Protein AF-A0A926PGY0-F1 (afdb_monomer)

Secondary structure (DSSP, 8-state):
-EE---TT-S--EE-TT-SB-TTT--BSEETTTEEEEEEEEEETTEEEEEEE-SSSS-EEEEEES---HHHHHHHHHHHHHHHH---TTS--EEEEEEE--TT-SSPEEEEEEE---EEEHHHHHHHTTTPPPPHHHHHHHHHHHHHHHHHHHHTTEE----SGGGEEEETTS-EEE---TT-EESHHHHTTTSS---PPP---TTT--HHHHTT---HHHHHHHHHHHHHHHHHSS-GGGGS-TTT--TTT---TTHHHHTTTS-HHHHHHHHHHT-SSGGGS-SSHHHHHHHHHHHHHHHS----PPP------PPPSS--------S--SSS-S-SS-EEEEEE-TTSSEEEEEETTSEEEEEETTTTEEEEEEE-SSS-EEEEEE-TTSSEEEEEETTS-EEEEETTT--EEEEE---SS-EEEEEE-TTSSEEEEEETTS-EEEEE--

Nearest PDB structures (foldseek):
  7mt1-assembly1_A  TM=9.747E-01  e=7.130E-11  Homo sapiens
  3uvk-assembly1_A  TM=9.639E-01  e=7.937E-11  Homo sapiens
  7dh6-assembly4_D  TM=9.422E-01  e=2.877E-10  Homo sapiens
  7dh6-assembly2_B  TM=9.512E-01  e=1.043E-09  Homo sapiens
  7tmw-assembly1_B  TM=8.889E-01  e=3.779E-09  Homo sapiens

Radius of gyration: 26.85 Å; Cα contacts (8 Å, |Δi|>4): 877; chains: 1; bounding box: 66×51×78 Å

Structure (mmCIF, N/CA/C/O backbone):
data_AF-A0A926PGY0-F1
#
_entry.id   AF-A0A926PGY0-F1
#
loop_
_atom_site.group_PDB
_atom_site.id
_atom_site.type_symbol
_atom_site.label_atom_id
_atom_site.label_alt_id
_atom_site.label_comp_id
_atom_site.label_asym_id
_atom_site.label_entity_id
_atom_site.label_seq_id
_atom_site.pdbx_PDB_ins_code
_atom_site.Cartn_x
_atom_site.Cartn_y
_atom_site.Cartn_z
_atom_site.occupancy
_atom_site.B_iso_or_equiv
_atom_site.auth_seq_id
_atom_site.auth_comp_id
_atom_site.auth_asym_id
_atom_site.auth_atom_id
_atom_site.pdbx_PDB_model_num
ATOM 1 N N . MET A 1 1 ? -20.377 -8.147 17.781 1.00 84.00 1 MET A N 1
ATOM 2 C CA . MET A 1 1 ? -19.841 -8.192 19.157 1.00 84.00 1 MET A CA 1
ATOM 3 C C . MET A 1 1 ? -19.011 -6.943 19.362 1.00 84.00 1 MET A C 1
ATOM 5 O O . MET A 1 1 ? -18.403 -6.479 18.405 1.00 84.00 1 MET A O 1
ATOM 9 N N . SER A 1 2 ? -19.027 -6.395 20.576 1.00 90.38 2 SER A N 1
ATOM 10 C CA . SER A 1 2 ? -18.359 -5.142 20.921 1.00 90.38 2 SER A CA 1
ATOM 11 C C . SER A 1 2 ? -17.254 -5.385 21.936 1.00 90.38 2 SER A C 1
ATOM 13 O O . SER A 1 2 ? -17.431 -6.171 22.870 1.00 90.38 2 SER A O 1
ATOM 15 N N . LEU A 1 3 ? -16.144 -4.671 21.795 1.00 94.31 3 LEU A N 1
ATOM 16 C CA . LEU A 1 3 ? -14.976 -4.795 22.652 1.00 94.31 3 LEU A CA 1
ATOM 17 C C . LEU A 1 3 ? -14.865 -3.608 23.622 1.00 94.31 3 LEU A C 1
ATOM 19 O O . LEU A 1 3 ? -14.946 -2.445 23.236 1.00 94.31 3 LEU A O 1
ATOM 23 N N . CYS A 1 4 ? -14.644 -3.891 24.901 1.00 94.00 4 CYS A N 1
ATOM 24 C CA . CYS A 1 4 ? -14.298 -2.888 25.899 1.00 94.00 4 CYS A CA 1
ATOM 25 C C . CYS A 1 4 ? -12.799 -2.586 25.831 1.00 94.00 4 CYS A C 1
ATOM 27 O O . CYS A 1 4 ? -11.978 -3.484 26.005 1.00 94.00 4 CYS A O 1
ATOM 29 N N . ILE A 1 5 ? -12.447 -1.313 25.655 1.00 93.19 5 ILE A N 1
ATOM 30 C CA . ILE A 1 5 ? -11.050 -0.856 25.582 1.00 93.19 5 ILE A CA 1
ATOM 31 C C . ILE A 1 5 ? -10.504 -0.337 26.922 1.00 93.19 5 ILE A C 1
ATOM 33 O O . ILE A 1 5 ? -9.444 0.283 26.959 1.00 93.19 5 ILE A O 1
ATOM 37 N N . ASN A 1 6 ? -11.206 -0.576 28.037 1.00 91.62 6 ASN A N 1
ATOM 38 C CA . ASN A 1 6 ? -10.667 -0.284 29.367 1.00 91.62 6 ASN A CA 1
ATOM 39 C C . ASN A 1 6 ? -9.457 -1.207 29.642 1.00 91.62 6 ASN A C 1
ATOM 41 O O . ASN A 1 6 ? -9.652 -2.425 29.697 1.00 91.62 6 ASN A O 1
ATOM 45 N N . PRO A 1 7 ? -8.243 -0.667 29.882 1.00 87.25 7 PRO A N 1
ATOM 46 C CA . PRO A 1 7 ? -7.034 -1.467 30.116 1.00 87.25 7 PRO A CA 1
ATOM 47 C C . PRO A 1 7 ? -7.114 -2.413 31.323 1.00 87.25 7 PRO A C 1
ATOM 49 O O . PRO A 1 7 ? -6.363 -3.382 31.398 1.00 87.25 7 PRO A O 1
ATOM 52 N N . HIS A 1 8 ? -8.014 -2.141 32.270 1.00 88.88 8 HIS A N 1
ATOM 53 C CA . HIS A 1 8 ? -8.226 -2.936 33.482 1.00 88.88 8 HIS A CA 1
ATOM 54 C C . HIS A 1 8 ? -9.418 -3.901 33.378 1.00 88.88 8 HIS A C 1
ATOM 56 O O . HIS A 1 8 ? -9.807 -4.517 34.372 1.00 88.88 8 HIS A O 1
ATOM 62 N N . CYS A 1 9 ? -10.030 -4.030 32.199 1.00 91.00 9 CYS A N 1
ATOM 63 C CA . CYS A 1 9 ? -11.135 -4.956 31.988 1.00 91.00 9 CYS A CA 1
ATOM 64 C C . CYS A 1 9 ? -10.641 -6.409 31.961 1.00 91.00 9 CYS A C 1
ATOM 66 O O . CYS A 1 9 ? -9.746 -6.744 31.191 1.00 91.00 9 CYS A O 1
ATOM 68 N N . GLN A 1 10 ? -11.253 -7.285 32.763 1.00 90.69 10 GLN A N 1
ATOM 69 C CA . GLN A 1 10 ? -10.908 -8.712 32.779 1.00 90.69 10 GLN A CA 1
ATOM 70 C C . GLN A 1 10 ? -11.592 -9.495 31.656 1.00 90.69 10 GLN A C 1
ATOM 72 O O . GLN A 1 10 ? -11.022 -10.459 31.156 1.00 90.69 10 GLN A O 1
ATOM 77 N N . ASN A 1 11 ? -12.805 -9.089 31.267 1.00 92.38 11 ASN A N 1
ATOM 78 C CA . ASN A 1 11 ? -13.535 -9.693 30.158 1.00 92.38 11 ASN A CA 1
ATOM 79 C C . ASN A 1 11 ? -14.049 -8.604 29.198 1.00 92.38 11 ASN A C 1
ATOM 81 O O . ASN A 1 11 ? -15.097 -7.998 29.455 1.00 92.38 11 ASN A O 1
ATOM 85 N N . PRO A 1 12 ? -13.293 -8.299 28.127 1.00 92.06 12 PRO A N 1
ATOM 86 C CA . PRO A 1 12 ? -13.587 -7.168 27.259 1.00 92.06 12 PRO A CA 1
ATOM 87 C C . PRO A 1 12 ? -14.709 -7.436 26.246 1.00 92.06 12 PRO A C 1
ATOM 89 O O . PRO A 1 12 ? -15.248 -6.479 25.695 1.00 92.06 12 PRO A O 1
ATOM 92 N N . GLU A 1 13 ? -15.114 -8.683 26.014 1.00 94.19 13 GLU A N 1
ATOM 93 C CA . GLU A 1 13 ? -16.141 -9.021 25.022 1.00 94.19 13 GLU A CA 1
ATOM 94 C C . GLU A 1 13 ? -17.561 -8.761 25.539 1.00 94.19 13 GLU A C 1
ATOM 96 O O . GLU A 1 13 ? -17.911 -9.098 26.671 1.00 94.19 13 GLU A O 1
ATOM 101 N N . ASN A 1 14 ? -18.387 -8.117 24.713 1.00 93.81 14 ASN A N 1
ATOM 102 C CA . ASN A 1 14 ? -19.747 -7.713 25.058 1.00 93.81 14 ASN A CA 1
ATOM 103 C C . ASN A 1 14 ? -20.702 -7.865 23.857 1.00 93.81 14 ASN A C 1
ATOM 105 O O . ASN A 1 14 ? -20.303 -7.794 22.693 1.00 93.81 14 ASN A O 1
ATOM 109 N N . SER A 1 15 ? -21.998 -8.029 24.139 1.00 90.06 15 SER A N 1
ATOM 110 C CA . SER A 1 15 ? -23.060 -7.962 23.122 1.00 90.06 15 SER A CA 1
ATOM 111 C C . SER A 1 15 ? -23.206 -6.543 22.551 1.00 90.06 15 SER A C 1
ATOM 113 O O . SER A 1 15 ? -23.111 -5.563 23.292 1.00 90.06 15 SER A O 1
ATOM 115 N N . ASP A 1 16 ? -23.534 -6.425 21.261 1.00 84.88 16 ASP A N 1
ATOM 116 C CA . ASP A 1 16 ? -23.681 -5.133 20.560 1.00 84.88 16 ASP A CA 1
ATOM 117 C C . ASP A 1 16 ? -24.847 -4.279 21.066 1.00 84.88 16 ASP A C 1
ATOM 119 O O . ASP A 1 16 ? -24.845 -3.058 20.922 1.00 84.88 16 ASP A O 1
ATOM 123 N N . SER A 1 17 ? -25.836 -4.908 21.703 1.00 87.12 17 SER A N 1
ATOM 124 C CA . SER A 1 17 ? -26.977 -4.217 22.309 1.00 87.12 17 SER A CA 1
ATOM 125 C C . SER A 1 17 ? -26.618 -3.438 23.579 1.00 87.12 17 SER A C 1
ATOM 127 O O . SER A 1 17 ? -27.412 -2.617 24.039 1.00 87.12 17 SER A O 1
ATOM 129 N N . LEU A 1 18 ? -25.441 -3.676 24.163 1.00 91.56 18 LEU A N 1
ATOM 130 C CA . LEU A 1 18 ? -25.033 -3.049 25.414 1.00 91.56 18 LEU A CA 1
ATOM 131 C C . LEU A 1 18 ? -24.327 -1.712 25.172 1.00 91.56 18 LEU A C 1
ATOM 133 O O . LEU A 1 18 ? -23.526 -1.548 24.247 1.00 91.56 18 LEU A O 1
ATOM 137 N N . LEU A 1 19 ? -24.618 -0.752 26.051 1.00 91.94 19 LEU A N 1
ATOM 138 C CA . LEU A 1 19 ? -23.947 0.552 26.104 1.00 91.94 19 LEU A CA 1
ATOM 139 C C . LEU A 1 19 ? -22.823 0.593 27.145 1.00 91.94 19 LEU A C 1
ATOM 141 O O . LEU A 1 19 ? -21.983 1.488 27.106 1.00 91.94 19 LEU A O 1
ATOM 145 N N . ARG A 1 20 ? -22.797 -0.370 28.072 1.00 94.12 20 ARG A N 1
ATOM 146 C CA . ARG A 1 20 ? -21.787 -0.490 29.125 1.00 94.12 20 ARG A CA 1
ATOM 147 C C . ARG A 1 20 ? -21.263 -1.914 29.208 1.00 94.12 20 ARG A C 1
ATOM 149 O O . ARG A 1 20 ? -22.021 -2.867 29.039 1.00 94.12 20 ARG A O 1
ATOM 156 N N . CYS A 1 21 ? -19.972 -2.033 29.488 1.00 94.81 21 CYS A N 1
ATOM 157 C CA . CYS A 1 21 ? -19.279 -3.297 29.654 1.00 94.81 21 CYS A CA 1
ATOM 158 C C . CYS A 1 21 ? -19.828 -4.054 30.867 1.00 94.81 21 CYS A C 1
ATOM 160 O O . CYS A 1 21 ? -19.902 -3.495 31.960 1.00 94.81 21 CYS A O 1
ATOM 162 N N . GLN A 1 22 ? -20.159 -5.334 30.702 1.00 94.25 22 GLN A N 1
ATOM 163 C CA . GLN A 1 22 ? -20.670 -6.168 31.795 1.00 94.25 22 GLN A CA 1
ATOM 164 C C . GLN A 1 22 ? -19.605 -6.468 32.858 1.00 94.25 22 GLN A C 1
ATOM 166 O O . GLN A 1 22 ? -19.946 -6.678 34.017 1.00 94.25 22 GLN A O 1
ATOM 171 N N . SER A 1 23 ? -18.324 -6.479 32.473 1.00 93.69 23 SER A N 1
ATOM 172 C CA . SER A 1 23 ? -17.212 -6.805 33.374 1.00 93.69 23 SER A CA 1
ATOM 173 C C . SER A 1 23 ? -16.783 -5.618 34.237 1.00 93.69 23 SER A C 1
ATOM 175 O O . SER A 1 23 ? -16.607 -5.774 35.442 1.00 93.69 23 SER A O 1
ATOM 177 N N . CYS A 1 24 ? -16.626 -4.428 33.647 1.00 93.50 24 CYS A N 1
ATOM 178 C CA . CYS A 1 24 ? -16.072 -3.266 34.353 1.00 93.50 24 CYS A CA 1
ATOM 179 C C . CYS A 1 24 ? -16.984 -2.030 34.384 1.00 93.50 24 CYS A C 1
ATOM 181 O O . CYS A 1 24 ? -16.637 -1.049 35.033 1.00 93.50 24 CYS A O 1
ATOM 183 N N . GLY A 1 25 ? -18.122 -2.032 33.682 1.00 92.94 25 GLY A N 1
ATOM 184 C CA . GLY A 1 25 ? -19.074 -0.912 33.655 1.00 92.94 25 GLY A CA 1
ATOM 185 C C . GLY A 1 25 ? -18.678 0.289 32.785 1.00 92.94 25 GLY A C 1
ATOM 186 O O . GLY A 1 25 ? -19.421 1.273 32.753 1.00 92.94 25 GLY A O 1
ATOM 187 N N . SER A 1 26 ? -17.539 0.219 32.083 1.00 93.44 26 SER A N 1
ATOM 188 C CA . SER A 1 26 ? -17.080 1.272 31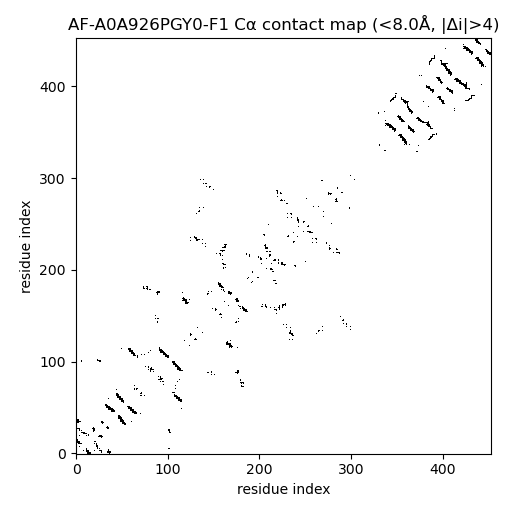.157 1.00 93.44 26 SER A CA 1
ATOM 189 C C . SER A 1 26 ? -17.995 1.402 29.943 1.00 93.44 26 SER A C 1
ATOM 191 O O . SER A 1 26 ? -18.630 0.426 29.543 1.00 93.44 26 SER A O 1
ATOM 193 N N . GLU A 1 27 ? -18.063 2.595 29.358 1.00 92.62 27 GLU A N 1
ATOM 194 C CA . GLU A 1 27 ? -18.857 2.845 28.153 1.00 92.62 27 GLU A CA 1
ATOM 195 C C . GLU A 1 27 ? -18.320 2.052 26.954 1.00 92.62 27 GLU A C 1
ATOM 197 O O . GLU A 1 27 ? -17.112 1.923 26.767 1.00 92.62 27 GLU A O 1
ATOM 202 N N . LEU A 1 28 ? -19.238 1.488 26.166 1.00 93.06 28 LEU A N 1
ATOM 203 C CA . LEU A 1 28 ? -18.938 0.732 24.940 1.00 93.06 28 LEU A CA 1
ATOM 204 C C . LEU A 1 28 ? -19.220 1.537 23.663 1.00 93.06 28 LEU A C 1
ATOM 206 O O . LEU A 1 28 ? -18.894 1.082 22.569 1.00 93.06 28 LEU A O 1
ATOM 210 N N . LEU A 1 29 ? -19.865 2.699 23.800 1.00 92.56 29 LEU A N 1
ATOM 211 C CA . LEU A 1 29 ? -20.170 3.620 22.711 1.00 92.56 29 LEU A CA 1
ATOM 212 C C . LEU A 1 29 ? -19.414 4.929 22.964 1.00 92.56 29 LEU A C 1
ATOM 214 O O . LEU A 1 29 ? -19.909 5.812 23.660 1.00 92.56 29 LEU A O 1
ATOM 218 N N . LEU A 1 30 ? -18.197 5.009 22.436 1.00 92.06 30 LEU A N 1
ATOM 219 C CA . LEU A 1 30 ? -17.261 6.109 22.667 1.00 92.06 30 LEU A CA 1
ATOM 220 C C . LEU A 1 30 ? -17.732 7.370 21.937 1.00 92.06 30 LEU A C 1
ATOM 222 O O . LEU A 1 30 ? -18.188 7.281 20.794 1.00 92.06 30 LEU A O 1
ATOM 226 N N . GLU A 1 31 ? -17.663 8.528 22.601 1.00 91.88 31 GLU A N 1
ATOM 227 C CA . GLU A 1 31 ? -18.201 9.810 22.102 1.00 91.88 31 GLU A CA 1
ATOM 228 C C . GLU A 1 31 ? -19.665 9.714 21.617 1.00 91.88 31 GLU A C 1
ATOM 230 O O . GLU A 1 31 ? -20.114 10.442 20.733 1.00 91.88 31 GLU A O 1
ATOM 235 N N . GLY A 1 32 ? -20.432 8.749 22.145 1.00 89.56 32 GLY A N 1
ATOM 236 C CA . GLY A 1 32 ? -21.795 8.465 21.689 1.00 89.56 32 GLY A CA 1
ATOM 237 C C . GLY A 1 32 ? -21.898 7.969 20.238 1.00 89.56 32 GLY A C 1
ATOM 238 O O . GLY A 1 32 ? -23.013 7.829 19.728 1.00 89.56 32 GLY A O 1
ATOM 239 N N . ARG A 1 33 ? -20.770 7.677 19.577 1.00 91.06 33 ARG A N 1
ATOM 240 C CA . ARG A 1 33 ? -20.691 7.397 18.139 1.00 91.06 33 ARG A CA 1
ATOM 241 C C . ARG A 1 33 ? -19.971 6.091 17.816 1.00 91.06 33 ARG A C 1
ATOM 243 O O . ARG A 1 33 ? -20.542 5.268 17.105 1.00 91.06 33 ARG A O 1
ATOM 250 N N . TYR A 1 34 ? -18.762 5.886 18.332 1.00 93.44 34 TYR A N 1
ATOM 251 C CA . TYR A 1 34 ? -17.879 4.806 17.891 1.00 93.44 34 TYR A CA 1
ATOM 252 C C . TYR A 1 34 ? -18.036 3.557 18.757 1.00 93.44 34 TYR A C 1
ATOM 254 O O . TYR A 1 34 ? -17.903 3.600 19.983 1.00 93.44 34 TYR A O 1
ATOM 262 N N . ARG A 1 35 ? -18.290 2.420 18.114 1.00 93.50 35 ARG A N 1
ATOM 263 C CA . ARG A 1 35 ? -18.351 1.100 18.742 1.00 93.50 35 ARG A CA 1
ATOM 264 C C . ARG A 1 35 ? -17.153 0.278 18.297 1.00 93.50 35 ARG A C 1
ATOM 266 O O . ARG A 1 35 ? -16.936 0.101 17.103 1.00 93.50 35 ARG A O 1
ATOM 273 N N . VAL A 1 36 ? -16.388 -0.221 19.261 1.00 94.12 36 VAL A N 1
ATOM 274 C CA . VAL A 1 36 ? -15.185 -1.017 18.999 1.00 94.12 36 VAL A CA 1
ATOM 275 C C . VAL A 1 36 ? -15.574 -2.457 18.704 1.00 94.12 36 VAL A C 1
ATOM 277 O O . VAL A 1 36 ? -16.286 -3.064 19.500 1.00 94.12 36 VAL A O 1
ATOM 280 N N . MET A 1 37 ? -15.117 -2.993 17.575 1.00 92.00 37 MET A N 1
ATOM 281 C CA . MET A 1 37 ? -15.540 -4.298 17.063 1.00 92.00 37 MET A CA 1
ATOM 282 C C . MET A 1 37 ? -14.505 -5.383 17.364 1.00 92.00 37 MET A C 1
ATOM 284 O O . MET A 1 37 ? -14.829 -6.393 17.987 1.00 92.00 37 MET A O 1
ATOM 288 N N . CYS A 1 38 ? -13.250 -5.166 16.969 1.00 91.62 38 CYS A N 1
ATOM 289 C CA . CYS A 1 38 ? -12.157 -6.116 17.170 1.00 91.62 38 CYS A CA 1
ATOM 290 C C . CYS A 1 38 ? -10.798 -5.408 17.272 1.00 91.62 38 CYS A C 1
ATOM 292 O O . CYS A 1 38 ? -10.648 -4.249 16.887 1.00 91.62 38 CYS A O 1
ATOM 294 N N . LEU A 1 39 ? -9.806 -6.111 17.823 1.00 92.44 39 LEU A N 1
ATOM 295 C CA . LEU A 1 39 ? -8.409 -5.679 17.827 1.00 92.44 39 LEU A CA 1
ATOM 296 C C . LEU A 1 39 ? -7.771 -6.052 16.483 1.00 92.44 39 LEU A C 1
ATOM 298 O O . LEU A 1 39 ? -7.793 -7.221 16.109 1.00 92.44 39 LEU A O 1
ATOM 302 N N . LEU A 1 40 ? -7.189 -5.071 15.794 1.00 88.06 40 LEU A N 1
ATOM 303 C CA . LEU A 1 40 ? -6.456 -5.270 14.539 1.00 88.06 40 LEU A CA 1
ATOM 304 C C . LEU A 1 40 ? -4.969 -5.532 14.791 1.00 88.06 40 LEU A C 1
ATOM 306 O O . LEU A 1 40 ? -4.356 -6.344 14.109 1.00 88.06 40 LEU A O 1
ATOM 310 N N . GLY A 1 41 ? -4.384 -4.869 15.792 1.00 83.75 41 GLY A N 1
ATOM 311 C CA . GLY A 1 41 ? -2.975 -5.048 16.120 1.00 83.75 41 GLY A CA 1
ATOM 312 C C . GLY A 1 41 ? -2.530 -4.283 17.360 1.00 83.75 41 GLY A C 1
ATOM 313 O O . GLY A 1 41 ? -3.205 -3.373 17.843 1.00 83.75 41 GLY A O 1
ATOM 314 N N . GLU A 1 42 ? -1.364 -4.659 17.874 1.00 79.81 42 GLU A N 1
ATOM 315 C CA . GLU A 1 42 ? -0.686 -3.997 18.987 1.00 79.81 42 GLU A CA 1
ATOM 316 C C . GLU A 1 42 ? 0.756 -3.704 18.563 1.00 79.81 42 GLU A C 1
ATOM 318 O O . GLU A 1 42 ? 1.492 -4.612 18.182 1.00 79.81 42 GLU A O 1
ATOM 323 N N . GLY A 1 43 ? 1.149 -2.429 18.590 1.00 64.81 43 GLY A N 1
ATOM 324 C CA . GLY A 1 43 ? 2.445 -1.973 18.095 1.00 64.81 43 GLY A CA 1
ATOM 325 C C . GLY A 1 43 ? 2.963 -0.776 18.888 1.00 64.81 43 GLY A C 1
ATOM 326 O O . GLY A 1 43 ? 2.246 0.195 19.135 1.00 64.81 43 GLY A O 1
ATOM 327 N N . GLY A 1 44 ? 4.225 -0.841 19.321 1.00 69.19 44 GLY A N 1
ATOM 328 C CA . GLY A 1 44 ? 4.862 0.227 20.094 1.00 69.19 44 GLY A CA 1
ATOM 329 C C . GLY A 1 44 ? 4.126 0.544 21.403 1.00 69.19 44 GLY A C 1
ATOM 330 O O . GLY A 1 44 ? 4.079 -0.279 22.317 1.00 69.19 44 GLY A O 1
ATOM 331 N N . PHE A 1 45 ? 3.590 1.765 21.507 1.00 71.56 45 PHE A N 1
ATOM 332 C CA . PHE A 1 45 ? 2.837 2.244 22.673 1.00 71.56 45 PHE A CA 1
ATOM 333 C C . PHE A 1 45 ? 1.318 2.245 22.464 1.00 71.56 45 PHE A C 1
ATOM 335 O O . PHE A 1 45 ? 0.619 2.745 23.342 1.00 71.56 45 PHE A O 1
ATOM 342 N N . ALA A 1 46 ? 0.799 1.729 21.345 1.00 84.25 46 ALA A N 1
ATOM 343 C CA . ALA A 1 46 ? -0.615 1.836 20.996 1.00 84.25 46 ALA A CA 1
ATOM 344 C C . ALA A 1 46 ? -1.237 0.503 20.547 1.00 84.25 46 ALA A C 1
ATOM 346 O O . ALA A 1 46 ? -0.565 -0.405 20.058 1.00 84.25 46 ALA A O 1
ATOM 347 N N . LYS A 1 47 ? -2.555 0.411 20.720 1.00 90.12 47 LYS A N 1
ATOM 348 C CA . LYS A 1 47 ? -3.408 -0.660 20.203 1.00 90.12 47 LYS A CA 1
ATOM 349 C C . LYS A 1 47 ? -4.325 -0.096 19.137 1.00 90.12 47 LYS A C 1
ATOM 351 O O . LYS A 1 47 ? -4.852 1.000 19.302 1.00 90.12 47 LYS A O 1
ATOM 356 N N . THR A 1 48 ? -4.539 -0.858 18.083 1.00 91.62 48 THR A N 1
ATOM 357 C CA . THR A 1 48 ? -5.323 -0.445 16.924 1.00 91.62 48 THR A CA 1
ATOM 358 C C . THR A 1 48 ? -6.541 -1.345 16.819 1.00 91.62 48 THR A C 1
ATOM 360 O O . THR A 1 48 ? -6.406 -2.568 16.814 1.00 91.62 48 THR A O 1
ATOM 363 N N . TYR A 1 49 ? -7.727 -0.753 16.749 1.00 94.38 49 TYR A N 1
ATOM 364 C CA . TYR A 1 49 ? -8.998 -1.468 16.712 1.00 94.38 49 TYR A CA 1
ATOM 365 C C . TYR A 1 49 ? -9.816 -1.075 15.492 1.00 94.38 49 TYR A C 1
ATOM 367 O O . TYR A 1 49 ? -9.753 0.068 15.049 1.00 94.38 49 TYR A O 1
ATOM 375 N N . GLU A 1 50 ? -10.644 -1.992 15.004 1.00 94.19 50 GLU A N 1
ATOM 376 C CA . GLU A 1 50 ? -11.698 -1.654 14.052 1.00 94.19 50 GLU A CA 1
ATOM 377 C C . GLU A 1 50 ? -12.899 -1.076 14.803 1.00 94.19 50 GLU A C 1
ATOM 379 O O . GLU A 1 50 ? -13.312 -1.609 15.843 1.00 94.19 50 GLU A O 1
ATOM 384 N N . VAL A 1 51 ? -13.464 0.015 14.283 1.00 94.25 51 VAL A N 1
ATOM 385 C CA . VAL A 1 51 ? -14.633 0.670 14.873 1.00 94.25 51 VAL A CA 1
ATOM 386 C C . VAL A 1 51 ? -15.735 0.909 13.852 1.00 94.25 51 VAL A C 1
ATOM 388 O O . VAL A 1 51 ? -15.480 1.210 12.691 1.00 94.25 51 VAL A O 1
ATOM 391 N N . SER A 1 52 ? -16.978 0.816 14.320 1.00 90.31 52 SER A N 1
ATOM 392 C CA . SER A 1 52 ? -18.173 1.191 13.567 1.00 90.31 52 SER A CA 1
ATOM 393 C C . SER A 1 52 ? -18.800 2.439 14.178 1.00 90.31 52 SER A C 1
ATOM 395 O O . SER A 1 52 ? -19.014 2.510 15.389 1.00 90.31 52 SER A O 1
ATOM 397 N N . ASP A 1 53 ? -19.142 3.410 13.341 1.00 89.25 53 ASP A N 1
ATOM 398 C CA . ASP A 1 53 ? -19.856 4.636 13.710 1.00 89.25 53 ASP A CA 1
ATOM 399 C C . ASP A 1 53 ? -21.305 4.654 13.183 1.00 89.25 53 ASP A C 1
ATOM 401 O O . ASP A 1 53 ? -21.939 5.707 13.105 1.00 89.25 53 ASP A O 1
ATOM 405 N N . ARG A 1 54 ? -21.841 3.471 12.836 1.00 82.25 54 ARG A N 1
ATOM 406 C CA . ARG A 1 54 ? -23.125 3.246 12.138 1.00 82.25 54 ARG A CA 1
ATOM 407 C C . ARG A 1 54 ? -23.150 3.680 10.671 1.00 82.25 54 ARG A C 1
ATOM 409 O O . ARG A 1 54 ? -24.179 3.481 10.024 1.00 82.25 54 ARG A O 1
ATOM 416 N N . THR A 1 55 ? -22.065 4.235 10.139 1.00 80.50 55 THR A N 1
ATOM 417 C CA . THR A 1 55 ? -21.885 4.341 8.691 1.00 80.50 55 THR A CA 1
ATOM 418 C C . THR A 1 55 ? -21.345 3.021 8.138 1.00 80.50 55 THR A C 1
ATOM 420 O O . THR A 1 55 ? -20.917 2.138 8.885 1.00 80.50 55 THR A O 1
ATOM 423 N N . SER A 1 56 ? -21.395 2.868 6.816 1.00 75.81 56 SER A N 1
ATOM 424 C CA . SER A 1 56 ? -20.794 1.725 6.119 1.00 75.81 56 SER A CA 1
ATOM 425 C C . SER A 1 56 ? -19.302 1.922 5.825 1.00 75.81 56 SER A C 1
ATOM 427 O O . SER A 1 56 ? -18.716 1.078 5.157 1.00 75.81 56 SER A O 1
ATOM 429 N N . ILE A 1 57 ? -18.698 3.028 6.275 1.00 81.25 57 ILE A N 1
ATOM 430 C CA . ILE A 1 57 ? -17.288 3.330 6.022 1.00 81.25 57 ILE A CA 1
ATOM 431 C C . ILE A 1 57 ? -16.458 2.707 7.149 1.00 81.25 57 ILE A C 1
ATOM 433 O O . ILE A 1 57 ? -16.688 3.037 8.316 1.00 81.25 57 ILE A O 1
ATOM 437 N N . PRO A 1 58 ? -15.511 1.809 6.837 1.00 83.88 58 PRO A N 1
ATOM 438 C CA . PRO A 1 58 ? -14.686 1.186 7.855 1.00 83.88 58 PRO A CA 1
ATOM 439 C C . PRO A 1 58 ? -13.690 2.192 8.443 1.00 83.88 58 PRO A C 1
ATOM 441 O O . PRO A 1 58 ? -13.085 2.998 7.732 1.00 83.88 58 PRO A O 1
ATOM 444 N N . LYS A 1 59 ? -13.516 2.139 9.764 1.00 93.56 59 LYS A N 1
ATOM 445 C CA . LYS A 1 59 ? -12.670 3.072 10.514 1.00 93.56 59 LYS A CA 1
ATOM 446 C C . LYS A 1 59 ? -11.776 2.339 11.493 1.00 93.56 59 LYS A C 1
ATOM 448 O O . LYS A 1 59 ? -12.096 1.251 11.979 1.00 93.56 59 LYS A O 1
ATOM 453 N N . VAL A 1 60 ? -10.668 2.985 11.818 1.00 94.81 60 VAL A N 1
ATOM 454 C CA . VAL A 1 60 ? -9.691 2.505 12.783 1.00 94.81 60 VAL A CA 1
ATOM 455 C C . VAL A 1 60 ? -9.632 3.452 13.971 1.00 94.81 60 VAL A C 1
ATOM 457 O O . VAL A 1 60 ? -9.579 4.669 13.820 1.00 94.81 60 VAL A O 1
ATOM 460 N N . LEU A 1 61 ? -9.600 2.876 15.169 1.00 94.88 61 LEU A N 1
ATOM 461 C CA . LEU A 1 61 ? -9.325 3.568 16.419 1.00 94.88 61 LEU A CA 1
ATOM 462 C C . LEU A 1 61 ? -7.949 3.150 16.931 1.00 94.88 61 LEU A C 1
ATOM 464 O O . LEU A 1 61 ? -7.763 2.021 17.391 1.00 94.88 61 LEU A O 1
ATOM 468 N N . LYS A 1 62 ? -6.995 4.077 16.898 1.00 93.38 62 LYS A N 1
ATOM 469 C CA . LYS A 1 62 ? -5.709 3.936 17.585 1.00 93.38 62 LYS A CA 1
ATOM 470 C C . LYS A 1 62 ? -5.894 4.396 19.032 1.00 93.38 62 LYS A C 1
ATOM 472 O O . LYS A 1 62 ? -6.464 5.456 19.284 1.00 93.38 62 LYS A O 1
ATOM 477 N N . VAL A 1 63 ? -5.428 3.601 19.986 1.00 92.81 63 VAL A N 1
ATOM 478 C CA . VAL A 1 63 ? -5.567 3.839 21.428 1.00 92.81 63 VAL A CA 1
ATOM 479 C C . VAL A 1 63 ? -4.197 3.779 22.078 1.00 92.81 63 VAL A C 1
ATOM 481 O O . VAL A 1 63 ? -3.493 2.777 21.954 1.00 92.81 63 VAL A O 1
ATOM 484 N N . LEU A 1 64 ? -3.819 4.822 22.810 1.00 90.38 64 LEU A N 1
ATOM 485 C CA . LEU A 1 64 ? -2.555 4.845 23.539 1.00 90.38 64 LEU A CA 1
ATOM 486 C C . LEU A 1 64 ? -2.611 3.910 24.758 1.00 90.38 64 LEU A C 1
ATOM 488 O O . LEU A 1 64 ? -3.490 4.021 25.608 1.00 90.38 64 LEU A O 1
ATOM 492 N N . GLY A 1 65 ? -1.643 3.002 24.865 1.00 79.44 65 GLY A N 1
ATOM 493 C CA . GLY A 1 65 ? -1.549 2.011 25.937 1.00 79.44 65 GLY A CA 1
ATOM 494 C C . GLY A 1 65 ? -0.796 2.473 27.190 1.00 79.44 65 GLY A C 1
ATOM 495 O O . GLY A 1 65 ? -0.898 1.814 28.222 1.00 79.44 65 GLY A O 1
ATOM 496 N N . LYS A 1 66 ? -0.024 3.571 27.134 1.00 77.12 66 LYS A N 1
ATOM 497 C CA . LYS A 1 66 ? 0.721 4.116 28.289 1.00 77.12 66 LYS A CA 1
ATOM 498 C C . LYS A 1 66 ? 0.592 5.635 28.388 1.00 77.12 66 LYS A C 1
ATOM 500 O O . LYS A 1 66 ? 1.069 6.349 27.512 1.00 77.12 66 LYS A O 1
ATOM 505 N N . ASN A 1 67 ? 0.109 6.124 29.527 1.00 81.38 67 ASN A N 1
ATOM 506 C CA . ASN A 1 67 ? -0.079 7.554 29.803 1.00 81.38 67 ASN A CA 1
ATOM 507 C C . ASN A 1 67 ? 1.161 8.278 30.331 1.00 81.38 67 ASN A C 1
ATOM 509 O O . ASN A 1 67 ? 1.102 9.102 31.243 1.00 81.38 67 ASN A O 1
ATOM 513 N N . GLN A 1 68 ? 2.322 7.981 29.757 1.00 84.06 68 GLN A N 1
ATOM 514 C CA . GLN A 1 68 ? 3.521 8.751 30.066 1.00 84.06 68 GLN A CA 1
ATOM 515 C C . GLN A 1 68 ? 3.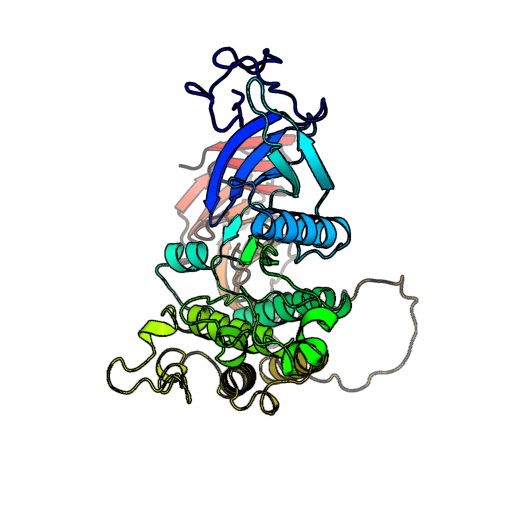515 10.069 29.270 1.00 84.06 68 GLN A C 1
ATOM 517 O O . GLN A 1 68 ? 3.085 10.063 28.116 1.00 84.06 68 GLN A O 1
ATOM 522 N N . PRO A 1 69 ? 4.055 11.179 29.813 1.00 84.62 69 PRO A N 1
ATOM 523 C CA . PRO A 1 69 ? 3.985 12.488 29.155 1.00 84.62 69 PRO A CA 1
ATOM 524 C C . PRO A 1 69 ? 4.512 12.502 27.712 1.00 84.62 69 PRO A C 1
ATOM 526 O O . PRO A 1 69 ? 3.888 13.085 26.835 1.00 84.62 69 PRO A O 1
ATOM 529 N N . LYS A 1 70 ? 5.631 11.811 27.448 1.00 81.12 70 LYS A N 1
ATOM 530 C CA . LYS A 1 70 ? 6.259 11.763 26.115 1.00 81.12 70 LYS A CA 1
ATOM 531 C C . LYS A 1 70 ? 5.423 10.986 25.075 1.00 81.12 70 LYS A C 1
ATOM 533 O O . LYS A 1 70 ? 5.170 11.555 24.019 1.00 81.12 70 LYS A O 1
ATOM 538 N N . PRO A 1 71 ? 4.982 9.734 25.329 1.00 82.69 71 PRO A N 1
ATOM 539 C CA . PRO A 1 71 ? 4.056 9.035 24.434 1.00 82.69 71 PRO A CA 1
ATOM 540 C C . PRO A 1 71 ? 2.740 9.777 24.191 1.00 82.69 71 PRO A C 1
ATOM 542 O O . PRO A 1 71 ? 2.271 9.798 23.060 1.00 82.69 71 PRO A O 1
ATOM 545 N N . VAL A 1 72 ? 2.168 10.419 25.217 1.00 87.50 72 VAL A N 1
ATOM 546 C CA . VAL A 1 72 ? 0.943 11.224 25.064 1.00 87.50 72 VAL A CA 1
ATOM 547 C C . VAL A 1 72 ? 1.174 12.391 24.109 1.00 87.50 72 VAL A C 1
ATOM 549 O O . VAL A 1 72 ? 0.389 12.596 23.188 1.00 87.50 72 VAL A O 1
ATOM 552 N N . GLU A 1 73 ? 2.270 13.126 24.292 1.00 84.56 73 GLU A N 1
ATOM 553 C CA . GLU A 1 73 ? 2.642 14.240 23.421 1.00 84.56 73 GLU A CA 1
ATOM 554 C C . GLU A 1 73 ? 2.864 13.783 21.969 1.00 84.56 73 GLU A C 1
ATOM 556 O O . GLU A 1 73 ? 2.369 14.413 21.039 1.00 84.56 73 GLU A O 1
ATOM 561 N N . GLN A 1 74 ? 3.562 12.662 21.761 1.00 80.12 74 GLN A N 1
ATOM 562 C CA . GLN A 1 74 ? 3.765 12.072 20.432 1.00 80.12 74 GLN A CA 1
ATOM 563 C C . GLN A 1 74 ? 2.445 11.666 19.771 1.00 80.12 74 GLN A C 1
ATOM 565 O O . GLN A 1 74 ? 2.209 11.992 18.611 1.00 80.12 74 GLN A O 1
ATOM 570 N N . PHE A 1 75 ? 1.563 11.017 20.527 1.00 87.19 75 PHE A N 1
ATOM 571 C CA . PHE A 1 75 ? 0.262 10.567 20.047 1.00 87.19 75 PHE A CA 1
ATOM 572 C C . PHE A 1 75 ? -0.664 11.740 19.684 1.00 87.19 75 PHE A C 1
ATOM 574 O O . PHE A 1 75 ? -1.340 11.718 18.658 1.00 87.19 75 PHE A O 1
ATOM 581 N N . GLN A 1 76 ? -0.659 12.808 20.488 1.00 88.62 76 GLN A N 1
ATOM 582 C CA . GLN A 1 76 ? -1.388 14.044 20.188 1.00 88.62 76 GLN A CA 1
ATOM 583 C C . GLN A 1 76 ? -0.858 14.741 18.935 1.00 88.62 76 GLN A C 1
ATOM 585 O O . GLN A 1 76 ? -1.647 15.243 18.135 1.00 88.62 76 GLN A O 1
ATOM 590 N N . ARG A 1 77 ? 0.466 14.770 18.750 1.00 82.94 77 ARG A N 1
ATOM 591 C CA . ARG A 1 77 ? 1.082 15.328 17.541 1.00 82.94 77 ARG A CA 1
ATOM 592 C C . ARG A 1 77 ? 0.685 14.525 16.306 1.00 82.94 77 ARG A C 1
ATOM 594 O O . ARG A 1 77 ? 0.239 15.124 15.337 1.00 82.94 77 ARG A O 1
ATOM 601 N N . GLU A 1 78 ? 0.774 13.196 16.357 1.00 86.25 78 GLU A N 1
ATOM 602 C CA . GLU A 1 78 ? 0.316 12.314 15.273 1.00 86.25 78 GLU A CA 1
ATOM 603 C C . GLU A 1 78 ? -1.142 12.613 14.891 1.00 86.25 78 GLU A C 1
ATOM 605 O O . GLU A 1 78 ? -1.432 12.869 13.723 1.00 86.25 78 GLU A O 1
ATOM 610 N N . ALA A 1 79 ? -2.040 12.693 15.877 1.00 90.69 79 ALA A N 1
ATOM 611 C CA . ALA A 1 79 ? -3.436 13.058 15.651 1.00 90.69 79 ALA A CA 1
ATOM 612 C C . ALA A 1 79 ? -3.594 14.418 14.954 1.00 90.69 79 ALA A C 1
ATOM 614 O O . ALA A 1 79 ? -4.327 14.539 13.976 1.00 90.69 79 ALA A O 1
ATOM 615 N N . GLN A 1 80 ? -2.887 15.447 15.428 1.00 87.56 80 GLN A N 1
ATOM 616 C CA . GLN A 1 80 ? -2.939 16.784 14.831 1.00 87.56 80 GLN A CA 1
ATOM 617 C C . GLN A 1 80 ? -2.435 16.805 13.386 1.00 87.56 80 GLN A C 1
ATOM 619 O O . GLN A 1 80 ? -2.910 17.611 12.587 1.00 87.56 80 GLN A O 1
ATOM 624 N N . VAL A 1 81 ? -1.444 15.980 13.052 1.00 84.25 81 VAL A N 1
ATOM 625 C CA . VAL A 1 81 ? -0.923 15.858 11.687 1.00 84.25 81 VAL A CA 1
ATOM 626 C C . VAL A 1 81 ? -1.962 15.195 10.787 1.00 84.25 81 VAL A C 1
ATOM 628 O O . VAL A 1 81 ? -2.350 15.786 9.781 1.00 84.25 81 VAL A O 1
ATOM 631 N N . LEU A 1 82 ? -2.475 14.032 11.188 1.00 90.25 82 LEU A N 1
ATOM 632 C CA . LEU A 1 82 ? -3.414 13.242 10.386 1.00 90.25 82 LEU A CA 1
ATOM 633 C C . LEU A 1 82 ? -4.769 13.935 10.181 1.00 90.25 82 LEU A C 1
ATOM 635 O O . LEU A 1 82 ? -5.368 13.797 9.124 1.00 90.25 82 LEU A O 1
ATOM 639 N N . ILE A 1 83 ? -5.248 14.714 11.156 1.00 91.38 83 ILE A N 1
ATOM 640 C CA . ILE A 1 83 ? -6.511 15.466 11.026 1.00 91.38 83 ILE A CA 1
ATOM 641 C C . ILE A 1 83 ? -6.380 16.644 10.042 1.00 91.38 83 ILE A C 1
ATOM 643 O O . ILE A 1 83 ? -7.361 17.052 9.426 1.00 91.38 83 ILE A O 1
ATOM 647 N N . ARG A 1 84 ? -5.182 17.228 9.904 1.00 86.69 84 ARG A N 1
ATOM 648 C CA . ARG A 1 84 ? -4.955 18.409 9.048 1.00 86.69 84 ARG A CA 1
ATOM 649 C C . ARG A 1 84 ? -4.576 18.056 7.616 1.00 86.69 84 ARG A C 1
ATOM 651 O O . ARG A 1 84 ? -4.847 18.849 6.717 1.00 86.69 84 ARG A O 1
ATOM 658 N N . LEU A 1 85 ? -3.898 16.931 7.420 1.00 85.19 85 LEU A N 1
ATOM 659 C CA . LEU A 1 85 ? -3.456 16.489 6.105 1.00 85.19 85 LEU A CA 1
ATOM 660 C C . LEU A 1 85 ? -4.612 15.845 5.342 1.00 85.19 85 LEU A C 1
ATOM 662 O O . LEU A 1 85 ? -5.378 15.073 5.906 1.00 85.19 85 LEU A O 1
ATOM 666 N N . ASN A 1 86 ? -4.700 16.166 4.054 1.00 87.62 86 ASN A N 1
ATOM 667 C CA . ASN A 1 86 ? -5.596 15.519 3.105 1.00 87.62 86 ASN A CA 1
ATOM 668 C C . ASN A 1 86 ? -4.778 15.171 1.860 1.00 87.62 86 ASN A C 1
ATOM 670 O O . ASN A 1 86 ? -4.564 16.010 0.985 1.00 87.62 86 ASN A O 1
ATOM 674 N N . HIS A 1 87 ? -4.252 13.952 1.835 1.00 89.44 87 HIS A N 1
ATOM 675 C CA . HIS A 1 87 ? -3.434 13.444 0.745 1.00 89.44 87 HIS A CA 1
ATOM 676 C C . HIS A 1 87 ? -3.685 11.941 0.619 1.00 89.44 87 HIS A C 1
ATOM 678 O O . HIS A 1 87 ? -3.663 11.256 1.634 1.00 89.44 87 HIS A O 1
ATOM 684 N N . PRO A 1 88 ? -3.862 11.389 -0.591 1.00 87.69 88 PRO A N 1
ATOM 685 C CA . PRO A 1 88 ? -4.290 9.998 -0.745 1.00 87.69 88 PRO A CA 1
ATOM 686 C C . PRO A 1 88 ? -3.212 8.973 -0.335 1.00 87.69 88 PRO A C 1
ATOM 688 O O . PRO A 1 88 ? -3.504 7.801 -0.148 1.00 87.69 88 PRO A O 1
ATOM 691 N N . GLY A 1 89 ? -1.962 9.413 -0.156 1.00 91.75 89 GLY A N 1
ATOM 692 C CA . GLY A 1 89 ? -0.885 8.614 0.439 1.00 91.75 89 GLY A CA 1
ATOM 693 C C . GLY A 1 89 ? -0.764 8.714 1.967 1.00 91.75 89 GLY A C 1
ATOM 694 O O . GLY A 1 89 ? 0.243 8.267 2.510 1.00 91.75 89 GLY A O 1
ATOM 695 N N . ILE A 1 90 ? -1.719 9.339 2.666 1.00 92.31 90 ILE A N 1
ATOM 696 C CA . ILE A 1 90 ? -1.709 9.542 4.126 1.00 92.31 90 ILE A CA 1
ATOM 697 C C . ILE A 1 90 ? -3.098 9.203 4.682 1.00 92.31 90 ILE A C 1
ATOM 699 O O . ILE A 1 90 ? -4.072 9.724 4.149 1.00 92.31 90 ILE A O 1
ATOM 703 N N . PRO A 1 91 ? -3.214 8.413 5.768 1.00 92.38 91 PRO A N 1
ATOM 704 C CA . PRO A 1 91 ? -4.507 8.125 6.371 1.00 92.38 91 PRO A CA 1
ATOM 705 C C . PRO A 1 91 ? -5.216 9.399 6.837 1.00 92.38 91 PRO A C 1
ATOM 707 O O . PRO A 1 91 ? -4.668 10.168 7.631 1.00 92.38 91 PRO A O 1
ATOM 710 N N . GLN A 1 92 ? -6.454 9.606 6.404 1.00 92.00 92 GLN A N 1
ATOM 711 C CA . GLN A 1 92 ? -7.272 10.719 6.866 1.00 92.00 92 GLN A CA 1
ATOM 712 C C . GLN A 1 92 ? -7.658 10.533 8.341 1.00 92.00 92 GLN A C 1
ATOM 714 O O . GLN A 1 92 ? -8.418 9.629 8.705 1.00 92.00 92 GLN A O 1
ATOM 719 N N . GLY A 1 93 ? -7.160 11.423 9.203 1.00 92.81 93 GLY A N 1
ATOM 720 C CA . GLY A 1 93 ? -7.603 11.527 10.592 1.00 92.81 93 GLY A CA 1
ATOM 721 C C . GLY A 1 93 ? -8.974 12.195 10.677 1.00 92.81 93 GLY A C 1
ATOM 722 O O . GLY A 1 93 ? -9.216 13.202 10.013 1.00 92.81 93 GLY A O 1
ATOM 723 N N . GLU A 1 94 ? -9.861 11.654 11.509 1.00 92.56 94 GLU A N 1
ATOM 724 C CA . GLU A 1 94 ? -11.212 12.187 11.714 1.00 92.56 94 GLU A CA 1
ATOM 725 C C . GLU A 1 94 ? -11.318 12.953 13.029 1.00 92.56 94 GLU A C 1
ATOM 727 O O . GLU A 1 94 ? -11.768 14.097 13.059 1.00 92.56 94 GLU A O 1
ATOM 732 N N . GLU A 1 95 ? -10.908 12.325 14.130 1.00 93.75 95 GLU A N 1
ATOM 733 C CA . GLU A 1 95 ? -11.151 12.873 15.458 1.00 93.75 95 GLU A CA 1
ATOM 734 C C . GLU A 1 95 ? -10.153 12.338 16.481 1.00 93.75 95 GLU A C 1
ATOM 736 O O . GLU A 1 95 ? -9.785 11.164 16.473 1.00 93.75 95 GLU A O 1
ATOM 741 N N . TYR A 1 96 ? -9.749 13.205 17.406 1.00 95.56 96 TYR A N 1
ATOM 742 C CA . TYR A 1 96 ? -8.974 12.836 18.580 1.00 95.56 96 TYR A CA 1
ATOM 743 C C . TYR A 1 96 ? -9.752 13.211 19.836 1.00 95.56 96 TYR A C 1
ATOM 745 O O . TYR A 1 96 ? -10.207 14.347 19.973 1.00 95.56 96 TYR A O 1
ATOM 753 N N . PHE A 1 97 ? -9.859 12.271 20.770 1.00 95.06 97 PHE A N 1
ATOM 754 C CA . PHE A 1 97 ? -10.562 12.476 22.029 1.00 95.06 97 PHE A CA 1
ATOM 755 C C . PHE A 1 97 ? -9.904 11.700 23.169 1.00 95.06 97 PHE A C 1
ATOM 757 O O . PHE A 1 97 ? -9.062 10.817 22.974 1.00 95.06 97 PHE A O 1
ATOM 764 N N . THR A 1 98 ? -10.292 12.049 24.391 1.00 94.19 98 THR A N 1
ATOM 765 C CA . THR A 1 98 ? -9.906 11.323 25.595 1.00 94.19 98 THR A CA 1
ATOM 766 C C . THR A 1 98 ? -11.146 10.973 26.395 1.00 94.19 98 THR A C 1
ATOM 768 O O . THR A 1 98 ? -12.089 11.754 26.473 1.00 94.19 98 THR A O 1
ATOM 771 N N . PHE A 1 99 ? -11.140 9.806 27.029 1.00 90.75 99 PHE A N 1
ATOM 772 C CA . PHE A 1 99 ? -12.201 9.427 27.957 1.00 90.75 99 PHE A CA 1
ATOM 773 C C . PHE A 1 99 ? -11.609 8.752 29.192 1.00 90.75 99 PHE A C 1
ATOM 775 O O . PHE A 1 99 ? -10.476 8.273 29.176 1.00 90.75 99 PHE A O 1
ATOM 782 N N . PHE A 1 100 ? -12.378 8.715 30.277 1.00 90.44 100 PHE A N 1
ATOM 783 C CA . PHE A 1 100 ? -11.974 8.076 31.527 1.00 90.44 100 PHE A CA 1
ATOM 784 C C . PHE A 1 100 ? -12.723 6.752 31.680 1.00 90.44 100 PHE A C 1
ATOM 786 O O . PHE A 1 100 ? -13.936 6.763 31.907 1.00 90.44 100 PHE A O 1
ATOM 793 N N . PRO A 1 101 ? -12.041 5.599 31.551 1.00 89.00 101 PRO A N 1
ATOM 794 C CA . PRO A 1 101 ? -12.669 4.317 31.811 1.00 89.00 101 PRO A CA 1
ATOM 795 C C . PRO A 1 101 ? -13.184 4.226 33.248 1.00 89.00 101 PRO A C 1
ATOM 797 O O . PRO A 1 101 ? -12.631 4.823 34.175 1.00 89.00 101 PRO A O 1
ATOM 800 N N . GLN A 1 102 ? -14.218 3.413 33.455 1.00 89.06 102 GLN A N 1
ATOM 801 C CA . GLN A 1 102 ? -14.750 3.163 34.790 1.00 89.06 102 GLN A CA 1
ATOM 802 C C . GLN A 1 102 ? -13.640 2.610 35.697 1.00 89.06 102 GLN A C 1
ATOM 804 O O . GLN A 1 102 ? -12.917 1.687 35.315 1.00 89.06 102 GLN A O 1
ATOM 809 N N . ASN A 1 103 ? -13.538 3.165 36.907 1.00 84.75 103 ASN A N 1
ATOM 810 C CA . ASN A 1 103 ? -12.527 2.819 37.912 1.00 84.75 103 ASN A CA 1
ATOM 811 C C . ASN A 1 103 ? -11.071 3.120 37.494 1.00 84.75 103 ASN A C 1
ATOM 813 O O . ASN A 1 103 ? -10.148 2.568 38.089 1.00 84.75 103 ASN A O 1
ATOM 817 N N . SER A 1 104 ? -10.858 4.006 36.515 1.00 85.62 104 SER A N 1
ATOM 818 C CA . SER A 1 104 ? -9.542 4.535 36.142 1.00 85.62 104 SER A CA 1
ATOM 819 C C . SER A 1 104 ? -9.440 6.023 36.488 1.00 85.62 104 SER A C 1
ATOM 821 O O . SER A 1 104 ? -10.376 6.783 36.249 1.00 85.62 104 SER A O 1
ATOM 823 N N . GLN A 1 105 ? -8.295 6.454 37.027 1.00 84.00 105 GLN A N 1
ATOM 824 C CA . GLN A 1 105 ? -7.943 7.883 37.132 1.00 84.00 105 GLN A CA 1
ATOM 825 C C . GLN A 1 105 ? -7.145 8.379 35.920 1.00 84.00 105 GLN A C 1
ATOM 827 O O . GLN A 1 105 ? -6.849 9.565 35.796 1.00 84.00 105 GLN A O 1
ATOM 832 N N . GLU A 1 106 ? -6.795 7.460 35.030 1.00 86.81 106 GLU A N 1
ATOM 833 C CA . GLU A 1 106 ? -5.990 7.698 33.850 1.00 86.81 106 GLU A CA 1
ATOM 834 C C . GLU A 1 106 ? -6.888 7.814 32.614 1.00 86.81 106 GLU A C 1
ATOM 836 O O . GLU A 1 106 ? -7.735 6.947 32.367 1.00 86.81 106 GLU A O 1
ATOM 841 N N . ALA A 1 107 ? -6.701 8.893 31.851 1.00 90.56 107 ALA A N 1
ATOM 842 C CA . ALA A 1 107 ? -7.433 9.148 30.616 1.00 90.56 107 ALA A CA 1
ATOM 843 C C . ALA A 1 107 ? -6.910 8.251 29.492 1.00 90.56 107 ALA A C 1
ATOM 845 O O . ALA A 1 107 ? -5.710 8.163 29.277 1.00 90.56 107 ALA A O 1
ATOM 846 N N . VAL A 1 108 ? -7.784 7.608 28.734 1.00 91.44 108 VAL A N 1
ATOM 847 C CA . VAL A 1 108 ? -7.384 6.851 27.548 1.00 91.44 108 VAL A CA 1
ATOM 848 C C . VAL A 1 108 ? -7.409 7.785 26.345 1.00 91.44 108 VAL A C 1
ATOM 850 O O . VAL A 1 108 ? -8.427 8.419 26.074 1.00 91.44 108 VAL A O 1
ATOM 853 N N . HIS A 1 109 ? -6.285 7.874 25.635 1.00 93.94 109 HIS A N 1
ATOM 854 C CA . HIS A 1 109 ? -6.133 8.717 24.450 1.00 93.94 109 HIS A CA 1
ATOM 855 C C . HIS A 1 109 ? -6.487 7.937 23.187 1.00 93.94 109 HIS A C 1
ATOM 857 O O . HIS A 1 109 ? -5.972 6.838 22.976 1.00 93.94 109 HIS A O 1
ATOM 863 N N . CYS A 1 110 ? -7.354 8.518 22.361 1.00 95.06 110 CYS A N 1
ATOM 864 C CA . CYS A 1 110 ? -7.946 7.876 21.197 1.00 95.06 110 CYS A CA 1
ATOM 865 C C . CYS A 1 110 ? -7.808 8.753 19.954 1.00 95.06 110 CYS A C 1
ATOM 867 O O . CYS A 1 110 ? -8.021 9.962 20.020 1.00 95.06 110 CYS A O 1
ATOM 869 N N . LEU A 1 111 ? -7.490 8.128 18.824 1.00 94.75 111 LEU A N 1
ATOM 870 C CA . LEU A 1 111 ? -7.467 8.752 17.506 1.00 94.75 111 LEU A CA 1
ATOM 871 C C . LEU A 1 111 ? -8.249 7.874 16.531 1.00 94.75 111 LEU A C 1
ATOM 873 O O . LEU A 1 111 ? -7.903 6.708 16.337 1.00 94.75 111 LEU A O 1
ATOM 877 N N . VAL A 1 112 ? -9.290 8.443 15.932 1.00 95.06 112 VAL A N 1
ATOM 878 C CA . VAL A 1 112 ? -10.080 7.825 14.867 1.00 95.06 112 VAL A CA 1
ATOM 879 C C . VAL A 1 112 ? -9.545 8.290 13.521 1.00 95.06 112 VAL A C 1
ATOM 881 O O . VAL A 1 112 ? -9.320 9.483 13.309 1.00 95.06 112 VAL A O 1
ATOM 884 N N . MET A 1 113 ? -9.349 7.340 12.619 1.00 93.81 113 MET A N 1
ATOM 885 C CA . MET A 1 113 ? -8.885 7.563 11.254 1.00 93.81 113 MET A CA 1
ATOM 886 C C . MET A 1 113 ? -9.564 6.580 10.301 1.00 93.81 113 MET A C 1
ATOM 888 O O . MET A 1 113 ? -10.170 5.592 10.736 1.00 93.81 113 MET A O 1
ATOM 892 N N . GLU A 1 114 ? -9.466 6.843 9.004 1.00 91.12 114 GLU A N 1
ATOM 893 C CA . GLU A 1 114 ? -9.919 5.893 7.991 1.00 91.12 114 GLU A CA 1
ATOM 894 C C . GLU A 1 114 ? -9.204 4.538 8.120 1.00 91.12 114 GLU A C 1
ATOM 896 O O . GLU A 1 114 ? -8.038 4.456 8.521 1.00 91.12 114 GLU A O 1
ATOM 901 N N . LYS A 1 115 ? -9.911 3.454 7.789 1.00 91.44 115 LYS A N 1
ATOM 902 C CA . LYS A 1 115 ? -9.278 2.146 7.630 1.00 91.44 115 LYS A CA 1
ATOM 903 C C . LYS A 1 115 ? -8.738 2.037 6.212 1.00 91.44 115 LYS A C 1
ATOM 905 O O . LYS A 1 115 ? -9.505 2.094 5.256 1.00 91.44 115 LYS A O 1
ATOM 910 N N . ILE A 1 116 ? -7.436 1.819 6.087 1.00 90.62 116 ILE A N 1
ATOM 911 C CA . ILE A 1 116 ? -6.842 1.434 4.808 1.00 90.62 116 ILE A CA 1
ATOM 912 C C . ILE A 1 116 ? -6.960 -0.084 4.695 1.00 90.62 116 ILE A C 1
ATOM 914 O O . ILE A 1 116 ? -6.392 -0.816 5.506 1.00 90.62 116 ILE A O 1
ATOM 918 N N . GLU A 1 117 ? -7.733 -0.547 3.720 1.00 87.69 117 GLU A N 1
ATOM 919 C CA . GLU A 1 117 ? -7.845 -1.969 3.400 1.00 87.69 117 GLU A CA 1
ATOM 920 C C . GLU A 1 117 ? -6.678 -2.381 2.502 1.00 87.69 117 GLU A C 1
ATOM 922 O O . GLU A 1 117 ? -6.441 -1.755 1.468 1.00 87.69 117 GLU A O 1
ATOM 927 N N . GLY A 1 118 ? -5.957 -3.429 2.896 1.00 87.88 118 GLY A N 1
ATOM 928 C CA . GLY A 1 118 ? -4.762 -3.897 2.203 1.00 87.88 118 GLY A CA 1
ATOM 929 C C . GLY A 1 118 ? -3.732 -4.479 3.164 1.00 87.88 118 GLY A C 1
ATOM 930 O O . GLY A 1 118 ? -3.982 -4.630 4.360 1.00 87.88 118 GLY A O 1
ATOM 931 N N . GLU A 1 119 ? -2.564 -4.806 2.629 1.00 90.44 119 GLU A N 1
ATOM 932 C CA . GLU A 1 119 ? -1.430 -5.335 3.387 1.00 90.44 119 GLU A CA 1
ATOM 933 C C . GLU A 1 119 ? -0.279 -4.325 3.402 1.00 90.44 119 GLU A C 1
ATOM 935 O O . GLU A 1 119 ? -0.105 -3.527 2.474 1.00 90.44 119 GLU A O 1
ATOM 940 N N . ASN A 1 120 ? 0.525 -4.331 4.469 1.00 95.06 120 ASN A N 1
ATOM 941 C CA . ASN A 1 120 ? 1.756 -3.543 4.467 1.00 95.06 120 ASN A CA 1
ATOM 942 C C . ASN A 1 120 ? 2.796 -4.169 3.526 1.00 95.06 120 ASN A C 1
ATOM 944 O O . ASN A 1 120 ? 2.783 -5.373 3.276 1.00 95.06 120 ASN A O 1
ATOM 948 N N . LEU A 1 121 ? 3.728 -3.369 3.005 1.00 96.00 121 LEU A N 1
ATOM 949 C CA . LEU A 1 121 ? 4.694 -3.836 2.008 1.00 96.00 121 LEU A CA 1
ATOM 950 C C . LEU A 1 121 ? 5.610 -4.956 2.525 1.00 96.00 121 LEU A C 1
ATOM 952 O O . LEU A 1 121 ? 6.136 -5.726 1.722 1.00 96.00 121 LEU A O 1
ATOM 956 N N . GLN A 1 122 ? 5.799 -5.078 3.843 1.00 95.25 122 GLN A N 1
ATOM 957 C CA . GLN A 1 122 ? 6.534 -6.202 4.428 1.00 95.25 122 GLN A CA 1
ATOM 958 C C . GLN A 1 122 ? 5.755 -7.518 4.293 1.00 95.25 122 GLN A C 1
ATOM 960 O O . GLN A 1 122 ? 6.326 -8.534 3.895 1.00 95.25 122 GLN A O 1
ATOM 965 N N . GLU A 1 123 ? 4.464 -7.505 4.619 1.00 93.44 123 GLU A N 1
ATOM 966 C CA . GLU A 1 123 ? 3.555 -8.641 4.436 1.00 93.44 123 GLU A CA 1
ATOM 967 C C . GLU A 1 123 ? 3.380 -8.975 2.956 1.00 93.44 123 GLU A C 1
ATOM 969 O O . GLU A 1 123 ? 3.579 -10.128 2.577 1.00 93.44 123 GLU A O 1
ATOM 974 N N . TRP A 1 124 ? 3.167 -7.962 2.116 1.00 93.81 124 TRP A N 1
ATOM 975 C CA . TRP A 1 124 ? 3.030 -8.111 0.668 1.00 93.81 124 TRP A CA 1
ATOM 976 C C . TRP A 1 124 ? 4.247 -8.778 0.028 1.00 93.81 124 TRP A C 1
ATOM 978 O O . TRP A 1 124 ? 4.131 -9.707 -0.777 1.00 93.81 124 TRP A O 1
ATOM 988 N N . LEU A 1 125 ? 5.449 -8.349 0.421 1.00 90.88 125 LEU A N 1
ATOM 989 C CA . LEU A 1 125 ? 6.687 -8.953 -0.053 1.00 90.88 125 LEU A CA 1
ATOM 990 C C . LEU A 1 125 ? 6.810 -10.408 0.426 1.00 90.88 125 LEU A C 1
ATOM 992 O O . LEU A 1 125 ? 7.126 -11.294 -0.373 1.00 90.88 125 LEU A O 1
ATOM 996 N N . LYS A 1 126 ? 6.491 -10.679 1.697 1.00 92.88 126 LYS A N 1
ATOM 997 C CA . LYS A 1 126 ? 6.528 -12.026 2.284 1.00 92.88 126 LYS A CA 1
ATOM 998 C C . LYS A 1 126 ? 5.531 -12.979 1.620 1.00 92.88 126 LYS A C 1
ATOM 1000 O O . LYS A 1 126 ? 5.896 -14.114 1.316 1.00 92.88 126 LYS A O 1
ATOM 1005 N N . ASN A 1 127 ? 4.314 -12.518 1.342 1.00 87.81 127 ASN A N 1
ATOM 1006 C CA . ASN A 1 127 ? 3.263 -13.281 0.663 1.00 87.81 127 ASN A CA 1
ATOM 1007 C C . ASN A 1 127 ? 3.657 -13.644 -0.776 1.00 87.81 127 ASN A C 1
ATOM 1009 O O . ASN A 1 127 ? 3.242 -14.674 -1.305 1.00 87.81 127 ASN A O 1
ATOM 1013 N N . ARG A 1 128 ? 4.560 -12.863 -1.381 1.00 88.31 128 ARG A N 1
ATOM 1014 C CA . ARG A 1 128 ? 5.186 -13.137 -2.682 1.00 88.31 128 ARG A CA 1
ATOM 1015 C C . ARG A 1 128 ? 6.500 -13.919 -2.565 1.00 88.31 128 ARG A C 1
ATOM 1017 O O . ARG A 1 128 ? 7.305 -13.893 -3.495 1.00 88.31 128 ARG A O 1
ATOM 1024 N N . ASN A 1 129 ? 6.739 -14.610 -1.446 1.00 87.69 129 ASN A N 1
ATOM 1025 C CA . ASN A 1 129 ? 7.978 -15.343 -1.151 1.00 87.69 129 ASN A CA 1
ATOM 1026 C C . ASN A 1 129 ? 9.242 -14.478 -1.295 1.00 87.69 129 ASN A C 1
ATOM 1028 O O . ASN A 1 129 ? 10.264 -14.934 -1.806 1.00 87.69 129 ASN A O 1
ATOM 1032 N N . ASN A 1 130 ? 9.156 -13.214 -0.880 1.00 89.25 130 ASN A N 1
ATOM 1033 C CA . ASN A 1 130 ? 10.207 -12.208 -1.014 1.00 89.25 130 ASN A CA 1
ATOM 1034 C C . ASN A 1 130 ? 10.669 -11.966 -2.458 1.00 89.25 130 ASN A C 1
ATOM 1036 O O . ASN A 1 130 ? 11.817 -11.597 -2.697 1.00 89.25 130 ASN A O 1
ATOM 1040 N N . ARG A 1 131 ? 9.789 -12.170 -3.447 1.00 89.25 131 ARG A N 1
ATOM 1041 C CA . ARG A 1 131 ? 10.120 -11.903 -4.848 1.00 89.25 131 ARG A CA 1
ATOM 1042 C C . ARG A 1 131 ? 10.293 -10.393 -5.083 1.00 89.25 131 ARG A C 1
ATOM 1044 O O . ARG A 1 131 ? 9.337 -9.646 -4.839 1.00 89.25 131 ARG A O 1
ATOM 1051 N N . PRO A 1 132 ? 11.444 -9.952 -5.628 1.00 91.25 132 PRO A N 1
ATOM 1052 C CA . PRO A 1 132 ? 11.696 -8.547 -5.924 1.00 91.25 132 PRO A CA 1
ATOM 1053 C C . PRO A 1 132 ? 10.618 -7.875 -6.776 1.00 91.25 132 PRO A C 1
ATOM 1055 O O . PRO A 1 132 ? 9.968 -8.518 -7.610 1.00 91.25 132 PRO A O 1
ATOM 1058 N N . ILE A 1 133 ? 10.450 -6.567 -6.586 1.00 89.50 133 ILE A N 1
ATOM 1059 C CA . ILE A 1 133 ? 9.640 -5.733 -7.483 1.00 89.50 133 ILE A CA 1
ATOM 1060 C C . ILE A 1 133 ? 10.381 -5.437 -8.795 1.00 89.50 133 ILE A C 1
ATOM 1062 O O . ILE A 1 133 ? 11.610 -5.518 -8.865 1.00 89.50 133 ILE A O 1
ATOM 1066 N N . SER A 1 134 ? 9.624 -5.112 -9.847 1.00 87.69 134 SER A N 1
ATOM 1067 C CA . SER A 1 134 ? 10.190 -4.674 -11.126 1.00 87.69 134 SER A CA 1
ATOM 1068 C C . SER A 1 134 ? 10.711 -3.238 -11.038 1.00 87.69 134 SER A C 1
ATOM 1070 O O . SER A 1 134 ? 10.294 -2.466 -10.175 1.00 87.69 134 SER A O 1
ATOM 1072 N N . GLU A 1 135 ? 11.596 -2.866 -11.963 1.00 88.25 135 GLU A N 1
ATOM 1073 C CA . GLU A 1 135 ? 12.123 -1.500 -12.063 1.00 88.25 135 GLU A CA 1
ATOM 1074 C C . GLU A 1 135 ? 11.009 -0.457 -12.241 1.00 88.25 135 GLU A C 1
ATOM 1076 O O . GLU A 1 135 ? 10.978 0.541 -11.527 1.00 88.25 135 GLU A O 1
ATOM 1081 N N . LYS A 1 136 ? 10.050 -0.723 -13.134 1.00 85.12 136 LYS A N 1
ATOM 1082 C CA . LYS A 1 136 ? 8.902 0.159 -13.374 1.00 85.12 136 LYS A CA 1
ATOM 1083 C C . LYS A 1 136 ? 8.072 0.378 -12.108 1.00 85.12 136 LYS A C 1
ATOM 1085 O O . LYS A 1 136 ? 7.836 1.517 -11.722 1.00 85.12 136 LYS A O 1
ATOM 1090 N N . LEU A 1 137 ? 7.720 -0.708 -11.413 1.00 85.62 137 LEU A N 1
ATOM 1091 C CA . LEU A 1 137 ? 6.966 -0.617 -10.164 1.00 85.62 137 LEU A CA 1
ATOM 1092 C C . LEU A 1 137 ? 7.758 0.137 -9.088 1.00 85.62 137 LEU A C 1
ATOM 1094 O O . LEU A 1 137 ? 7.178 0.886 -8.308 1.00 85.62 137 LEU A O 1
ATOM 1098 N N . ALA A 1 138 ? 9.085 -0.022 -9.064 1.00 92.19 138 ALA A N 1
ATOM 1099 C CA . ALA A 1 138 ? 9.941 0.718 -8.149 1.00 92.19 138 ALA A CA 1
ATOM 1100 C C . ALA A 1 138 ? 9.912 2.228 -8.417 1.00 92.19 138 ALA A C 1
ATOM 1102 O O . ALA A 1 138 ? 9.787 2.997 -7.468 1.00 92.19 138 ALA A O 1
ATOM 1103 N N . VAL A 1 139 ? 9.977 2.654 -9.683 1.00 90.69 139 VAL A N 1
ATOM 1104 C CA . VAL A 1 139 ? 9.864 4.071 -10.075 1.00 90.69 139 VAL A CA 1
ATOM 1105 C C . VAL A 1 139 ? 8.482 4.633 -9.721 1.00 90.69 139 VAL A C 1
ATOM 1107 O O . VAL A 1 139 ? 8.402 5.706 -9.116 1.00 90.69 139 VAL A O 1
ATOM 1110 N N . ASP A 1 140 ? 7.407 3.897 -10.011 1.00 86.88 140 ASP A N 1
ATOM 1111 C CA . ASP A 1 140 ? 6.032 4.308 -9.696 1.00 86.88 140 ASP A CA 1
ATOM 1112 C C . ASP A 1 140 ? 5.837 4.491 -8.184 1.00 86.88 140 ASP A C 1
ATOM 1114 O O . ASP A 1 140 ? 5.358 5.528 -7.715 1.00 86.88 140 ASP A O 1
ATOM 1118 N N . TRP A 1 141 ? 6.261 3.506 -7.393 1.00 95.75 141 TRP A N 1
ATOM 1119 C CA . TRP A 1 141 ? 6.136 3.533 -5.938 1.00 95.75 141 TRP A CA 1
ATOM 1120 C C . TRP A 1 141 ? 7.058 4.565 -5.279 1.00 95.75 141 TRP A C 1
ATOM 1122 O O . TRP A 1 141 ? 6.630 5.244 -4.342 1.00 95.75 141 TRP A O 1
ATOM 1132 N N . LEU A 1 142 ? 8.292 4.743 -5.775 1.00 97.38 142 LEU A N 1
ATOM 1133 C CA . LEU A 1 142 ? 9.183 5.825 -5.334 1.00 97.38 142 LEU A CA 1
ATOM 1134 C C . LEU A 1 142 ? 8.525 7.182 -5.567 1.00 97.38 142 LEU A C 1
ATOM 1136 O O . LEU A 1 142 ? 8.568 8.038 -4.687 1.00 97.38 142 LEU A O 1
ATOM 1140 N N . THR A 1 143 ? 7.880 7.363 -6.719 1.00 94.38 143 THR A N 1
ATOM 1141 C CA . THR A 1 143 ? 7.186 8.605 -7.075 1.00 94.38 143 THR A CA 1
ATOM 1142 C C . THR A 1 143 ? 5.998 8.865 -6.148 1.00 94.38 143 THR A C 1
ATOM 1144 O O . THR A 1 143 ? 5.855 9.974 -5.632 1.00 94.38 143 THR A O 1
ATOM 1147 N N . GLN A 1 144 ? 5.167 7.855 -5.865 1.00 94.12 144 GLN A N 1
ATOM 1148 C CA . GLN A 1 144 ? 4.043 7.988 -4.926 1.00 94.12 144 GLN A CA 1
ATOM 1149 C C . GLN A 1 144 ? 4.507 8.372 -3.512 1.00 94.12 144 GLN A C 1
ATOM 1151 O O . GLN A 1 144 ? 3.957 9.292 -2.896 1.00 94.12 144 GLN A O 1
ATOM 1156 N N . LEU A 1 145 ? 5.548 7.710 -3.001 1.00 97.81 145 LEU A N 1
ATOM 1157 C CA . LEU A 1 145 ? 6.087 8.004 -1.673 1.00 97.81 145 LEU A CA 1
ATOM 1158 C C . LEU A 1 145 ? 6.809 9.355 -1.634 1.00 97.81 145 LEU A C 1
ATOM 1160 O O . LEU A 1 145 ? 6.674 10.077 -0.652 1.00 97.81 145 LEU A O 1
ATOM 1164 N N . ALA A 1 146 ? 7.509 9.751 -2.698 1.00 97.31 146 ALA A N 1
ATOM 1165 C CA . ALA A 1 146 ? 8.127 11.071 -2.797 1.00 97.31 146 ALA A CA 1
ATOM 1166 C C . ALA A 1 146 ? 7.086 12.204 -2.795 1.00 97.31 146 ALA A C 1
ATOM 1168 O O . ALA A 1 146 ? 7.288 13.201 -2.104 1.00 97.31 146 ALA A O 1
ATOM 1169 N N . ASN A 1 147 ? 5.955 12.033 -3.494 1.00 96.06 147 ASN A N 1
ATOM 1170 C CA . ASN A 1 147 ? 4.821 12.965 -3.433 1.00 96.06 147 ASN A CA 1
ATOM 1171 C C . ASN A 1 147 ? 4.217 13.026 -2.024 1.00 96.06 147 ASN A C 1
ATOM 1173 O O . ASN A 1 147 ? 3.984 14.105 -1.489 1.00 96.06 147 ASN A O 1
ATOM 1177 N N . THR A 1 148 ? 4.047 11.871 -1.379 1.00 95.06 148 THR A N 1
ATOM 1178 C CA . THR A 1 148 ? 3.559 11.803 0.006 1.00 95.06 148 THR A CA 1
ATOM 1179 C C . THR A 1 148 ? 4.490 12.547 0.964 1.00 95.06 148 THR A C 1
ATOM 1181 O O . THR A 1 148 ? 4.044 13.374 1.756 1.00 95.06 148 THR A O 1
ATOM 1184 N N . LEU A 1 149 ? 5.802 12.315 0.866 1.00 95.44 149 LEU A N 1
ATOM 1185 C CA . LEU A 1 149 ? 6.792 13.024 1.676 1.00 95.44 149 LEU A CA 1
ATOM 1186 C C . LEU A 1 149 ? 6.847 14.516 1.356 1.00 95.44 149 LEU A C 1
ATOM 1188 O O . LEU A 1 149 ? 7.145 15.302 2.250 1.00 95.44 149 LEU A O 1
ATOM 1192 N N . HIS A 1 150 ? 6.550 14.924 0.120 1.00 94.62 150 HIS A N 1
ATOM 1193 C CA . HIS A 1 150 ? 6.465 16.336 -0.239 1.00 94.62 150 HIS A CA 1
ATOM 1194 C C . HIS A 1 150 ? 5.410 17.054 0.604 1.00 94.62 150 HIS A C 1
ATOM 1196 O O . HIS A 1 150 ? 5.738 18.055 1.241 1.00 94.62 150 HIS A O 1
ATOM 1202 N N . GLU A 1 151 ? 4.202 16.499 0.706 1.00 92.00 151 GLU A N 1
ATOM 1203 C CA . GLU A 1 151 ? 3.138 17.057 1.550 1.00 92.00 151 GLU A CA 1
ATOM 1204 C C . GLU A 1 151 ? 3.518 17.081 3.035 1.00 92.00 151 GLU A C 1
ATOM 1206 O O . GLU A 1 151 ? 3.334 18.090 3.719 1.00 92.00 151 GLU A O 1
ATOM 1211 N N . VAL A 1 152 ? 4.123 16.001 3.541 1.00 91.12 152 VAL A N 1
ATOM 1212 C CA . VAL A 1 152 ? 4.588 15.933 4.937 1.00 91.12 152 VAL A CA 1
ATOM 1213 C C . VAL A 1 152 ? 5.638 17.014 5.217 1.00 91.12 152 VAL A C 1
ATOM 1215 O O . VAL A 1 152 ? 5.546 17.741 6.209 1.00 91.12 152 VAL A O 1
ATOM 1218 N N . HIS A 1 153 ? 6.626 17.162 4.334 1.00 91.69 153 HIS A N 1
ATOM 1219 C CA . HIS A 1 153 ? 7.720 18.121 4.496 1.00 91.69 153 HIS A CA 1
ATOM 1220 C C . HIS A 1 153 ? 7.250 19.572 4.309 1.00 91.69 153 HIS A C 1
ATOM 1222 O O . HIS A 1 153 ? 7.776 20.459 4.984 1.00 91.69 153 HIS A O 1
ATOM 1228 N N . GLN A 1 154 ? 6.228 19.835 3.482 1.00 89.38 154 GLN A N 1
ATOM 1229 C CA . GLN A 1 154 ? 5.602 21.163 3.371 1.00 89.38 154 GLN A CA 1
ATOM 1230 C C . GLN A 1 154 ? 5.002 21.635 4.701 1.00 89.38 154 GLN A C 1
ATOM 1232 O O . GLN A 1 154 ? 5.119 22.812 5.048 1.00 89.38 154 GLN A O 1
ATOM 1237 N N . GLN A 1 155 ? 4.449 20.712 5.494 1.00 85.81 155 GLN A N 1
ATOM 1238 C CA . GLN A 1 155 ? 3.977 20.993 6.854 1.00 85.81 155 GLN A CA 1
ATOM 1239 C C . GLN A 1 155 ? 5.113 21.131 7.879 1.00 85.81 155 GLN A C 1
ATOM 1241 O O . GLN A 1 155 ? 4.862 21.165 9.082 1.00 85.81 155 GLN A O 1
ATOM 1246 N N . GLN A 1 156 ? 6.366 21.217 7.422 1.00 85.69 156 GLN A N 1
ATOM 1247 C CA . GLN A 1 156 ? 7.564 21.256 8.252 1.00 85.69 156 GLN A CA 1
ATOM 1248 C C . GLN A 1 156 ? 7.725 20.009 9.127 1.00 85.69 156 GLN A C 1
ATOM 1250 O O . GLN A 1 156 ? 8.264 20.114 10.223 1.00 85.69 156 GLN A O 1
ATOM 1255 N N . LEU A 1 157 ? 7.279 18.833 8.672 1.00 86.62 157 LEU A N 1
ATOM 1256 C CA . LEU A 1 157 ? 7.384 17.572 9.413 1.00 86.62 157 LEU A CA 1
ATOM 1257 C C . LEU A 1 157 ? 8.413 16.628 8.781 1.00 86.62 157 LEU A C 1
ATOM 1259 O O . LEU A 1 157 ? 8.669 16.685 7.585 1.00 86.62 157 LEU A O 1
ATOM 1263 N N . ILE A 1 158 ? 8.983 15.735 9.591 1.00 88.56 158 ILE A N 1
ATOM 1264 C CA . ILE A 1 158 ? 9.865 14.632 9.164 1.00 88.56 158 ILE A CA 1
ATOM 1265 C C . ILE A 1 158 ? 9.273 13.330 9.707 1.00 88.56 158 ILE A C 1
ATOM 1267 O O . ILE A 1 158 ? 8.989 13.287 10.906 1.00 88.56 158 ILE A O 1
ATOM 1271 N N . HIS A 1 159 ? 9.121 12.288 8.881 1.00 89.69 159 HIS A N 1
ATOM 1272 C CA . HIS A 1 159 ? 8.440 11.034 9.246 1.00 89.69 159 HIS A CA 1
ATOM 1273 C C . HIS A 1 159 ? 9.262 10.152 10.200 1.00 89.69 159 HIS A C 1
ATOM 1275 O O . HIS A 1 159 ? 8.767 9.731 11.244 1.00 89.69 159 HIS A O 1
ATOM 1281 N N . ARG A 1 160 ? 10.545 9.924 9.877 1.00 89.25 160 ARG A N 1
ATOM 1282 C CA . ARG A 1 160 ? 11.574 9.208 10.664 1.00 89.25 160 ARG A CA 1
ATOM 1283 C C . ARG A 1 160 ? 11.415 7.695 10.824 1.00 89.25 160 ARG A C 1
ATOM 1285 O O . ARG A 1 160 ? 12.350 7.066 11.307 1.00 89.25 160 ARG A O 1
ATOM 1292 N N . ASP A 1 161 ? 10.301 7.091 10.425 1.00 90.19 161 ASP A N 1
ATOM 1293 C CA . ASP A 1 161 ? 10.129 5.626 10.484 1.00 90.19 161 ASP A CA 1
ATOM 1294 C C . ASP A 1 161 ? 9.617 5.030 9.165 1.00 90.19 161 ASP A C 1
ATOM 1296 O O . ASP A 1 161 ? 8.646 4.279 9.131 1.00 90.19 161 ASP A O 1
ATOM 1300 N N . ILE A 1 162 ? 10.237 5.423 8.048 1.00 94.88 162 ILE A N 1
ATOM 1301 C CA . ILE A 1 162 ? 9.903 4.880 6.724 1.00 94.88 162 ILE A CA 1
ATOM 1302 C C . ILE A 1 162 ? 10.541 3.497 6.581 1.00 94.88 162 ILE A C 1
ATOM 1304 O O . ILE A 1 162 ? 11.765 3.364 6.617 1.00 94.88 162 ILE A O 1
ATOM 1308 N N . LYS A 1 163 ? 9.699 2.475 6.434 1.00 95.31 163 LYS A N 1
ATOM 1309 C CA . LYS A 1 163 ? 10.076 1.071 6.233 1.00 95.31 163 LYS A CA 1
ATOM 1310 C C . LYS A 1 163 ? 8.875 0.290 5.682 1.00 95.31 163 LYS A C 1
ATOM 1312 O O . LYS A 1 1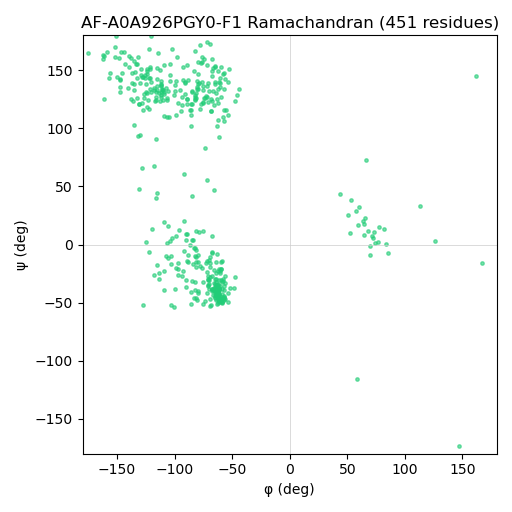63 ? 7.747 0.755 5.850 1.00 95.31 163 LYS A O 1
ATOM 1317 N N . PRO A 1 164 ? 9.064 -0.908 5.097 1.00 96.62 164 PRO A N 1
ATOM 1318 C CA . PRO A 1 164 ? 7.968 -1.654 4.473 1.00 96.62 164 PRO A CA 1
ATOM 1319 C C . PRO A 1 164 ? 6.766 -1.953 5.387 1.00 96.62 164 PRO A C 1
ATOM 1321 O O . PRO A 1 164 ? 5.636 -1.934 4.915 1.00 96.62 164 PRO A O 1
ATOM 1324 N N . SER A 1 165 ? 6.961 -2.172 6.693 1.00 93.44 165 SER A N 1
ATOM 1325 C CA . SER A 1 165 ? 5.842 -2.409 7.626 1.00 93.44 165 SER A CA 1
ATOM 132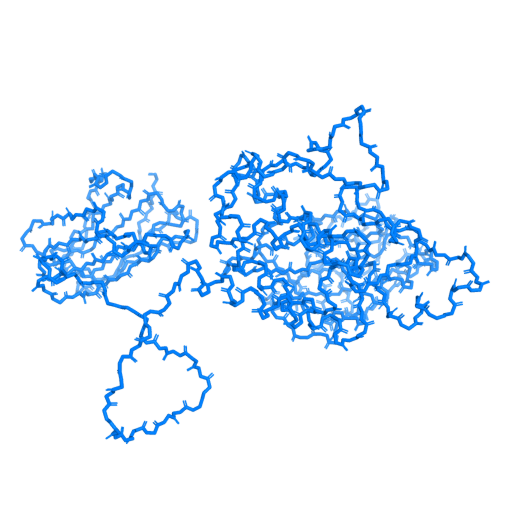6 C C . SER A 1 165 ? 4.961 -1.178 7.865 1.00 93.44 165 SER A C 1
ATOM 1328 O O . SER A 1 165 ? 3.842 -1.319 8.344 1.00 93.44 165 SER A O 1
ATOM 1330 N N . ASN A 1 166 ? 5.471 0.019 7.561 1.00 93.88 166 ASN A N 1
ATOM 1331 C CA . ASN A 1 166 ? 4.787 1.294 7.770 1.00 93.88 166 ASN A CA 1
ATOM 1332 C C . ASN A 1 166 ? 4.277 1.891 6.448 1.00 93.88 166 ASN A C 1
ATOM 1334 O O . ASN A 1 166 ? 3.969 3.076 6.374 1.00 93.88 166 ASN A O 1
ATOM 1338 N N . ILE A 1 167 ? 4.204 1.091 5.386 1.00 96.88 167 ILE A N 1
ATOM 1339 C CA . ILE A 1 167 ? 3.659 1.500 4.092 1.00 96.88 167 ILE A CA 1
ATOM 1340 C C . ILE A 1 167 ? 2.614 0.460 3.710 1.00 96.88 167 ILE A C 1
ATOM 1342 O O . ILE A 1 167 ? 2.960 -0.704 3.528 1.00 96.88 167 ILE A O 1
ATOM 1346 N N . MET A 1 168 ? 1.350 0.861 3.610 1.00 95.12 168 MET A N 1
ATOM 1347 C CA . MET A 1 168 ? 0.266 -0.001 3.143 1.00 95.12 168 MET A CA 1
ATOM 1348 C C . MET A 1 168 ? 0.081 0.111 1.639 1.00 95.12 168 MET A C 1
ATOM 1350 O O . MET A 1 168 ? 0.138 1.208 1.092 1.00 95.12 168 MET A O 1
ATOM 1354 N N . LEU A 1 169 ? -0.154 -1.023 0.987 1.00 92.25 169 LEU A N 1
ATOM 1355 C CA . LEU A 1 169 ? -0.649 -1.091 -0.379 1.00 92.25 169 LEU A CA 1
ATOM 1356 C C . LEU A 1 169 ? -2.151 -1.346 -0.310 1.00 92.25 169 LEU A C 1
ATOM 1358 O O . LEU A 1 169 ? -2.570 -2.416 0.136 1.00 92.25 169 LEU A O 1
ATOM 1362 N N . ASN A 1 170 ? -2.948 -0.358 -0.709 1.00 85.38 170 ASN A N 1
ATOM 1363 C CA . ASN A 1 170 ? -4.398 -0.491 -0.678 1.00 85.38 170 ASN A CA 1
ATOM 1364 C C . ASN A 1 170 ? -4.929 -1.324 -1.861 1.00 85.38 170 ASN A C 1
ATOM 1366 O O . ASN A 1 170 ? -4.196 -1.651 -2.798 1.00 85.38 170 ASN A O 1
ATOM 1370 N N . LEU A 1 171 ? -6.224 -1.649 -1.830 1.00 77.81 171 LEU A N 1
ATOM 1371 C CA . LEU A 1 171 ? -6.890 -2.437 -2.879 1.00 77.81 171 LEU A CA 1
ATOM 1372 C C . LEU A 1 171 ? -6.882 -1.776 -4.271 1.00 77.81 171 LEU A C 1
ATOM 1374 O O . LEU A 1 171 ? -7.004 -2.479 -5.270 1.00 77.81 171 LEU A O 1
ATOM 1378 N N . ASP A 1 172 ? -6.699 -0.455 -4.341 1.00 75.00 172 ASP A N 1
ATOM 1379 C CA . ASP A 1 172 ? -6.599 0.304 -5.594 1.00 75.00 172 ASP A CA 1
ATOM 1380 C C . ASP A 1 172 ? -5.161 0.344 -6.154 1.00 75.00 172 ASP A C 1
ATOM 1382 O O . ASP A 1 172 ? -4.906 0.952 -7.194 1.00 75.00 172 ASP A O 1
ATOM 1386 N N . GLY A 1 173 ? -4.197 -0.287 -5.473 1.00 77.44 173 GLY A N 1
ATOM 1387 C CA . GLY A 1 173 ? -2.787 -0.301 -5.870 1.00 77.44 173 GLY A CA 1
ATOM 1388 C C . GLY A 1 173 ? -1.998 0.951 -5.464 1.00 77.44 173 GLY A C 1
ATOM 1389 O O . GLY A 1 173 ? -0.881 1.161 -5.945 1.00 77.44 173 GLY A O 1
ATOM 1390 N N . GLN A 1 174 ? -2.555 1.785 -4.585 1.00 86.56 174 GLN A N 1
ATOM 1391 C CA . GLN A 1 174 ? -1.919 2.990 -4.062 1.00 86.56 174 GLN A CA 1
ATOM 1392 C C . GLN A 1 174 ? -1.164 2.720 -2.756 1.00 86.56 174 GLN A C 1
ATOM 1394 O O . GLN A 1 174 ? -1.629 1.992 -1.877 1.00 86.56 174 GLN A O 1
ATOM 1399 N N . LEU A 1 175 ? -0.003 3.365 -2.616 1.00 93.94 175 LEU A N 1
ATOM 1400 C CA . LEU A 1 175 ? 0.767 3.358 -1.380 1.00 93.94 175 LEU A CA 1
ATOM 1401 C C . LEU A 1 175 ? 0.286 4.426 -0.400 1.00 93.94 175 LEU A C 1
ATOM 1403 O O . LEU A 1 175 ? 0.181 5.604 -0.744 1.00 93.94 175 LEU A O 1
ATOM 1407 N N . VAL A 1 176 ? 0.088 4.007 0.846 1.00 95.25 176 VAL A N 1
ATOM 1408 C CA . VAL A 1 176 ? -0.301 4.854 1.971 1.00 95.25 176 VAL A CA 1
ATOM 1409 C C . VAL A 1 176 ? 0.750 4.731 3.070 1.00 95.25 176 VAL A C 1
ATOM 1411 O O . VAL A 1 176 ? 0.970 3.652 3.620 1.00 95.25 176 VAL A O 1
ATOM 1414 N N . LEU A 1 177 ? 1.424 5.835 3.390 1.00 94.56 177 LEU A N 1
ATOM 1415 C CA . LEU A 1 177 ? 2.398 5.899 4.475 1.00 94.56 177 LEU A CA 1
ATOM 1416 C C . LEU A 1 177 ? 1.653 5.983 5.809 1.00 94.56 177 LEU A C 1
ATOM 1418 O O . LEU A 1 177 ? 0.874 6.907 6.028 1.00 94.56 177 LEU A O 1
ATOM 1422 N N . ILE A 1 178 ? 1.887 5.020 6.694 1.00 89.12 178 ILE A N 1
ATOM 1423 C CA . ILE A 1 178 ? 1.208 4.910 7.985 1.00 89.12 178 ILE A CA 1
ATOM 1424 C C . ILE A 1 178 ? 2.175 5.108 9.157 1.00 89.12 178 ILE A C 1
ATOM 1426 O O . ILE A 1 178 ? 3.387 5.001 9.011 1.00 89.12 178 ILE A O 1
ATOM 1430 N N . ASP A 1 179 ? 1.600 5.331 10.340 1.00 83.62 179 ASP A N 1
ATOM 1431 C CA . ASP A 1 179 ? 2.298 5.469 11.626 1.00 83.62 179 ASP A CA 1
ATOM 1432 C C . ASP A 1 179 ? 3.206 6.708 11.748 1.00 83.62 179 ASP A C 1
ATOM 1434 O O . ASP A 1 179 ? 4.433 6.641 11.828 1.00 83.62 179 ASP A O 1
ATOM 1438 N N . PHE A 1 180 ? 2.568 7.874 11.881 1.00 80.25 180 PHE A N 1
ATOM 1439 C CA . PHE A 1 180 ? 3.238 9.159 12.108 1.00 80.25 180 PHE A CA 1
ATOM 1440 C C . PHE A 1 180 ? 3.625 9.384 13.581 1.00 80.25 180 PHE A C 1
ATOM 1442 O O . PHE A 1 180 ? 4.012 10.493 13.954 1.00 80.25 180 PHE A O 1
ATOM 1449 N N . GLY A 1 181 ? 3.558 8.356 14.437 1.00 66.88 181 GLY A N 1
ATOM 1450 C CA . GLY A 1 181 ? 3.803 8.452 15.884 1.00 66.88 181 GLY A CA 1
ATOM 1451 C C . GLY A 1 181 ? 5.195 8.971 16.274 1.00 66.88 181 GLY A C 1
ATOM 1452 O O . GLY A 1 181 ? 5.432 9.354 17.423 1.00 66.88 181 GLY A O 1
ATOM 1453 N N . ILE A 1 182 ? 6.132 9.011 15.325 1.00 65.50 182 ILE A N 1
ATOM 1454 C CA . ILE A 1 182 ? 7.504 9.495 15.517 1.00 65.50 182 ILE A CA 1
ATOM 1455 C C . ILE A 1 182 ? 7.740 10.861 14.842 1.00 65.50 182 ILE A C 1
ATOM 1457 O O . ILE A 1 182 ? 8.763 11.512 15.103 1.00 65.50 182 ILE A O 1
ATOM 1461 N N . ALA A 1 183 ? 6.794 11.338 14.032 1.00 61.44 183 ALA A N 1
ATOM 1462 C CA . ALA A 1 183 ? 6.975 12.537 13.234 1.00 61.44 183 ALA A CA 1
ATOM 1463 C C . ALA A 1 183 ? 7.251 13.779 14.102 1.00 61.44 183 ALA A C 1
ATOM 1465 O O . ALA A 1 183 ? 6.721 13.934 15.207 1.00 61.44 183 ALA A O 1
ATOM 1466 N N . ARG A 1 184 ? 8.118 14.678 13.620 1.00 68.88 184 ARG A N 1
ATOM 1467 C CA . ARG A 1 184 ? 8.452 15.929 14.330 1.00 68.88 184 ARG A CA 1
ATOM 1468 C C . ARG A 1 184 ? 8.585 17.122 13.409 1.00 68.88 184 ARG A C 1
ATOM 1470 O O . ARG A 1 184 ? 9.032 16.971 12.276 1.00 68.88 184 ARG A O 1
ATOM 1477 N N . GLU A 1 185 ? 8.318 18.296 13.977 1.00 60.28 185 GLU A N 1
ATOM 1478 C CA . GLU A 1 185 ? 8.569 19.583 13.341 1.00 60.28 185 GLU A CA 1
ATOM 1479 C C . GLU A 1 185 ? 10.070 19.832 13.117 1.00 60.28 185 GLU A C 1
ATOM 1481 O O . GLU A 1 185 ? 10.912 19.542 13.975 1.00 60.28 185 GLU A O 1
ATOM 1486 N N . ILE A 1 186 ? 10.415 20.405 11.966 1.00 64.69 186 ILE A N 1
ATOM 1487 C CA . ILE A 1 186 ? 11.790 20.752 11.586 1.00 64.69 186 ILE A CA 1
ATOM 1488 C C . ILE A 1 186 ? 12.388 21.771 12.582 1.00 64.69 186 ILE A C 1
ATOM 1490 O O . ILE A 1 186 ? 13.549 21.642 12.988 1.00 64.69 186 ILE A O 1
ATOM 1494 N N . THR A 1 187 ? 11.574 22.720 13.054 1.00 53.66 187 THR A N 1
ATOM 1495 C CA . THR A 1 187 ? 11.930 23.837 13.954 1.00 53.66 187 THR A CA 1
ATOM 1496 C C . THR A 1 187 ? 12.437 23.397 15.334 1.00 53.66 187 THR A C 1
ATOM 1498 O O . THR A 1 187 ? 13.387 23.986 15.850 1.00 53.66 187 THR A O 1
ATOM 1501 N N . GLU A 1 188 ? 11.892 22.325 15.922 1.00 52.94 188 GLU A N 1
ATOM 1502 C CA . GLU A 1 188 ? 12.338 21.803 17.229 1.00 52.94 188 GLU A CA 1
ATOM 1503 C C . GLU A 1 188 ? 13.712 21.100 17.173 1.00 52.94 188 GLU A C 1
ATOM 1505 O O . GLU A 1 188 ? 14.328 20.835 18.214 1.00 52.94 188 GLU A O 1
ATOM 1510 N N . THR A 1 189 ? 14.198 20.746 15.976 1.00 53.06 189 THR A N 1
ATOM 1511 C CA . THR A 1 189 ? 15.360 19.854 15.820 1.00 53.06 189 THR A CA 1
ATOM 1512 C C . THR A 1 189 ? 16.602 20.493 15.214 1.00 53.06 189 THR A C 1
ATOM 1514 O O . THR A 1 189 ? 17.700 20.056 15.563 1.00 53.06 189 THR A O 1
ATOM 1517 N N . TYR A 1 190 ? 16.477 21.506 14.355 1.00 47.28 190 TYR A N 1
ATOM 1518 C CA . TYR A 1 190 ? 17.634 21.978 13.585 1.00 47.28 190 TYR A CA 1
ATOM 1519 C C . TYR A 1 190 ? 18.496 23.019 14.325 1.00 47.28 190 TYR A C 1
ATOM 1521 O O . TYR A 1 190 ? 19.722 22.910 14.321 1.00 47.28 190 TYR A O 1
ATOM 1529 N N . GLU A 1 191 ? 17.883 23.975 15.033 1.00 44.91 191 GLU A N 1
ATOM 1530 C CA . GLU A 1 191 ? 18.621 25.116 15.612 1.00 44.91 191 GLU A CA 1
ATOM 1531 C C . GLU A 1 191 ? 18.730 25.072 17.147 1.00 44.91 191 GLU A C 1
ATOM 1533 O O . GLU A 1 191 ? 19.795 25.335 17.704 1.00 44.91 191 GLU A O 1
ATOM 1538 N N . GLN A 1 192 ? 17.678 24.659 17.863 1.00 44.38 192 GLN A N 1
ATOM 1539 C CA . GLN A 1 192 ? 17.649 24.737 19.335 1.00 44.38 192 GLN A CA 1
ATOM 1540 C C . GLN A 1 192 ? 18.493 23.660 20.050 1.00 44.38 192 GLN A C 1
ATOM 1542 O O . GLN A 1 192 ? 18.876 23.839 21.208 1.00 44.38 192 GLN A O 1
ATOM 1547 N N . LYS A 1 193 ? 18.829 22.543 19.384 1.00 47.66 193 LYS A N 1
ATOM 1548 C CA . LYS A 1 193 ? 19.507 21.384 20.009 1.00 47.66 193 LYS A CA 1
ATOM 1549 C C . LYS A 1 193 ? 20.994 21.228 19.700 1.00 47.66 193 LYS A C 1
ATOM 1551 O O . LYS A 1 193 ? 21.611 20.313 20.245 1.00 47.66 193 LYS A O 1
ATOM 1556 N N . GLN A 1 194 ? 21.616 22.143 18.949 1.00 45.06 194 GLN A N 1
ATOM 1557 C CA . GLN A 1 194 ? 23.085 22.241 18.981 1.00 45.06 194 GLN A CA 1
ATOM 1558 C C . GLN A 1 194 ? 23.599 22.572 20.399 1.00 45.06 194 GLN A C 1
ATOM 1560 O O . GLN A 1 194 ? 24.724 22.210 20.731 1.00 45.06 194 GLN A O 1
ATOM 1565 N N . ALA A 1 195 ? 22.760 23.172 21.257 1.00 40.59 195 ALA A N 1
ATOM 1566 C CA . ALA A 1 195 ? 23.123 23.582 22.614 1.00 40.59 195 ALA A CA 1
ATOM 1567 C C . ALA A 1 195 ? 22.726 22.596 23.737 1.00 40.59 195 ALA A C 1
ATOM 1569 O O . ALA A 1 195 ? 23.314 22.639 24.815 1.00 40.59 195 ALA A O 1
ATOM 1570 N N . ALA A 1 196 ? 21.757 21.699 23.521 1.00 41.38 196 ALA A N 1
ATOM 1571 C CA . ALA A 1 196 ? 21.216 20.831 24.572 1.00 41.38 196 ALA A CA 1
ATOM 1572 C C . ALA A 1 196 ? 21.071 19.390 24.063 1.00 41.38 196 ALA A C 1
ATOM 1574 O O . ALA A 1 196 ? 20.137 19.076 23.328 1.00 41.38 196 ALA A O 1
ATOM 1575 N N . GLY A 1 197 ? 21.997 18.506 24.448 1.00 42.00 197 GLY A N 1
ATOM 1576 C CA . GLY A 1 197 ? 22.103 17.103 24.013 1.00 42.00 197 GLY A CA 1
ATOM 1577 C C . GLY A 1 197 ? 20.960 16.162 24.437 1.00 42.00 197 GLY A C 1
ATOM 1578 O O . GLY A 1 197 ? 21.219 15.060 24.907 1.00 42.00 197 GLY A O 1
ATOM 1579 N N . GLN A 1 198 ? 19.698 16.564 24.278 1.00 41.81 198 GLN A N 1
ATOM 1580 C CA . GLN A 1 198 ? 18.500 15.784 24.600 1.00 41.81 198 GLN A CA 1
ATOM 1581 C C . GLN A 1 198 ? 17.656 15.508 23.341 1.00 41.81 198 GLN A C 1
ATOM 1583 O O . GLN A 1 198 ? 16.538 16.006 23.168 1.00 41.81 198 GLN A O 1
ATOM 1588 N N . GLY A 1 199 ? 18.195 14.701 22.425 1.00 48.50 199 GLY A N 1
ATOM 1589 C CA . GLY A 1 199 ? 17.431 14.090 21.335 1.00 48.50 199 GLY A CA 1
ATOM 1590 C C . GLY A 1 199 ? 16.936 12.699 21.740 1.00 48.50 199 GLY A C 1
ATOM 1591 O O . GLY A 1 199 ? 17.748 11.835 22.050 1.00 48.50 199 GLY A O 1
ATOM 1592 N N . THR A 1 200 ? 15.621 12.457 21.753 1.00 51.25 200 THR A N 1
ATOM 1593 C CA . THR A 1 200 ? 15.086 11.084 21.845 1.00 51.25 200 THR A CA 1
ATOM 1594 C C . THR A 1 200 ? 15.537 10.307 20.608 1.00 51.25 200 THR A C 1
ATOM 1596 O O . THR A 1 200 ? 15.260 10.753 19.494 1.00 51.25 200 THR A O 1
ATOM 1599 N N . ARG A 1 201 ? 16.245 9.191 20.806 1.00 58.62 201 ARG A N 1
ATOM 1600 C CA . ARG A 1 201 ? 16.701 8.303 19.730 1.00 58.62 201 ARG A CA 1
ATOM 1601 C C . ARG A 1 201 ? 15.517 7.510 19.198 1.00 58.62 201 ARG A C 1
ATOM 1603 O O . ARG A 1 201 ? 14.836 6.861 19.987 1.00 58.62 201 ARG A O 1
ATOM 1610 N N . VAL A 1 202 ? 15.294 7.563 17.890 1.00 59.38 202 VAL A N 1
ATOM 1611 C CA . VAL A 1 202 ? 14.349 6.676 17.212 1.00 59.38 202 VAL A CA 1
ATOM 1612 C C . VAL A 1 202 ? 15.109 5.968 16.111 1.00 59.38 202 VAL A C 1
ATOM 1614 O O . VAL A 1 202 ? 15.720 6.620 15.265 1.00 59.38 202 VAL A O 1
ATOM 1617 N N . VAL A 1 203 ? 15.169 4.647 16.228 1.00 73.44 203 VAL A N 1
ATOM 1618 C CA . VAL A 1 203 ? 16.021 3.789 15.413 1.00 73.44 203 VAL A CA 1
ATOM 1619 C C . VAL A 1 203 ? 15.161 2.660 14.880 1.00 73.44 203 VAL A C 1
ATOM 1621 O O . VAL A 1 203 ? 14.564 1.910 15.648 1.00 73.44 203 VAL A O 1
ATOM 1624 N N . SER A 1 204 ? 15.116 2.583 13.562 1.00 77.62 204 SER A N 1
ATOM 1625 C CA . SER A 1 204 ? 14.504 1.520 12.784 1.00 77.62 204 SER A CA 1
ATOM 1626 C C . SER A 1 204 ? 15.653 0.713 12.204 1.00 77.62 204 SER A C 1
ATOM 1628 O O . SER A 1 204 ? 16.411 1.215 11.366 1.00 77.62 204 SER A O 1
ATOM 1630 N N . ASP A 1 205 ? 15.824 -0.501 12.714 1.00 80.25 205 ASP A N 1
ATOM 1631 C CA . ASP A 1 205 ? 16.973 -1.360 12.437 1.00 80.25 205 ASP A CA 1
ATOM 1632 C C . ASP A 1 205 ? 17.153 -1.580 10.924 1.00 80.25 205 ASP A C 1
ATOM 1634 O O . ASP A 1 205 ? 16.284 -2.130 10.255 1.00 80.25 205 ASP A O 1
ATOM 1638 N N . GLY A 1 206 ? 18.274 -1.106 10.369 1.00 85.19 206 GLY A N 1
ATOM 1639 C CA . GLY A 1 206 ? 18.591 -1.192 8.934 1.00 85.19 206 GLY A CA 1
ATOM 1640 C C . GLY A 1 206 ? 18.029 -0.078 8.037 1.00 85.19 206 GLY A C 1
ATOM 1641 O O . GLY A 1 206 ? 18.409 -0.020 6.868 1.00 85.19 206 GLY A O 1
ATOM 1642 N N . TYR A 1 207 ? 17.180 0.817 8.558 1.00 91.62 207 TYR A N 1
ATOM 1643 C CA . TYR A 1 207 ? 16.560 1.913 7.787 1.00 91.62 207 TYR A CA 1
ATOM 1644 C C . TYR A 1 207 ? 16.945 3.309 8.288 1.00 91.62 207 TYR A C 1
ATOM 1646 O O . TYR A 1 207 ? 16.908 4.268 7.523 1.00 91.62 207 TYR A O 1
ATOM 1654 N N . SER A 1 208 ? 17.303 3.460 9.567 1.00 90.00 208 SER A N 1
ATOM 1655 C CA . SER A 1 208 ? 17.641 4.769 10.140 1.00 90.00 208 SER A CA 1
ATOM 1656 C C . SER A 1 208 ? 19.084 5.197 9.846 1.00 90.00 208 SER A C 1
ATOM 1658 O O . SER A 1 208 ? 20.011 4.465 10.196 1.00 90.00 208 SER A O 1
ATOM 1660 N N . PRO A 1 209 ? 19.316 6.411 9.313 1.00 90.38 209 PRO A N 1
ATOM 1661 C CA . PRO A 1 209 ? 20.666 6.929 9.123 1.00 90.38 209 PRO A CA 1
ATOM 1662 C C . PRO A 1 209 ? 21.301 7.408 10.436 1.00 90.38 209 PRO A C 1
ATOM 1664 O O . PRO A 1 209 ? 20.622 7.729 11.417 1.00 90.38 209 PRO A O 1
ATOM 1667 N N . LEU A 1 210 ? 22.631 7.528 10.443 1.00 86.25 210 LEU A N 1
ATOM 1668 C CA . LEU A 1 210 ? 23.412 7.842 11.643 1.00 86.25 210 LEU A CA 1
ATOM 1669 C C . LEU A 1 210 ? 23.026 9.180 12.300 1.00 86.25 210 LEU A C 1
ATOM 1671 O O . LEU A 1 210 ? 22.995 9.278 13.528 1.00 86.25 210 LEU A O 1
ATOM 1675 N N . GLU A 1 211 ? 22.712 10.224 11.528 1.00 86.81 211 GLU A N 1
ATOM 1676 C CA . GLU A 1 211 ? 22.272 11.499 12.102 1.00 86.81 211 GLU A CA 1
ATOM 1677 C C . GLU A 1 211 ? 20.956 11.365 12.878 1.00 86.81 211 GLU A C 1
ATOM 1679 O O . GLU A 1 211 ? 20.809 11.974 13.939 1.00 86.81 211 GLU A O 1
ATOM 1684 N N . GLN A 1 212 ? 20.046 10.497 12.430 1.00 87.12 212 GLN A N 1
ATOM 1685 C CA . GLN A 1 212 ? 18.804 10.199 13.134 1.00 87.12 212 GLN A CA 1
ATOM 1686 C C . GLN A 1 212 ? 19.058 9.367 14.397 1.00 87.12 212 GLN A C 1
ATOM 1688 O O . GLN A 1 212 ? 18.514 9.693 15.456 1.00 87.12 212 GLN A O 1
ATOM 1693 N N . VAL A 1 213 ? 19.948 8.371 14.333 1.00 82.94 213 VAL A N 1
ATOM 1694 C CA . VAL A 1 213 ? 20.400 7.596 15.508 1.00 82.94 213 VAL A CA 1
ATOM 1695 C C . VAL A 1 213 ? 21.029 8.512 16.570 1.00 82.94 213 VAL A C 1
ATOM 1697 O O . VAL A 1 213 ? 20.885 8.295 17.777 1.00 82.94 213 VAL A O 1
ATOM 1700 N N . ASN A 1 214 ? 21.669 9.596 16.133 1.00 81.75 214 ASN A N 1
ATOM 1701 C CA . ASN A 1 214 ? 22.225 10.641 16.993 1.00 81.75 214 ASN A CA 1
ATOM 1702 C C . ASN A 1 214 ? 21.206 11.716 17.420 1.00 81.75 214 ASN A C 1
ATOM 1704 O O . ASN A 1 214 ? 21.574 12.677 18.096 1.00 81.75 214 ASN A O 1
ATOM 1708 N N . GLY A 1 215 ? 19.928 11.567 17.060 1.00 78.06 215 GLY A N 1
ATOM 1709 C CA . GLY A 1 215 ? 18.843 12.476 17.436 1.00 78.06 215 GLY A CA 1
ATOM 1710 C C . GLY A 1 215 ? 18.782 13.780 16.631 1.00 78.06 215 GLY A C 1
ATOM 1711 O O . GLY A 1 215 ? 18.098 14.712 17.056 1.00 78.06 215 GLY A O 1
ATOM 1712 N N . ARG A 1 216 ? 19.478 13.853 15.491 1.00 83.62 216 ARG A N 1
ATOM 1713 C CA . ARG A 1 216 ? 19.589 15.004 14.576 1.00 83.62 216 ARG A CA 1
ATOM 1714 C C . ARG A 1 216 ? 18.963 14.698 13.209 1.00 83.62 216 ARG A C 1
ATOM 1716 O O . ARG A 1 216 ? 19.565 14.971 12.177 1.00 83.62 216 ARG A O 1
ATOM 1723 N N . ALA A 1 217 ? 17.784 14.078 13.210 1.00 85.31 217 ALA A N 1
ATOM 1724 C CA . ALA A 1 217 ? 17.066 13.779 11.975 1.00 85.31 217 ALA A CA 1
ATOM 1725 C C . ALA A 1 217 ? 16.733 15.073 11.212 1.00 85.31 217 ALA A C 1
ATOM 1727 O O . ALA A 1 217 ? 16.274 16.049 11.812 1.00 85.31 217 ALA A O 1
ATOM 1728 N N . VAL A 1 218 ? 16.952 15.044 9.902 1.00 90.62 218 VAL A N 1
ATOM 1729 C CA . VAL A 1 218 ? 16.649 16.111 8.935 1.00 90.62 218 VAL A CA 1
ATOM 1730 C C . VAL A 1 218 ? 15.712 15.551 7.856 1.00 90.62 218 VAL A C 1
ATOM 1732 O O . VAL A 1 218 ? 15.561 14.331 7.796 1.00 90.62 218 VAL A O 1
ATOM 1735 N N . PRO A 1 219 ? 15.086 16.366 6.986 1.00 92.44 219 PRO A N 1
ATOM 1736 C CA . PRO A 1 219 ? 14.252 15.845 5.897 1.00 92.44 219 PRO A CA 1
ATOM 1737 C C . PRO A 1 219 ? 14.962 14.780 5.045 1.00 92.44 219 PRO A C 1
ATOM 1739 O O . PRO A 1 219 ? 14.386 13.750 4.713 1.00 92.44 219 PRO A O 1
ATOM 1742 N N . GLN A 1 220 ? 16.264 14.945 4.799 1.00 95.44 220 GLN A N 1
ATOM 1743 C CA . GLN A 1 220 ? 17.076 13.979 4.056 1.00 95.44 220 GLN A CA 1
ATOM 1744 C C . GLN A 1 220 ? 17.318 12.658 4.807 1.00 95.44 220 GLN A C 1
ATOM 1746 O O . GLN A 1 220 ? 17.827 11.702 4.218 1.00 95.44 220 GLN A O 1
ATOM 1751 N N . SER A 1 221 ? 16.985 12.574 6.099 1.00 94.06 221 SER A N 1
ATOM 1752 C CA . SER A 1 221 ? 16.975 11.309 6.837 1.00 94.06 221 SER A CA 1
ATOM 1753 C C . SER A 1 221 ? 15.831 10.401 6.377 1.00 94.06 221 SER A C 1
ATOM 1755 O O . SER A 1 221 ? 16.039 9.193 6.281 1.00 94.06 221 SER A O 1
ATOM 1757 N N . ASP A 1 222 ? 14.681 10.971 5.995 1.00 96.12 222 ASP A N 1
ATOM 1758 C CA . ASP A 1 222 ? 13.581 10.220 5.375 1.00 96.12 222 ASP A CA 1
ATOM 1759 C C . ASP A 1 222 ? 14.006 9.653 4.014 1.00 96.12 222 ASP A C 1
ATOM 1761 O O . ASP A 1 222 ? 13.674 8.519 3.683 1.00 96.12 222 ASP A O 1
ATOM 1765 N N . PHE A 1 223 ? 14.811 10.392 3.243 1.00 97.62 223 PHE A N 1
ATOM 1766 C CA . PHE A 1 223 ? 15.288 9.936 1.929 1.00 97.62 223 PHE A CA 1
ATOM 1767 C C . PHE A 1 223 ? 16.221 8.729 2.042 1.00 97.62 223 PHE A C 1
ATOM 1769 O O . PHE A 1 223 ? 16.125 7.801 1.245 1.00 97.62 223 PHE A O 1
ATOM 1776 N N . PHE A 1 224 ? 17.066 8.688 3.075 1.00 96.12 224 PHE A N 1
ATOM 1777 C CA . PHE A 1 224 ? 17.890 7.511 3.353 1.00 96.12 224 PHE A CA 1
ATOM 1778 C C . PHE A 1 224 ? 17.027 6.285 3.672 1.00 96.12 224 PHE A C 1
ATOM 1780 O O . PHE A 1 224 ? 17.253 5.208 3.120 1.00 96.12 224 PHE A O 1
ATOM 1787 N N . ALA A 1 225 ? 16.020 6.455 4.532 1.00 96.50 225 ALA A N 1
ATOM 1788 C CA . ALA A 1 225 ? 15.096 5.386 4.894 1.00 96.50 225 ALA A CA 1
ATOM 1789 C C . ALA A 1 225 ? 14.265 4.912 3.685 1.00 96.50 225 ALA A C 1
ATOM 1791 O O . ALA A 1 225 ? 14.051 3.709 3.511 1.00 96.50 225 ALA A O 1
ATOM 1792 N N . LEU A 1 226 ? 13.877 5.835 2.797 1.00 97.88 226 LEU A N 1
ATOM 1793 C CA . LEU A 1 226 ? 13.245 5.531 1.514 1.00 97.88 226 LEU A CA 1
ATOM 1794 C C . LEU A 1 226 ? 14.177 4.694 0.623 1.00 97.88 226 LEU A C 1
ATOM 1796 O O . LEU A 1 226 ? 13.771 3.636 0.154 1.00 97.88 226 LEU A O 1
ATOM 1800 N N . GLY A 1 227 ? 15.443 5.092 0.463 1.00 97.38 227 GLY A N 1
ATOM 1801 C CA . GLY A 1 227 ? 16.436 4.313 -0.284 1.00 97.38 227 GLY A CA 1
ATOM 1802 C C . GLY A 1 227 ? 16.594 2.888 0.261 1.00 97.38 227 GLY A C 1
ATOM 1803 O O . GLY A 1 227 ? 16.491 1.922 -0.491 1.00 97.38 227 GLY A O 1
ATOM 1804 N N . ARG A 1 228 ? 16.720 2.735 1.587 1.00 96.62 228 ARG A N 1
ATOM 1805 C CA . ARG A 1 228 ? 16.795 1.421 2.256 1.00 96.62 228 ARG A CA 1
ATOM 1806 C C . ARG A 1 228 ? 15.546 0.570 2.058 1.00 96.62 228 ARG A C 1
ATOM 1808 O 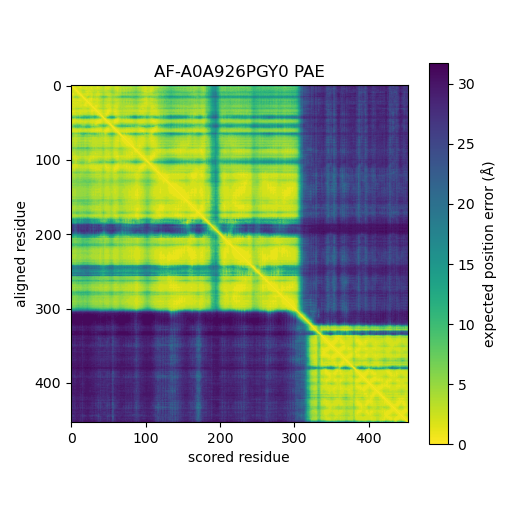O . ARG A 1 228 ? 15.650 -0.638 1.855 1.00 96.62 228 ARG A O 1
ATOM 1815 N N . THR A 1 229 ? 14.377 1.202 2.082 1.00 97.88 229 THR A N 1
ATOM 1816 C CA . THR A 1 229 ? 13.098 0.550 1.784 1.00 97.88 229 THR A CA 1
ATOM 1817 C C . THR A 1 229 ? 13.105 -0.014 0.365 1.00 97.88 229 THR A C 1
ATOM 1819 O O . THR A 1 229 ? 12.777 -1.183 0.178 1.00 97.88 229 THR A O 1
ATOM 1822 N N . PHE A 1 230 ? 13.551 0.758 -0.629 1.00 98.12 230 PHE A N 1
ATOM 1823 C CA . PHE A 1 230 ? 13.594 0.282 -2.013 1.00 98.12 230 PHE A CA 1
ATOM 1824 C C . PHE A 1 230 ? 14.669 -0.765 -2.265 1.00 98.12 230 PHE A C 1
ATOM 1826 O O . PHE A 1 230 ? 14.395 -1.713 -2.994 1.00 98.12 230 PHE A O 1
ATOM 1833 N N . VAL A 1 231 ? 15.830 -0.690 -1.609 1.00 97.62 231 VAL A N 1
ATOM 1834 C CA . VAL A 1 231 ? 16.799 -1.796 -1.643 1.00 97.62 231 VAL A CA 1
ATOM 1835 C C . VAL A 1 231 ? 16.157 -3.093 -1.150 1.00 97.62 231 VAL A C 1
ATOM 1837 O O . VAL A 1 231 ? 16.307 -4.131 -1.793 1.00 97.62 231 VAL A O 1
ATOM 1840 N N . HIS A 1 232 ? 15.397 -3.050 -0.053 1.00 97.19 232 HIS A N 1
ATOM 1841 C CA . HIS A 1 232 ? 14.699 -4.232 0.449 1.00 97.19 232 HIS A CA 1
ATOM 1842 C C . HIS A 1 232 ? 13.686 -4.765 -0.577 1.00 97.19 232 HIS A C 1
ATOM 1844 O O . HIS A 1 232 ? 13.715 -5.946 -0.915 1.00 97.19 232 HIS A O 1
ATOM 1850 N N . LEU A 1 233 ? 12.840 -3.902 -1.144 1.00 96.94 233 LEU A N 1
ATOM 1851 C CA . LEU A 1 233 ? 11.832 -4.309 -2.133 1.00 96.94 233 LEU A CA 1
ATOM 1852 C C . LEU A 1 233 ? 12.447 -4.849 -3.438 1.00 96.94 233 LEU A C 1
ATOM 1854 O O . LEU A 1 233 ? 11.891 -5.756 -4.056 1.00 96.94 233 LEU A O 1
ATOM 1858 N N . LEU A 1 234 ? 13.589 -4.305 -3.863 1.00 96.50 234 LEU A N 1
ATOM 1859 C CA . LEU A 1 234 ? 14.288 -4.672 -5.099 1.00 96.50 234 LEU A CA 1
ATOM 1860 C C . LEU A 1 234 ? 15.203 -5.888 -4.958 1.00 96.50 234 LEU A C 1
ATOM 1862 O O . LEU A 1 234 ? 15.599 -6.472 -5.961 1.00 96.50 234 LEU A O 1
ATOM 1866 N N . THR A 1 235 ? 15.550 -6.282 -3.739 1.00 95.50 235 THR A N 1
ATOM 1867 C CA . THR A 1 235 ? 16.380 -7.472 -3.499 1.00 95.50 235 THR A CA 1
ATOM 1868 C C . THR A 1 235 ? 15.587 -8.617 -2.883 1.00 95.50 235 THR A C 1
ATOM 1870 O O . THR A 1 235 ? 15.993 -9.769 -3.005 1.00 95.50 235 THR A O 1
ATOM 1873 N N . GLY A 1 236 ? 14.467 -8.321 -2.217 1.00 94.25 236 GLY A N 1
ATOM 1874 C CA . GLY A 1 236 ? 13.776 -9.279 -1.356 1.00 94.25 236 GLY A CA 1
ATOM 1875 C C . GLY A 1 236 ? 14.529 -9.583 -0.055 1.00 94.25 236 GLY A C 1
ATOM 1876 O O . GLY A 1 236 ? 14.153 -10.504 0.666 1.00 94.25 236 GLY A O 1
ATOM 1877 N N . ILE A 1 237 ? 15.615 -8.856 0.234 1.00 93.31 237 ILE A N 1
ATOM 1878 C CA . ILE A 1 237 ? 16.526 -9.120 1.349 1.00 93.31 237 ILE A CA 1
ATOM 1879 C C . ILE A 1 237 ? 16.493 -7.925 2.298 1.00 93.31 237 ILE A C 1
ATOM 1881 O O . ILE A 1 237 ? 16.591 -6.772 1.875 1.00 93.31 237 ILE A O 1
ATOM 1885 N N . HIS A 1 238 ? 16.368 -8.194 3.596 1.00 93.25 238 HIS A N 1
ATOM 1886 C CA . HIS A 1 238 ? 16.365 -7.138 4.597 1.00 93.25 238 HIS A CA 1
ATOM 1887 C C . HIS A 1 238 ? 17.700 -6.363 4.569 1.00 93.25 238 HIS A C 1
ATOM 1889 O O . HIS A 1 238 ? 18.755 -6.992 4.471 1.00 93.25 238 HIS A O 1
ATOM 1895 N N . PRO A 1 239 ? 17.721 -5.020 4.713 1.00 90.94 239 PRO A N 1
ATOM 1896 C CA . PRO A 1 239 ? 18.956 -4.245 4.562 1.00 90.94 239 PRO A CA 1
ATOM 1897 C C . PRO A 1 239 ? 20.102 -4.650 5.499 1.00 90.94 239 PRO A C 1
ATOM 1899 O O . PRO A 1 239 ? 21.261 -4.513 5.126 1.00 90.94 239 PRO A O 1
ATOM 1902 N N . LEU A 1 240 ? 19.803 -5.166 6.696 1.00 87.25 240 LEU A N 1
ATOM 1903 C CA . LEU A 1 240 ? 20.832 -5.682 7.615 1.00 87.25 240 LEU A CA 1
ATOM 1904 C C . LEU A 1 240 ? 21.478 -6.989 7.143 1.00 87.25 240 LEU A C 1
ATOM 1906 O O . LEU A 1 240 ? 22.634 -7.233 7.468 1.00 87.25 240 LEU A O 1
ATOM 1910 N N . ASP A 1 241 ? 20.763 -7.795 6.360 1.00 88.25 241 ASP A N 1
ATOM 1911 C CA . ASP A 1 241 ? 21.271 -9.063 5.825 1.00 88.25 241 ASP A CA 1
ATOM 1912 C C . ASP A 1 241 ? 22.128 -8.849 4.563 1.00 88.25 241 ASP A C 1
ATOM 1914 O O . ASP A 1 241 ? 22.793 -9.768 4.085 1.00 88.25 241 ASP A O 1
ATOM 1918 N N . LEU A 1 242 ? 22.122 -7.627 4.019 1.00 86.88 242 LEU A N 1
ATOM 1919 C CA . LEU A 1 242 ? 22.992 -7.193 2.923 1.00 86.88 242 LEU A CA 1
ATOM 1920 C C . LEU A 1 242 ? 24.328 -6.619 3.419 1.00 86.88 242 LEU A C 1
ATOM 1922 O O . LEU A 1 242 ? 25.257 -6.460 2.626 1.00 86.88 242 LEU A O 1
ATOM 1926 N N . CYS A 1 243 ? 24.432 -6.310 4.711 1.00 76.19 243 CYS A N 1
ATOM 1927 C CA . CYS A 1 243 ? 25.662 -5.846 5.336 1.00 76.19 243 CYS A CA 1
ATOM 1928 C C . CYS A 1 243 ? 26.604 -7.029 5.615 1.00 76.19 243 CYS A C 1
ATOM 1930 O O . CYS A 1 243 ? 26.166 -8.073 6.095 1.00 76.19 243 CYS A O 1
ATOM 1932 N N . ASP A 1 244 ? 27.911 -6.865 5.386 1.00 69.25 244 ASP A N 1
ATOM 1933 C CA . ASP A 1 244 ? 28.903 -7.858 5.823 1.00 69.25 244 ASP A CA 1
ATOM 1934 C C . ASP A 1 244 ? 28.983 -7.852 7.365 1.00 69.25 244 ASP A C 1
ATOM 1936 O O . ASP A 1 244 ? 29.442 -6.863 7.940 1.00 69.25 244 ASP A O 1
ATOM 1940 N N . PRO A 1 245 ? 28.604 -8.932 8.072 1.00 64.88 245 PRO A N 1
ATOM 1941 C CA . PRO A 1 245 ? 28.572 -8.942 9.536 1.00 64.88 245 PRO A CA 1
ATOM 1942 C C . PRO A 1 245 ? 29.956 -8.778 10.193 1.00 64.88 245 PRO A C 1
ATOM 1944 O O . PRO A 1 245 ? 30.036 -8.481 11.384 1.00 64.88 245 PRO A O 1
ATOM 1947 N N . TYR A 1 246 ? 31.045 -8.956 9.442 1.00 64.06 246 TYR A N 1
ATOM 1948 C CA . TYR A 1 246 ? 32.427 -8.823 9.904 1.00 64.06 246 TYR A CA 1
ATOM 1949 C C . TYR A 1 246 ? 33.096 -7.514 9.466 1.00 64.06 246 TYR A C 1
ATOM 1951 O O . TYR A 1 246 ? 34.131 -7.151 10.029 1.00 64.06 246 TYR A O 1
ATOM 1959 N N . ARG A 1 247 ? 32.538 -6.816 8.468 1.00 63.78 247 ARG A N 1
ATOM 1960 C CA . ARG A 1 247 ? 33.099 -5.576 7.895 1.00 63.78 247 ARG A CA 1
ATOM 1961 C C . ARG A 1 247 ? 32.143 -4.388 7.905 1.00 63.78 247 ARG A C 1
ATOM 1963 O O . ARG A 1 247 ? 32.518 -3.322 7.431 1.00 63.78 247 ARG A O 1
ATOM 1970 N N . HIS A 1 248 ? 30.940 -4.551 8.450 1.00 65.12 248 HIS A N 1
ATOM 1971 C CA . HIS A 1 248 ? 29.960 -3.482 8.542 1.00 65.12 248 HIS A CA 1
ATOM 1972 C C . HIS A 1 248 ? 30.475 -2.342 9.427 1.00 65.12 248 HIS A C 1
ATOM 1974 O O . HIS A 1 248 ? 30.463 -2.414 10.658 1.00 65.12 248 HIS A O 1
ATOM 1980 N N . ASP A 1 249 ? 30.927 -1.274 8.780 1.00 66.88 249 ASP A N 1
ATOM 1981 C CA . ASP A 1 249 ? 31.249 -0.020 9.434 1.00 66.88 249 ASP A CA 1
ATOM 1982 C C . ASP A 1 249 ? 29.968 0.814 9.531 1.00 66.88 249 ASP A C 1
ATOM 1984 O O . ASP A 1 249 ? 29.411 1.241 8.529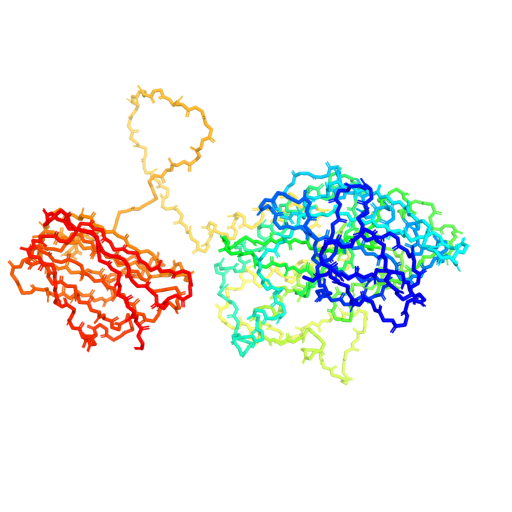 1.00 66.88 249 ASP A O 1
ATOM 1988 N N . ILE A 1 250 ? 29.502 1.080 10.751 1.00 64.62 250 ILE A N 1
ATOM 1989 C CA . ILE A 1 250 ? 28.309 1.901 11.013 1.00 64.62 250 ILE A CA 1
ATOM 1990 C C . ILE A 1 250 ? 28.425 3.337 10.462 1.00 64.62 250 ILE A C 1
ATOM 1992 O O . ILE A 1 250 ? 27.414 4.026 10.272 1.00 64.62 250 ILE A O 1
ATOM 1996 N N . TYR A 1 251 ? 29.651 3.818 10.227 1.00 63.19 251 TYR A N 1
ATOM 1997 C CA . TYR A 1 251 ? 29.929 5.141 9.680 1.00 63.19 251 TYR A CA 1
ATOM 1998 C C . TYR A 1 251 ? 29.809 5.165 8.155 1.00 63.19 251 TYR A C 1
ATOM 2000 O O . TYR A 1 251 ? 29.231 6.124 7.628 1.00 63.19 251 TYR A O 1
ATOM 2008 N N . THR A 1 252 ? 30.265 4.124 7.453 1.00 66.69 252 THR A N 1
ATOM 2009 C CA . THR A 1 252 ? 30.051 3.997 6.000 1.00 66.69 252 THR A CA 1
ATOM 2010 C C . THR A 1 252 ? 28.649 3.477 5.700 1.00 66.69 252 THR A C 1
ATOM 2012 O O . THR A 1 252 ? 27.969 4.047 4.853 1.00 66.69 252 THR A O 1
ATOM 2015 N N . ASP A 1 253 ? 28.177 2.490 6.469 1.00 70.44 253 ASP A N 1
ATOM 2016 C CA . ASP A 1 253 ? 26.891 1.796 6.330 1.00 70.44 253 ASP A CA 1
ATOM 2017 C C . ASP A 1 253 ? 26.617 1.471 4.856 1.00 70.44 253 ASP A C 1
ATOM 2019 O O . ASP A 1 253 ? 25.547 1.750 4.312 1.00 70.44 253 ASP A O 1
ATOM 2023 N N . GLU A 1 254 ? 27.654 0.988 4.175 1.00 71.44 254 GLU A N 1
ATOM 2024 C CA . GLU A 1 254 ? 27.606 0.679 2.756 1.00 71.44 254 GLU A CA 1
ATOM 2025 C C . GLU A 1 254 ? 26.945 -0.681 2.550 1.00 71.44 254 GLU A C 1
ATOM 2027 O O . GLU A 1 254 ? 27.251 -1.670 3.219 1.00 71.44 254 GLU A O 1
ATOM 2032 N N . LEU A 1 255 ? 26.029 -0.723 1.590 1.00 81.00 255 LEU A N 1
ATOM 2033 C CA . LEU A 1 255 ? 25.413 -1.950 1.111 1.00 81.00 255 LEU A CA 1
ATOM 2034 C C . LEU A 1 255 ? 26.215 -2.482 -0.080 1.00 81.00 255 LEU A C 1
ATOM 2036 O O . LEU A 1 255 ? 25.686 -2.567 -1.182 1.00 81.00 255 LEU A O 1
ATOM 2040 N N . GLU A 1 256 ? 27.499 -2.796 0.122 1.00 65.19 256 GLU A N 1
ATOM 2041 C CA . GLU A 1 256 ? 28.483 -3.020 -0.959 1.00 65.19 256 GLU A CA 1
ATOM 2042 C C . GLU A 1 256 ? 27.999 -3.952 -2.092 1.00 65.19 256 GLU A C 1
ATOM 2044 O O . GLU A 1 256 ? 28.400 -3.770 -3.237 1.00 65.19 256 GLU A O 1
ATOM 2049 N N . ASN A 1 257 ? 27.089 -4.894 -1.810 1.00 78.06 257 ASN A N 1
ATOM 2050 C CA . ASN A 1 257 ? 26.636 -5.906 -2.771 1.00 78.06 257 ASN A CA 1
ATOM 2051 C C . ASN A 1 257 ? 25.128 -5.881 -3.079 1.00 78.06 257 ASN A C 1
ATOM 2053 O O . ASN A 1 257 ? 24.608 -6.847 -3.645 1.00 78.06 257 ASN A O 1
ATOM 2057 N N . TRP A 1 258 ? 24.380 -4.832 -2.708 1.00 92.12 258 TRP A N 1
ATOM 2058 C CA . TRP A 1 258 ? 22.929 -4.837 -2.968 1.00 92.12 258 TRP A CA 1
ATOM 2059 C C . TRP A 1 258 ? 22.605 -4.826 -4.466 1.00 92.12 258 TRP A C 1
ATOM 2061 O O . TRP A 1 258 ? 21.659 -5.486 -4.892 1.00 92.12 258 TRP A O 1
ATOM 2071 N N . ARG A 1 259 ? 23.432 -4.148 -5.272 1.00 92.69 259 ARG A N 1
ATOM 2072 C CA . ARG A 1 259 ? 23.294 -4.088 -6.734 1.00 92.69 259 ARG A CA 1
ATOM 2073 C C . ARG A 1 259 ? 23.405 -5.464 -7.388 1.00 92.69 259 ARG A C 1
ATOM 2075 O O . ARG A 1 259 ? 22.612 -5.778 -8.267 1.00 92.69 259 ARG A O 1
ATOM 2082 N N . ASP A 1 260 ? 24.305 -6.320 -6.901 1.00 90.44 260 ASP A N 1
ATOM 2083 C CA . ASP A 1 260 ? 24.442 -7.698 -7.397 1.00 90.44 260 ASP A CA 1
ATOM 2084 C C . ASP A 1 260 ? 23.179 -8.528 -7.129 1.00 90.44 260 ASP A C 1
ATOM 2086 O O . ASP A 1 260 ? 22.814 -9.414 -7.905 1.00 90.44 260 ASP A O 1
ATOM 2090 N N . LYS A 1 261 ? 22.489 -8.233 -6.020 1.00 91.50 261 LYS A N 1
ATOM 2091 C CA . LYS A 1 261 ? 21.215 -8.864 -5.644 1.00 91.50 261 LYS A CA 1
ATOM 2092 C C . LYS A 1 261 ? 20.007 -8.257 -6.358 1.00 91.50 261 LYS A C 1
ATOM 2094 O O . LYS A 1 261 ? 18.962 -8.896 -6.377 1.00 91.50 261 LYS A O 1
ATOM 2099 N N . ALA A 1 262 ? 20.162 -7.081 -6.963 1.00 92.06 262 ALA A N 1
ATOM 2100 C CA . ALA A 1 262 ? 19.153 -6.377 -7.746 1.00 92.06 262 ALA A CA 1
ATOM 2101 C C . ALA A 1 262 ? 19.573 -6.243 -9.226 1.00 92.06 262 ALA A C 1
ATOM 2103 O O . ALA A 1 262 ? 19.363 -5.210 -9.853 1.00 92.06 262 ALA A O 1
ATOM 2104 N N . SER A 1 263 ? 20.177 -7.283 -9.811 1.00 88.25 263 SER A N 1
ATOM 2105 C CA . SER A 1 263 ? 20.690 -7.242 -11.195 1.00 88.25 263 SER A CA 1
ATOM 2106 C C . SER A 1 263 ? 19.620 -7.024 -12.277 1.00 88.25 263 SER A C 1
ATOM 2108 O O . SER A 1 263 ? 19.957 -6.806 -13.438 1.00 88.25 263 SER A O 1
ATOM 2110 N N . GLN A 1 264 ? 18.336 -7.066 -11.910 1.00 85.94 264 GLN A N 1
ATOM 2111 C CA . GLN A 1 264 ? 17.207 -6.806 -12.798 1.00 85.94 264 GLN A CA 1
ATOM 2112 C C . GLN A 1 264 ? 16.920 -5.318 -13.059 1.00 85.94 264 GLN A C 1
ATOM 2114 O O . GLN A 1 264 ? 16.060 -5.037 -13.891 1.00 85.94 264 GLN A O 1
ATOM 2119 N N . ILE A 1 265 ? 17.561 -4.382 -12.348 1.00 91.75 265 ILE A N 1
ATOM 2120 C CA . ILE A 1 265 ? 17.355 -2.938 -12.558 1.00 91.75 265 ILE A CA 1
ATOM 2121 C C . ILE A 1 265 ? 18.509 -2.293 -13.326 1.00 91.75 265 ILE A C 1
ATOM 2123 O O . ILE A 1 265 ? 19.646 -2.766 -13.304 1.00 91.75 265 ILE A O 1
ATOM 2127 N N . SER A 1 266 ? 18.220 -1.179 -13.990 1.00 93.06 266 SER A N 1
ATOM 2128 C CA . SER A 1 266 ? 19.214 -0.357 -14.664 1.00 93.06 266 SER A CA 1
ATOM 2129 C C . SER A 1 266 ? 20.201 0.263 -13.674 1.00 93.06 266 SER A C 1
ATOM 2131 O O . SER A 1 266 ? 19.884 0.559 -12.516 1.00 93.06 266 SER A O 1
ATOM 2133 N N . SER A 1 267 ? 21.412 0.552 -14.159 1.00 93.69 267 SER A N 1
ATOM 2134 C CA . SER A 1 267 ? 22.384 1.327 -13.386 1.00 93.69 267 SER A CA 1
ATOM 2135 C C . SER A 1 267 ? 21.849 2.714 -13.033 1.00 93.69 267 SER A C 1
ATOM 2137 O O . SER A 1 267 ? 22.185 3.228 -11.978 1.00 93.69 267 SER A O 1
ATOM 2139 N N . LEU A 1 268 ? 20.989 3.292 -13.878 1.00 94.94 268 LEU A N 1
ATOM 2140 C CA . LEU A 1 268 ? 20.414 4.617 -13.677 1.00 94.94 268 LEU A CA 1
ATOM 2141 C C . LEU A 1 268 ? 19.540 4.680 -12.415 1.00 94.94 268 LEU A C 1
ATOM 2143 O O . LEU A 1 268 ? 19.756 5.545 -11.567 1.00 94.94 268 LEU A O 1
ATOM 2147 N N . LEU A 1 269 ? 18.591 3.748 -12.255 1.00 95.25 269 LEU A N 1
ATOM 2148 C CA . LEU A 1 269 ? 17.785 3.681 -11.034 1.00 95.25 269 LEU A CA 1
ATOM 2149 C C . LEU A 1 269 ? 18.648 3.303 -9.822 1.00 95.25 269 LEU A C 1
ATOM 2151 O O . LEU A 1 269 ? 18.470 3.861 -8.739 1.00 95.25 269 LEU A O 1
ATOM 2155 N N . ALA A 1 270 ? 19.601 2.385 -9.993 1.00 95.81 270 ALA A N 1
ATOM 2156 C CA . ALA A 1 270 ? 20.490 1.985 -8.909 1.00 95.81 270 ALA A CA 1
ATOM 2157 C C . ALA A 1 270 ? 21.361 3.152 -8.395 1.00 95.81 270 ALA A C 1
ATOM 2159 O O . ALA A 1 270 ? 21.502 3.323 -7.185 1.00 95.81 270 ALA A O 1
ATOM 2160 N N . ASP A 1 271 ? 21.885 3.992 -9.294 1.00 95.19 271 ASP A N 1
ATOM 2161 C CA . ASP A 1 271 ? 22.652 5.202 -8.965 1.00 95.19 271 ASP A CA 1
ATOM 2162 C C . ASP A 1 271 ? 21.805 6.205 -8.181 1.00 95.19 271 ASP A C 1
ATOM 2164 O O . ASP A 1 271 ? 22.274 6.787 -7.201 1.00 95.19 271 ASP A O 1
ATOM 2168 N N . PHE A 1 272 ? 20.538 6.356 -8.562 1.00 97.25 272 PHE A N 1
ATOM 2169 C CA . PHE A 1 272 ? 19.603 7.212 -7.846 1.00 97.25 272 PHE A CA 1
ATOM 2170 C C . PHE A 1 272 ? 19.288 6.689 -6.436 1.00 97.25 272 PHE A C 1
ATOM 2172 O O . PHE A 1 272 ? 19.307 7.454 -5.470 1.00 97.25 272 PHE A O 1
ATOM 2179 N N . ILE A 1 273 ? 19.064 5.381 -6.283 1.00 97.06 273 ILE A N 1
ATOM 2180 C CA . ILE A 1 273 ? 18.838 4.757 -4.970 1.00 97.06 273 ILE A CA 1
ATOM 2181 C C . ILE A 1 273 ? 20.073 4.911 -4.069 1.00 97.06 273 ILE A C 1
ATOM 2183 O O . ILE A 1 273 ? 19.933 5.267 -2.896 1.00 97.06 273 ILE A O 1
ATOM 2187 N N . ASP A 1 274 ? 21.284 4.741 -4.606 1.00 94.94 274 ASP A N 1
ATOM 2188 C CA . ASP A 1 274 ? 22.519 5.014 -3.860 1.00 94.94 274 ASP A CA 1
ATOM 2189 C C . ASP A 1 274 ? 22.638 6.491 -3.461 1.00 9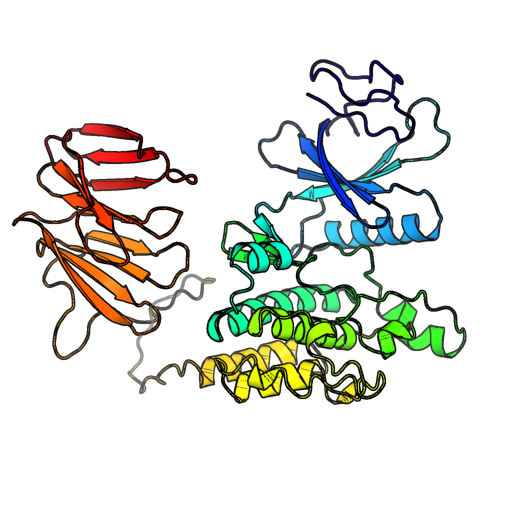4.94 274 ASP A C 1
ATOM 2191 O O . ASP A 1 274 ? 23.071 6.802 -2.347 1.00 94.94 274 ASP A O 1
ATOM 2195 N N . GLN A 1 275 ? 22.203 7.416 -4.322 1.00 95.81 275 GLN A N 1
ATOM 2196 C CA . GLN A 1 275 ? 22.170 8.839 -3.993 1.00 95.81 275 GLN A CA 1
ATOM 2197 C C . GLN A 1 275 ? 21.226 9.138 -2.819 1.00 95.81 275 GLN A C 1
ATOM 2199 O O . GLN A 1 275 ? 21.601 9.901 -1.925 1.00 95.81 275 GLN A O 1
ATOM 2204 N N . LEU A 1 276 ? 20.039 8.519 -2.768 1.00 97.00 276 LEU A N 1
ATOM 2205 C CA . LEU A 1 276 ? 19.115 8.635 -1.627 1.00 97.00 276 LEU A CA 1
ATOM 2206 C C . LEU A 1 276 ? 19.774 8.194 -0.311 1.00 97.00 276 LEU A C 1
ATOM 2208 O O . LEU A 1 276 ? 19.542 8.800 0.736 1.00 97.00 276 LEU A O 1
ATOM 2212 N N . MET A 1 277 ? 20.641 7.181 -0.366 1.00 94.31 277 MET A N 1
ATOM 2213 C CA . MET A 1 277 ? 21.384 6.658 0.785 1.00 94.31 277 MET A CA 1
ATOM 2214 C C . MET A 1 277 ? 22.741 7.351 1.013 1.00 94.31 277 MET A C 1
ATOM 2216 O O . MET A 1 277 ? 23.485 6.981 1.926 1.00 94.31 277 MET A O 1
ATOM 2220 N N . GLY A 1 278 ? 23.062 8.383 0.228 1.00 90.88 278 GLY A N 1
ATOM 2221 C CA . GLY A 1 278 ? 24.378 9.009 0.181 1.00 90.88 278 GLY A CA 1
ATOM 2222 C C . GLY A 1 278 ? 24.895 9.516 1.533 1.00 90.88 278 GLY A C 1
ATOM 2223 O O . GLY A 1 278 ? 24.155 10.064 2.359 1.00 90.88 278 GLY A O 1
ATOM 2224 N N . ARG A 1 279 ? 26.208 9.358 1.748 1.00 85.50 279 ARG A N 1
ATOM 2225 C CA . ARG A 1 279 ? 26.943 9.891 2.906 1.00 85.50 279 ARG A CA 1
ATOM 2226 C C . ARG A 1 279 ? 28.159 10.714 2.445 1.00 85.50 279 ARG A C 1
ATOM 2228 O O . ARG A 1 279 ? 28.942 10.223 1.621 1.00 85.50 279 ARG A O 1
ATOM 2235 N N . PRO A 1 280 ? 28.359 11.954 2.939 1.00 87.81 280 PRO A N 1
ATOM 2236 C CA . PRO A 1 280 ? 27.562 12.664 3.952 1.00 87.81 280 PRO A CA 1
ATOM 2237 C C . PRO A 1 280 ? 26.185 13.137 3.442 1.00 87.81 280 PRO A C 1
ATOM 2239 O O . PRO A 1 280 ? 25.890 13.003 2.260 1.00 87.81 280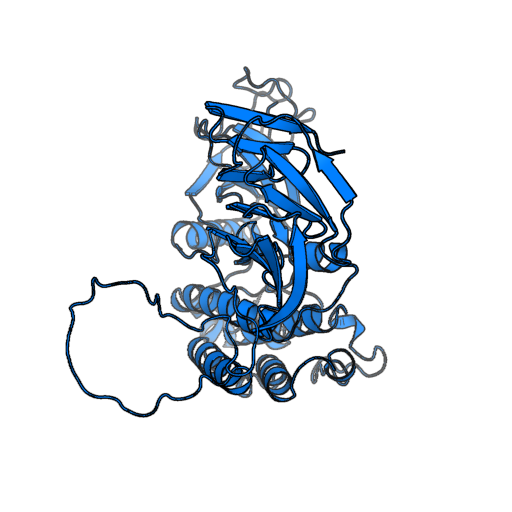 PRO A O 1
ATOM 2242 N N . ILE A 1 281 ? 25.346 13.687 4.337 1.00 89.44 281 ILE A N 1
ATOM 2243 C CA . ILE A 1 281 ? 23.947 14.105 4.068 1.00 89.44 281 ILE A CA 1
ATOM 2244 C C . ILE A 1 281 ? 23.817 14.952 2.791 1.00 89.44 281 ILE A C 1
ATOM 2246 O O . ILE A 1 281 ? 22.862 14.791 2.042 1.00 89.44 281 ILE A O 1
ATOM 2250 N N . ASN A 1 282 ? 24.793 15.816 2.509 1.00 89.31 282 ASN A N 1
ATOM 2251 C CA . ASN A 1 282 ? 24.810 16.694 1.336 1.00 89.31 282 ASN A CA 1
ATOM 2252 C C . ASN A 1 282 ? 24.971 15.972 -0.016 1.00 89.31 282 ASN A C 1
ATOM 2254 O O . ASN A 1 282 ? 24.903 16.632 -1.048 1.00 89.31 282 ASN A O 1
ATOM 2258 N N . LYS A 1 283 ? 25.216 14.656 -0.032 1.00 92.25 283 LYS A N 1
ATOM 2259 C CA . LYS A 1 283 ? 25.148 13.845 -1.257 1.00 92.25 283 LYS A CA 1
ATOM 2260 C C . LYS A 1 283 ? 23.720 13.428 -1.613 1.00 92.25 283 LYS A C 1
ATOM 2262 O O . LYS A 1 283 ? 23.479 13.067 -2.761 1.00 92.25 283 LYS A O 1
ATOM 2267 N N . ARG A 1 284 ? 22.796 13.463 -0.648 1.00 96.19 284 ARG A N 1
ATOM 2268 C CA . ARG A 1 284 ? 21.383 13.143 -0.872 1.00 96.19 284 ARG A CA 1
ATOM 2269 C C . ARG A 1 284 ? 20.684 14.319 -1.556 1.00 96.19 284 ARG A C 1
ATOM 2271 O O . ARG A 1 284 ? 21.150 15.455 -1.413 1.00 96.19 284 ARG A O 1
ATOM 2278 N N . PRO A 1 285 ? 19.567 14.086 -2.264 1.00 97.19 285 PRO A N 1
ATOM 2279 C CA . PRO A 1 285 ? 18.757 15.175 -2.793 1.00 97.19 285 PRO A CA 1
ATOM 2280 C C . PRO A 1 285 ? 18.365 16.167 -1.681 1.00 97.19 285 PRO A C 1
ATOM 2282 O O . PRO A 1 285 ? 18.077 15.741 -0.558 1.00 97.19 285 PRO A O 1
ATOM 2285 N N . PRO A 1 286 ? 18.379 17.484 -1.953 1.00 95.12 286 PRO A N 1
ATOM 2286 C CA . PRO A 1 286 ? 18.123 18.494 -0.931 1.00 95.12 286 PRO A CA 1
ATOM 2287 C C . PRO A 1 286 ? 16.659 18.510 -0.480 1.00 95.12 286 PRO A C 1
ATOM 2289 O O . PRO A 1 286 ? 16.397 18.806 0.685 1.00 95.12 286 PRO A O 1
ATOM 2292 N N . ASP A 1 287 ? 15.733 18.159 -1.371 1.00 95.94 287 ASP A N 1
ATOM 2293 C CA . ASP A 1 287 ? 14.290 18.185 -1.159 1.00 95.94 287 ASP A CA 1
ATOM 2294 C C . ASP A 1 287 ? 13.571 17.135 -2.026 1.00 95.94 287 ASP A C 1
ATOM 2296 O O . ASP A 1 287 ? 14.146 16.508 -2.922 1.00 95.94 287 ASP A O 1
ATOM 2300 N N . THR A 1 288 ? 12.283 16.942 -1.743 1.00 96.25 288 THR A N 1
ATOM 2301 C CA . THR A 1 288 ? 11.405 16.013 -2.465 1.00 96.25 288 THR A CA 1
ATOM 2302 C C . THR A 1 288 ? 11.131 16.447 -3.903 1.00 96.25 288 THR A C 1
ATOM 2304 O O . THR A 1 288 ? 10.926 15.593 -4.760 1.00 96.25 288 THR A O 1
ATOM 2307 N N . GLN A 1 289 ? 11.185 17.745 -4.211 1.00 96.12 289 GLN A N 1
ATOM 2308 C CA . GLN A 1 289 ? 10.993 18.236 -5.577 1.00 96.12 289 GLN A CA 1
ATOM 2309 C C . GLN A 1 289 ? 12.141 17.796 -6.494 1.00 96.12 289 GLN A C 1
ATOM 2311 O O . GLN A 1 289 ? 11.905 17.393 -7.632 1.00 96.12 289 GLN A O 1
ATOM 2316 N N . THR A 1 290 ? 13.373 17.794 -5.980 1.00 97.25 290 THR A N 1
ATOM 2317 C CA . THR A 1 290 ? 14.547 17.269 -6.685 1.00 97.25 290 THR A CA 1
ATOM 2318 C C . THR A 1 290 ? 14.418 15.765 -6.932 1.00 97.25 290 THR A C 1
ATOM 2320 O O . THR A 1 290 ? 14.721 15.303 -8.029 1.00 97.25 290 THR A O 1
ATOM 2323 N N . ILE A 1 291 ? 13.926 15.006 -5.944 1.00 97.69 291 ILE A N 1
ATOM 2324 C CA . ILE A 1 291 ? 13.634 13.567 -6.081 1.00 97.69 291 ILE A CA 1
ATOM 2325 C C . ILE A 1 291 ? 12.615 13.328 -7.198 1.00 97.69 291 ILE A C 1
ATOM 2327 O O . ILE A 1 291 ? 12.866 12.524 -8.090 1.00 97.69 291 ILE A O 1
ATOM 2331 N N . LEU A 1 292 ? 11.491 14.048 -7.178 1.00 95.75 292 LEU A N 1
ATOM 2332 C CA . LEU A 1 292 ? 10.428 13.913 -8.177 1.00 95.75 292 LEU A CA 1
ATOM 2333 C C . LEU A 1 292 ? 10.921 14.260 -9.587 1.00 95.75 292 LEU A C 1
ATOM 2335 O O . LEU A 1 292 ? 10.627 13.536 -10.533 1.00 95.75 292 LEU A O 1
ATOM 2339 N N . GLN A 1 293 ? 11.710 15.327 -9.731 1.00 95.12 293 GLN A N 1
ATOM 2340 C CA . GLN A 1 293 ? 12.285 15.720 -11.018 1.00 95.12 293 GLN A CA 1
ATOM 2341 C C . GLN A 1 293 ? 13.229 14.645 -11.576 1.00 95.12 293 GLN A C 1
ATOM 2343 O O . GLN A 1 293 ? 13.148 14.309 -12.756 1.00 95.12 293 GLN A O 1
ATOM 2348 N N . GLN A 1 294 ? 14.090 14.069 -10.734 1.00 96.38 294 GLN A N 1
ATOM 2349 C CA . GLN A 1 294 ? 14.991 12.996 -11.158 1.00 96.38 294 GLN A CA 1
ATOM 2350 C C . GLN A 1 294 ? 14.232 11.712 -11.495 1.00 96.38 294 GLN A C 1
ATOM 2352 O O . GLN A 1 294 ? 14.550 11.073 -12.489 1.00 96.38 294 GLN A O 1
ATOM 2357 N N . LEU A 1 295 ? 13.186 11.362 -10.742 1.00 93.25 295 LEU A N 1
ATOM 2358 C CA . LEU A 1 295 ? 12.322 10.225 -11.072 1.00 93.25 295 LEU A CA 1
ATOM 2359 C C . LEU A 1 295 ? 11.628 10.401 -12.428 1.00 93.25 295 LEU A C 1
ATOM 2361 O O . LEU A 1 295 ? 11.549 9.438 -13.183 1.00 93.25 295 LEU A O 1
ATOM 2365 N N . ILE A 1 296 ? 11.204 11.620 -12.781 1.00 90.00 296 ILE A N 1
ATOM 2366 C CA . ILE A 1 296 ? 10.672 11.928 -14.119 1.00 90.00 296 ILE A CA 1
ATOM 2367 C C . ILE A 1 296 ? 11.737 11.699 -15.200 1.00 90.00 296 ILE A C 1
ATOM 2369 O O . ILE A 1 296 ? 11.432 11.146 -16.253 1.00 90.00 296 ILE A O 1
ATOM 2373 N N . GLU A 1 297 ? 12.982 12.118 -14.969 1.00 91.31 297 GLU A N 1
ATOM 2374 C CA . GLU A 1 297 ? 14.086 11.920 -15.920 1.00 91.31 297 GLU A CA 1
ATOM 2375 C C . GLU A 1 297 ? 14.456 10.440 -16.076 1.00 91.31 297 GLU A C 1
ATOM 2377 O O . GLU A 1 297 ? 14.689 9.972 -17.194 1.00 91.31 297 GLU A O 1
ATOM 2382 N N . ILE A 1 298 ? 14.464 9.690 -14.972 1.00 89.44 298 ILE A N 1
ATOM 2383 C CA . ILE A 1 298 ? 14.675 8.240 -14.961 1.00 89.44 298 ILE A CA 1
ATOM 2384 C C . ILE A 1 298 ? 13.553 7.556 -15.735 1.00 89.44 298 ILE A C 1
ATOM 2386 O O . ILE A 1 298 ? 13.839 6.798 -16.659 1.00 89.44 298 ILE A O 1
ATOM 2390 N N . ASP A 1 299 ? 12.295 7.876 -15.430 1.00 84.75 299 ASP A N 1
ATOM 2391 C CA . ASP A 1 299 ? 11.138 7.319 -16.126 1.00 84.75 299 ASP A CA 1
ATOM 2392 C C . ASP A 1 299 ? 11.184 7.614 -17.629 1.00 84.75 299 ASP A C 1
ATOM 2394 O O . ASP A 1 299 ? 11.047 6.708 -18.441 1.00 84.75 299 ASP A O 1
ATOM 2398 N N . GLN A 1 300 ? 11.492 8.850 -18.026 1.00 84.06 300 GLN A N 1
ATOM 2399 C CA . GLN A 1 300 ? 11.651 9.214 -19.438 1.00 84.06 300 GLN A CA 1
ATOM 2400 C C . GLN A 1 300 ? 12.820 8.497 -20.119 1.00 84.06 300 GLN A C 1
ATOM 2402 O O . GLN A 1 300 ? 12.781 8.283 -21.328 1.00 84.06 300 GLN A O 1
ATOM 2407 N N . THR A 1 301 ? 13.873 8.153 -19.383 1.00 84.00 301 THR A N 1
ATOM 2408 C CA . THR A 1 301 ? 15.035 7.453 -19.943 1.00 84.00 301 THR A CA 1
ATOM 2409 C C . THR A 1 301 ? 14.763 5.960 -20.101 1.00 84.00 301 THR A C 1
ATOM 2411 O O . THR A 1 301 ? 15.153 5.372 -21.109 1.00 84.00 301 THR A O 1
ATOM 2414 N N . LEU A 1 302 ? 14.076 5.356 -19.130 1.00 74.88 302 LEU A N 1
ATOM 2415 C CA . LEU A 1 302 ? 13.669 3.951 -19.159 1.00 74.88 302 LEU A CA 1
ATOM 2416 C C . LEU A 1 302 ? 12.489 3.717 -20.115 1.00 74.88 302 LEU A C 1
ATOM 2418 O O . LEU A 1 302 ? 12.423 2.687 -20.783 1.00 74.88 302 LEU A O 1
ATOM 2422 N N . HIS A 1 303 ? 11.607 4.709 -20.242 1.00 71.44 303 HIS A N 1
ATOM 2423 C CA . HIS A 1 303 ? 10.394 4.693 -21.057 1.00 71.44 303 HIS A CA 1
ATOM 2424 C C . HIS A 1 303 ? 10.343 5.932 -21.980 1.00 71.44 303 HIS A C 1
ATOM 2426 O O . HIS A 1 303 ? 9.477 6.804 -21.835 1.00 71.44 303 HIS A O 1
ATOM 2432 N N . PRO A 1 304 ? 11.262 6.056 -22.959 1.00 58.38 304 PRO A N 1
ATOM 2433 C CA . PRO A 1 304 ? 11.342 7.231 -23.816 1.00 58.38 304 PRO A CA 1
ATOM 2434 C C . PRO A 1 304 ? 10.072 7.406 -24.642 1.00 58.38 304 PRO A C 1
ATOM 2436 O O . PRO A 1 304 ? 9.839 6.721 -25.642 1.00 58.38 304 PRO A O 1
ATOM 2439 N N . ARG A 1 305 ? 9.266 8.406 -24.265 1.00 49.75 305 ARG A N 1
ATOM 2440 C CA . ARG A 1 305 ? 8.187 8.914 -25.114 1.00 49.75 305 ARG A CA 1
ATOM 2441 C C . ARG A 1 305 ? 8.810 9.361 -26.437 1.00 49.75 305 ARG A C 1
ATOM 2443 O O . ARG A 1 305 ? 9.604 10.301 -26.467 1.00 49.75 305 ARG A O 1
ATOM 2450 N N . ARG A 1 306 ? 8.452 8.715 -27.555 1.00 42.16 306 ARG A N 1
ATOM 2451 C CA . ARG A 1 306 ? 8.840 9.191 -28.894 1.00 42.16 306 ARG A CA 1
ATOM 2452 C C . ARG A 1 306 ? 8.326 10.622 -29.072 1.00 42.16 306 ARG A C 1
ATOM 2454 O O . ARG A 1 306 ? 7.132 10.829 -29.272 1.00 42.16 306 ARG A O 1
ATOM 2461 N N . LEU A 1 307 ? 9.229 11.604 -29.024 1.00 37.31 307 LEU A N 1
ATOM 2462 C CA . LEU A 1 307 ? 8.939 12.999 -29.356 1.00 37.31 307 LEU A CA 1
ATOM 2463 C C . LEU A 1 307 ? 8.303 13.058 -30.753 1.00 37.31 307 LEU A C 1
ATOM 2465 O O . LEU A 1 307 ? 8.934 12.748 -31.766 1.00 37.31 307 LEU A O 1
ATOM 2469 N N . SER A 1 308 ? 7.023 13.419 -30.799 1.00 38.72 308 SER A N 1
ATOM 2470 C CA . SER A 1 308 ? 6.283 13.579 -32.047 1.00 38.72 308 SER A CA 1
ATOM 2471 C C . SER A 1 308 ? 6.833 14.763 -32.857 1.00 38.72 308 SER A C 1
ATOM 2473 O O . SER A 1 308 ? 7.061 15.859 -32.347 1.00 38.72 308 SER A O 1
ATOM 2475 N N . ARG A 1 309 ? 7.071 14.530 -34.154 1.00 34.31 309 ARG A N 1
ATOM 2476 C CA . ARG A 1 309 ? 7.349 15.573 -35.159 1.00 34.31 309 ARG A CA 1
ATOM 2477 C C . ARG A 1 309 ? 6.182 16.578 -35.193 1.00 34.31 309 ARG A C 1
ATOM 2479 O O . ARG A 1 309 ? 5.037 16.149 -35.046 1.00 34.31 309 ARG A O 1
ATOM 2486 N N . PRO A 1 310 ? 6.417 17.873 -35.475 1.00 34.97 310 PRO A N 1
ATOM 2487 C CA . PRO A 1 310 ? 5.354 18.864 -35.419 1.00 34.97 310 PRO A CA 1
ATOM 2488 C C . PRO A 1 310 ? 4.368 18.638 -36.571 1.00 34.97 310 PRO A C 1
ATOM 2490 O O . PRO A 1 310 ? 4.770 18.493 -37.729 1.00 34.97 310 PRO A O 1
ATOM 2493 N N . LYS A 1 311 ? 3.069 18.640 -36.261 1.00 33.84 311 LYS A N 1
ATOM 2494 C CA . LYS A 1 311 ? 1.997 18.773 -37.253 1.00 33.84 311 LYS A CA 1
ATOM 2495 C C . LYS A 1 311 ? 1.009 19.870 -36.841 1.00 33.84 311 LYS A C 1
ATOM 2497 O O . LYS A 1 311 ? 0.915 20.189 -35.660 1.00 33.84 311 LYS A O 1
ATOM 2502 N N . PRO A 1 312 ? 0.377 20.511 -37.838 1.00 36.88 312 PRO A N 1
ATOM 2503 C CA . PRO A 1 312 ? -0.042 21.900 -37.767 1.00 36.88 312 PRO A CA 1
ATOM 2504 C C . PRO A 1 312 ? -1.337 22.102 -36.981 1.00 36.88 312 PRO A C 1
ATOM 2506 O O . PRO A 1 312 ? -2.173 21.211 -36.857 1.00 36.88 312 PRO A O 1
ATOM 2509 N N . SER A 1 313 ? -1.464 23.333 -36.499 1.00 41.81 313 SER A N 1
ATOM 2510 C CA . SER A 1 313 ? -2.574 23.912 -35.754 1.00 41.81 313 SER A CA 1
ATOM 2511 C C . SER A 1 313 ? -3.955 23.614 -36.343 1.00 41.81 313 SER A C 1
ATOM 2513 O O . SER A 1 313 ? -4.217 23.963 -37.493 1.00 41.81 313 SER A O 1
ATOM 2515 N N . ASN A 1 314 ? -4.867 23.123 -35.502 1.00 35.12 314 ASN A N 1
ATOM 2516 C CA . ASN A 1 314 ? -6.171 23.762 -35.330 1.00 35.12 314 ASN A CA 1
ATOM 2517 C C . ASN A 1 314 ? -6.793 23.422 -33.963 1.00 35.12 314 ASN A C 1
ATOM 2519 O O . ASN A 1 314 ? -6.531 22.342 -33.434 1.00 35.12 314 ASN A O 1
ATOM 2523 N N . PRO A 1 315 ? -7.574 24.345 -33.370 1.00 54.50 315 PRO A N 1
ATOM 2524 C CA . PRO A 1 315 ? -7.913 24.308 -31.956 1.00 54.50 315 PRO A CA 1
ATOM 2525 C C . PRO A 1 315 ? -9.306 23.719 -31.736 1.00 54.50 315 PRO A C 1
ATOM 2527 O O . PRO A 1 315 ? -10.270 24.171 -32.352 1.00 54.50 315 PRO A O 1
ATOM 2530 N N . LEU A 1 316 ? -9.432 22.775 -30.805 1.00 34.41 316 LEU A N 1
ATOM 2531 C CA . LEU A 1 316 ? -10.709 22.472 -30.169 1.00 34.41 316 LEU A CA 1
ATOM 2532 C C . LEU A 1 316 ? -10.522 22.381 -28.652 1.00 34.41 316 LEU A C 1
ATOM 2534 O O . LEU A 1 316 ? -9.644 21.703 -28.128 1.00 34.41 316 LEU A O 1
ATOM 2538 N N . THR A 1 317 ? -11.354 23.185 -28.014 1.00 37.75 317 THR A N 1
ATOM 2539 C CA . THR A 1 317 ? -11.491 23.585 -26.621 1.00 37.75 317 THR A CA 1
ATOM 2540 C C . THR A 1 317 ? -11.458 22.415 -25.636 1.00 37.75 317 THR A C 1
ATOM 2542 O O . THR A 1 317 ? -12.284 21.507 -25.700 1.00 37.75 317 THR A O 1
ATOM 2545 N N . THR A 1 318 ? -10.522 22.478 -24.692 1.00 33.97 318 THR A N 1
ATOM 2546 C CA . THR A 1 318 ? -10.384 21.584 -23.541 1.00 33.97 318 THR A CA 1
ATOM 2547 C C . THR A 1 318 ? -11.333 21.988 -22.414 1.00 33.97 318 THR A C 1
ATOM 2549 O O . THR A 1 318 ? -11.357 23.141 -21.984 1.00 33.97 318 THR A O 1
ATOM 2552 N N . LEU A 1 319 ? -12.077 21.014 -21.886 1.00 38.19 319 LEU A N 1
ATOM 2553 C CA . LEU A 1 319 ? -12.534 21.054 -20.500 1.00 38.19 319 LEU A CA 1
ATOM 2554 C C . LEU A 1 319 ? -11.319 20.756 -19.612 1.00 38.19 319 LEU A C 1
ATOM 2556 O O . LEU A 1 319 ? -10.588 19.791 -19.822 1.00 38.19 319 LEU A O 1
ATOM 2560 N N . SER A 1 320 ? -11.073 21.657 -18.673 1.00 46.97 320 SER A N 1
ATOM 2561 C CA . SER A 1 320 ? -9.968 21.658 -17.724 1.00 46.97 320 SER A CA 1
ATOM 2562 C C . SER A 1 320 ? -9.988 20.448 -16.787 1.00 46.97 320 SER A C 1
ATOM 2564 O O . SER A 1 320 ? -11.008 20.204 -16.144 1.00 46.97 320 SER A O 1
ATOM 2566 N N . GLY A 1 321 ? -8.833 19.799 -16.607 1.00 45.41 321 GLY A N 1
ATOM 2567 C CA . GLY A 1 321 ? -8.495 19.181 -15.319 1.00 45.41 321 GLY A CA 1
ATOM 2568 C C . GLY A 1 321 ? -8.101 17.706 -15.291 1.00 45.41 321 GLY A C 1
ATOM 2569 O O . GLY A 1 321 ? -7.852 17.212 -14.199 1.00 45.41 321 GLY A O 1
ATOM 2570 N N . GLN A 1 322 ? -8.001 16.995 -16.417 1.00 45.69 322 GLN A N 1
ATOM 2571 C CA . GLN A 1 322 ? -7.464 15.627 -16.417 1.00 45.69 322 GLN A CA 1
ATOM 2572 C C . GLN A 1 322 ? -6.521 15.407 -17.604 1.00 45.69 322 GLN A C 1
ATOM 2574 O O . GLN A 1 322 ? -6.893 15.626 -18.756 1.00 45.69 322 GLN A O 1
ATOM 2579 N N . ASN A 1 323 ? -5.292 14.970 -17.310 1.00 58.75 323 ASN A N 1
ATOM 2580 C CA . ASN A 1 323 ? -4.265 14.564 -18.277 1.00 58.75 323 ASN A CA 1
ATOM 2581 C C . ASN A 1 323 ? -4.627 13.212 -18.924 1.00 58.75 323 ASN A C 1
ATOM 2583 O O . ASN A 1 323 ? -3.861 12.257 -18.851 1.00 58.75 323 ASN A O 1
ATOM 2587 N N . ILE A 1 324 ? -5.810 13.100 -19.527 1.00 57.56 324 ILE A N 1
ATOM 2588 C CA . ILE A 1 324 ? -6.176 11.921 -20.313 1.00 57.56 324 ILE A CA 1
ATOM 2589 C C . ILE A 1 324 ? -5.644 12.152 -21.724 1.00 57.56 324 ILE A C 1
ATOM 2591 O O . ILE A 1 324 ? -6.206 12.918 -22.505 1.00 57.56 324 ILE A O 1
ATOM 2595 N N . SER A 1 325 ? -4.528 11.506 -22.041 1.00 67.50 325 SER A N 1
ATOM 2596 C CA . SER A 1 325 ? -3.934 11.507 -23.375 1.00 67.50 325 SER A CA 1
ATOM 2597 C C . SER A 1 325 ? -3.830 10.080 -23.888 1.00 67.50 325 SER A C 1
ATOM 2599 O O . SER A 1 325 ? -3.352 9.213 -23.161 1.00 67.50 325 SER A O 1
ATOM 2601 N N . LEU A 1 326 ? -4.233 9.844 -25.139 1.00 67.50 326 LEU A N 1
ATOM 2602 C CA . LEU A 1 326 ? -4.006 8.566 -25.814 1.00 67.50 326 LEU A CA 1
ATOM 2603 C C . LEU A 1 326 ? -2.499 8.281 -25.851 1.00 67.50 326 LEU A C 1
ATOM 2605 O O . LEU A 1 326 ? -1.761 8.972 -26.552 1.00 67.50 326 LEU A O 1
ATOM 2609 N N . GLU A 1 327 ? -2.054 7.289 -25.084 1.00 70.31 327 GLU A N 1
ATOM 2610 C CA . GLU A 1 327 ? -0.635 6.943 -24.983 1.00 70.31 327 GLU A CA 1
ATOM 2611 C C . GLU A 1 327 ? -0.181 6.093 -26.174 1.00 70.31 327 GLU A C 1
ATOM 2613 O O . GLU A 1 327 ? 0.826 6.396 -26.813 1.00 70.31 327 GLU A O 1
ATOM 2618 N N . ARG A 1 328 ? -0.952 5.049 -26.503 1.00 77.75 328 ARG A N 1
ATOM 2619 C CA . ARG A 1 328 ? -0.654 4.104 -27.584 1.00 77.75 328 ARG A CA 1
ATOM 2620 C C . ARG A 1 328 ? -1.900 3.363 -28.059 1.00 77.75 328 ARG A C 1
ATOM 2622 O O . ARG A 1 328 ? -2.945 3.385 -27.415 1.00 77.75 328 ARG A O 1
ATOM 2629 N N . THR A 1 329 ? -1.778 2.717 -29.212 1.00 82.69 329 THR A N 1
ATOM 2630 C CA . THR A 1 329 ? -2.804 1.846 -29.794 1.00 82.69 329 THR A CA 1
ATOM 2631 C C . THR A 1 329 ? -2.180 0.479 -30.009 1.00 82.69 329 THR A C 1
ATOM 2633 O O . THR A 1 329 ? -1.158 0.378 -30.687 1.00 82.69 329 THR A O 1
ATOM 2636 N N . LEU A 1 330 ? -2.794 -0.561 -29.445 1.00 81.31 330 LEU A N 1
ATOM 2637 C CA . LEU A 1 330 ? -2.357 -1.945 -29.611 1.00 81.31 330 LEU A CA 1
ATOM 2638 C C . LEU A 1 330 ? -2.713 -2.428 -31.026 1.00 81.31 330 LEU A C 1
ATOM 2640 O O . LEU A 1 330 ? -3.768 -3.001 -31.284 1.00 81.31 330 LEU A O 1
ATOM 2644 N N . SER A 1 331 ? -1.843 -2.084 -31.974 1.00 66.88 331 SER A N 1
ATOM 2645 C CA . SER A 1 331 ? -1.871 -2.507 -33.374 1.00 66.88 331 SER A CA 1
ATOM 2646 C C . SER A 1 331 ? -0.481 -2.276 -33.970 1.00 66.88 331 SER A C 1
ATOM 2648 O O . SER A 1 331 ? 0.019 -1.151 -33.911 1.00 66.88 331 SER A O 1
ATOM 2650 N N . ASN A 1 332 ? 0.157 -3.291 -34.557 1.00 51.94 332 ASN A N 1
ATOM 2651 C CA . ASN A 1 332 ? 1.448 -3.108 -35.229 1.00 51.94 332 ASN A CA 1
ATOM 2652 C C . ASN A 1 332 ? 1.272 -2.946 -36.760 1.00 51.94 332 ASN A C 1
ATOM 2654 O O . ASN A 1 332 ? 0.237 -3.292 -37.330 1.00 51.94 332 ASN A O 1
ATOM 2658 N N . TRP A 1 333 ? 2.285 -2.394 -37.436 1.00 43.47 333 TRP A N 1
ATOM 2659 C CA . TRP A 1 333 ? 2.229 -2.018 -38.858 1.00 43.47 333 TRP A CA 1
ATOM 2660 C C . TRP A 1 333 ? 2.497 -3.168 -39.846 1.00 43.47 333 TRP A C 1
ATOM 2662 O O . TRP A 1 333 ? 2.415 -2.941 -41.053 1.00 43.47 333 TRP A O 1
ATOM 2672 N N . TYR A 1 334 ? 2.815 -4.378 -39.362 1.00 39.31 334 TYR A N 1
ATOM 2673 C CA . TYR A 1 334 ? 3.131 -5.539 -40.208 1.00 39.31 334 TYR A CA 1
ATOM 2674 C C . TYR A 1 334 ? 2.132 -6.704 -40.093 1.00 39.31 334 TYR A C 1
ATOM 2676 O O . TYR A 1 334 ? 2.130 -7.536 -40.993 1.00 39.31 334 TYR A O 1
ATOM 2684 N N . SER A 1 335 ? 1.294 -6.768 -39.048 1.00 51.00 335 SER A N 1
ATOM 2685 C CA . SER A 1 335 ? 0.104 -7.632 -38.878 1.00 51.00 335 SER A CA 1
ATOM 2686 C C . SER A 1 335 ? -0.278 -7.701 -37.389 1.00 51.00 335 SER A C 1
ATOM 2688 O O . SER A 1 335 ? 0.615 -7.868 -36.560 1.00 51.00 335 SER A O 1
ATOM 2690 N N . SER A 1 336 ? -1.584 -7.771 -37.074 1.00 60.72 336 SER A N 1
ATOM 2691 C CA . SER A 1 336 ? -2.179 -8.377 -35.845 1.00 60.72 336 SER A CA 1
ATOM 2692 C C . SER A 1 336 ? -2.877 -7.456 -34.827 1.00 60.72 336 SER A C 1
ATOM 2694 O O . SER A 1 336 ? -2.904 -7.759 -33.643 1.00 60.72 336 SER A O 1
ATOM 2696 N N . GLY A 1 337 ? -3.524 -6.368 -35.256 1.00 75.00 337 GLY A N 1
ATOM 2697 C CA . GLY A 1 337 ? -4.692 -5.879 -34.501 1.00 75.00 337 GLY A CA 1
ATOM 2698 C C . GLY A 1 337 ? -5.876 -6.852 -34.632 1.00 75.00 337 GLY A C 1
ATOM 2699 O O . GLY A 1 337 ? -5.832 -7.778 -35.447 1.00 75.00 337 GLY A O 1
ATOM 2700 N N . HIS A 1 338 ? -6.956 -6.634 -33.882 1.00 87.44 338 HIS A N 1
ATOM 2701 C CA . HIS A 1 338 ? -8.230 -7.275 -34.215 1.00 87.44 338 HIS A CA 1
ATOM 2702 C C . HIS A 1 338 ? -8.695 -6.836 -35.615 1.00 87.44 338 HIS A C 1
ATOM 2704 O O . HIS A 1 338 ? -8.561 -5.671 -35.992 1.00 87.44 338 HIS A O 1
ATOM 2710 N N . SER A 1 339 ? -9.218 -7.779 -36.400 1.00 89.25 339 SER A N 1
ATOM 2711 C CA . SER A 1 339 ? -9.766 -7.525 -37.744 1.00 89.25 339 SER A CA 1
ATOM 2712 C C . SER A 1 339 ? -11.253 -7.145 -37.722 1.00 89.25 339 SER A C 1
ATOM 2714 O O . SER A 1 339 ? -11.798 -6.708 -38.736 1.00 89.25 339 SER A O 1
ATOM 2716 N N . GLY A 1 340 ? -11.889 -7.277 -36.555 1.00 88.62 340 GLY A N 1
ATOM 2717 C CA . GLY A 1 340 ? -13.263 -6.882 -36.264 1.00 88.62 340 GLY A CA 1
ATOM 2718 C C . GLY A 1 340 ? -13.343 -5.855 -35.132 1.00 88.62 340 GLY A C 1
ATOM 2719 O O . GLY A 1 340 ? -12.333 -5.437 -34.564 1.00 88.62 340 GLY A O 1
ATOM 2720 N N . THR A 1 341 ? -14.564 -5.426 -34.812 1.00 91.75 341 THR A N 1
ATOM 2721 C CA . THR A 1 341 ? -14.823 -4.511 -33.694 1.00 91.75 341 THR A CA 1
ATOM 2722 C C . THR A 1 341 ? -14.437 -5.165 -32.373 1.00 91.75 341 THR A C 1
ATOM 2724 O O . THR A 1 341 ? -14.962 -6.228 -32.046 1.00 91.75 341 THR A O 1
ATOM 2727 N N . VAL A 1 342 ? -13.576 -4.497 -31.603 1.00 94.81 342 VAL A N 1
ATOM 2728 C CA . VAL A 1 342 ? -13.260 -4.871 -30.220 1.00 94.81 342 VAL A CA 1
ATOM 2729 C C . VAL A 1 342 ? -14.430 -4.472 -29.326 1.00 94.81 342 VAL A C 1
ATOM 2731 O O . VAL A 1 342 ? -14.800 -3.298 -29.294 1.00 94.81 342 VAL A O 1
ATOM 2734 N N . TRP A 1 343 ? -15.015 -5.438 -28.622 1.00 95.94 343 TRP A N 1
ATOM 2735 C CA . TRP A 1 343 ? -16.203 -5.224 -27.788 1.00 95.94 343 TRP A CA 1
ATOM 2736 C C . TRP A 1 343 ? -15.885 -5.067 -26.312 1.00 95.94 343 TRP A C 1
ATOM 2738 O O . TRP A 1 343 ? -16.501 -4.251 -25.630 1.00 95.94 343 TRP A O 1
ATOM 2748 N N . SER A 1 344 ? -14.923 -5.838 -25.817 1.00 97.06 344 SER A N 1
ATOM 2749 C CA . SER A 1 344 ? -14.591 -5.856 -24.401 1.00 97.06 344 SER A CA 1
ATOM 2750 C C . SER A 1 344 ? -13.100 -6.077 -24.195 1.00 97.06 344 SER A C 1
ATOM 2752 O O . SER A 1 344 ? -12.428 -6.740 -24.993 1.00 97.06 344 SER A O 1
ATOM 2754 N N . VAL A 1 345 ? -12.595 -5.482 -23.120 1.00 97.56 345 VAL A N 1
ATOM 2755 C CA . VAL A 1 345 ? -11.206 -5.553 -22.681 1.00 97.56 345 VAL A CA 1
ATOM 2756 C C . VAL A 1 345 ? -11.159 -5.742 -21.168 1.00 97.56 345 VAL A C 1
ATOM 2758 O O . VAL A 1 345 ? -12.012 -5.217 -20.454 1.00 97.56 345 VAL A O 1
ATOM 2761 N N . ALA A 1 346 ? -10.151 -6.455 -20.679 1.00 97.75 346 ALA A N 1
ATOM 2762 C CA . ALA A 1 346 ? -9.894 -6.650 -19.257 1.00 97.75 346 ALA A CA 1
ATOM 2763 C C . ALA A 1 346 ? -8.386 -6.594 -18.986 1.00 97.75 346 ALA A C 1
ATOM 2765 O O . ALA A 1 346 ? -7.607 -7.193 -19.725 1.00 97.75 346 ALA A O 1
ATOM 2766 N N . ILE A 1 347 ? -7.980 -5.875 -17.939 1.00 97.25 347 ILE A N 1
ATOM 2767 C CA . ILE A 1 347 ? -6.586 -5.805 -17.480 1.00 97.25 347 ILE A CA 1
ATOM 2768 C C . ILE A 1 347 ? -6.424 -6.755 -16.295 1.00 97.25 347 ILE A C 1
ATOM 2770 O O . ILE A 1 347 ? -7.302 -6.827 -15.434 1.00 97.25 347 ILE A O 1
ATOM 2774 N N . SER A 1 348 ? -5.328 -7.510 -16.268 1.00 94.81 348 SER A N 1
ATOM 2775 C CA . SER A 1 348 ? -5.016 -8.403 -15.158 1.00 94.81 348 SER A CA 1
ATOM 2776 C C . SER A 1 348 ? -4.763 -7.611 -13.867 1.00 94.81 348 SER A C 1
ATOM 2778 O O . SER A 1 348 ? -4.297 -6.474 -13.929 1.00 94.81 348 SER A O 1
ATOM 2780 N N . PRO A 1 349 ? -5.005 -8.198 -12.682 1.00 91.75 349 PRO A N 1
ATOM 2781 C CA . PRO A 1 349 ? -4.788 -7.522 -11.397 1.00 91.75 349 PRO A CA 1
ATOM 2782 C C . PRO A 1 349 ? -3.362 -6.993 -11.186 1.00 91.75 349 PRO A C 1
ATOM 2784 O O . PRO A 1 349 ? -3.160 -6.019 -10.470 1.00 91.75 349 PRO A O 1
ATOM 2787 N N . ASP A 1 350 ? -2.363 -7.610 -11.823 1.00 87.25 350 ASP A N 1
ATOM 2788 C CA . ASP A 1 350 ? -0.971 -7.153 -11.783 1.00 87.25 350 ASP A CA 1
ATOM 2789 C C . ASP A 1 350 ? -0.657 -6.013 -12.776 1.00 87.25 350 ASP A C 1
ATOM 2791 O O . ASP A 1 350 ? 0.470 -5.520 -12.808 1.00 87.25 350 ASP A O 1
ATOM 2795 N N . GLY A 1 351 ? -1.627 -5.605 -13.600 1.00 92.25 351 GLY A N 1
ATOM 2796 C CA . GLY A 1 351 ? -1.502 -4.538 -14.593 1.00 92.25 351 GLY A CA 1
ATOM 2797 C C . GLY A 1 351 ? -0.652 -4.884 -15.820 1.00 92.25 351 GLY A C 1
ATOM 2798 O O . GLY A 1 351 ? -0.395 -4.005 -16.642 1.00 92.25 351 GLY A O 1
ATOM 2799 N N . GLN A 1 352 ? -0.185 -6.129 -15.959 1.00 93.38 352 GLN A N 1
ATOM 2800 C CA . GLN A 1 352 ? 0.794 -6.502 -16.990 1.00 93.38 352 GLN A CA 1
ATOM 2801 C C . GLN A 1 352 ? 0.168 -7.107 -18.244 1.00 93.38 352 GLN A C 1
ATOM 2803 O O . GLN A 1 352 ? 0.756 -7.020 -19.323 1.00 93.38 352 GLN A O 1
ATOM 2808 N N . THR A 1 353 ? -1.007 -7.716 -18.115 1.00 94.38 353 THR A N 1
ATOM 2809 C CA . THR A 1 353 ? -1.664 -8.462 -19.187 1.00 94.38 353 THR A CA 1
ATOM 2810 C C . THR A 1 353 ? -3.000 -7.817 -19.524 1.00 94.38 353 THR A C 1
ATOM 2812 O O . THR A 1 353 ? -3.779 -7.472 -18.639 1.00 94.38 353 THR A O 1
ATOM 2815 N N . LEU A 1 354 ? -3.286 -7.662 -20.813 1.00 96.75 354 LEU A N 1
ATOM 2816 C CA . LEU A 1 354 ? -4.602 -7.266 -21.310 1.00 96.75 354 LEU A CA 1
ATOM 2817 C C . LEU A 1 354 ? -5.211 -8.440 -22.062 1.00 96.75 354 LEU A C 1
ATOM 2819 O O . LEU A 1 354 ? -4.543 -9.053 -22.887 1.00 96.75 354 LEU A O 1
ATOM 2823 N N . VAL A 1 355 ? -6.490 -8.705 -21.843 1.00 97.44 355 VAL A N 1
ATOM 2824 C CA . VAL A 1 355 ? -7.292 -9.586 -22.691 1.00 97.44 355 VAL A CA 1
ATOM 2825 C C . VAL A 1 355 ? -8.284 -8.718 -23.454 1.00 97.44 355 VAL A C 1
ATOM 2827 O O . VAL A 1 355 ? -8.961 -7.887 -22.853 1.00 97.44 355 VAL A O 1
ATOM 2830 N N . SER A 1 356 ? -8.382 -8.894 -24.769 1.00 96.44 356 SER A N 1
ATOM 2831 C CA . SER A 1 356 ? -9.375 -8.229 -25.616 1.00 96.44 356 SER A CA 1
ATOM 2832 C C . SER A 1 356 ? -10.199 -9.242 -26.396 1.00 96.44 356 SER A C 1
ATOM 2834 O O . SER A 1 356 ? -9.690 -10.281 -26.806 1.00 96.44 356 SER A O 1
ATOM 2836 N N . SER A 1 357 ? -11.468 -8.920 -26.627 1.00 95.88 357 SER A N 1
ATOM 2837 C CA . SER A 1 357 ? -12.416 -9.733 -27.399 1.00 95.88 357 SER A CA 1
ATOM 2838 C C . SER A 1 357 ? -13.021 -8.947 -28.553 1.00 95.88 357 SER A C 1
ATOM 2840 O O . SER A 1 357 ? -13.162 -7.722 -28.474 1.00 95.88 357 SER A O 1
ATOM 2842 N N . SER A 1 358 ? -13.362 -9.645 -29.638 1.00 94.06 358 SER A N 1
ATOM 2843 C CA . SER A 1 358 ? -13.736 -9.013 -30.902 1.00 94.06 358 SER A CA 1
ATOM 2844 C C . SER A 1 358 ? -14.763 -9.805 -31.719 1.00 94.06 358 SER A C 1
ATOM 2846 O O . SER A 1 358 ? -14.919 -11.020 -31.582 1.00 94.06 358 SER A O 1
ATOM 2848 N N . LEU A 1 359 ? -15.427 -9.099 -32.643 1.00 92.38 359 LEU A N 1
ATOM 2849 C CA . LEU A 1 359 ? -16.274 -9.684 -33.696 1.00 92.38 359 LEU A CA 1
ATOM 2850 C C . LEU A 1 359 ? -15.506 -10.485 -34.752 1.00 92.38 359 LEU A C 1
ATOM 2852 O O . LEU A 1 359 ? -16.131 -11.096 -35.611 1.00 92.38 359 LEU A O 1
ATOM 2856 N N . ASP A 1 360 ? -14.175 -10.477 -34.732 1.00 91.50 360 ASP A N 1
ATOM 2857 C CA . ASP A 1 360 ? -13.380 -11.370 -35.585 1.00 91.50 360 ASP A CA 1
ATOM 2858 C C . ASP A 1 360 ? -13.291 -12.809 -35.054 1.00 91.50 360 ASP A C 1
ATOM 2860 O O . ASP A 1 360 ? -12.513 -13.605 -35.577 1.00 91.50 360 ASP A O 1
ATOM 2864 N N . ASN A 1 361 ? -14.102 -13.139 -34.044 1.00 91.00 361 ASN A N 1
ATOM 2865 C CA . ASN A 1 361 ? -14.167 -14.435 -33.368 1.00 91.00 361 ASN A CA 1
ATOM 2866 C C . ASN A 1 361 ? -12.880 -14.789 -32.611 1.00 91.00 361 ASN A C 1
ATOM 2868 O O . ASN A 1 361 ? -12.643 -15.956 -32.292 1.00 91.00 361 ASN A O 1
ATOM 2872 N N . THR A 1 362 ? -12.032 -13.796 -32.334 1.00 93.25 362 THR A N 1
ATOM 2873 C CA . THR A 1 362 ? -10.793 -14.001 -31.592 1.00 93.25 362 THR A CA 1
ATOM 2874 C C . THR A 1 362 ? -10.790 -13.279 -30.256 1.00 93.25 362 THR A C 1
ATOM 2876 O O . THR A 1 362 ? -11.408 -12.227 -30.060 1.00 93.25 362 THR A O 1
ATOM 2879 N N . ILE A 1 363 ? -10.029 -13.862 -29.340 1.00 95.69 363 ILE A N 1
ATOM 2880 C CA . ILE A 1 363 ? -9.584 -13.252 -28.100 1.00 95.69 363 ILE A CA 1
ATOM 2881 C C . ILE A 1 363 ? -8.078 -13.073 -28.233 1.00 95.69 363 ILE A C 1
ATOM 2883 O O . ILE A 1 363 ? -7.368 -14.018 -28.578 1.00 95.69 363 ILE A O 1
ATOM 2887 N N . LYS A 1 364 ? -7.580 -11.870 -27.970 1.00 94.69 364 LYS A N 1
ATOM 2888 C CA . LYS A 1 364 ? -6.143 -11.588 -27.976 1.00 94.69 364 LYS A CA 1
ATOM 2889 C C . LYS A 1 364 ? -5.670 -11.289 -26.571 1.00 94.69 364 LYS A C 1
ATOM 2891 O O . LYS A 1 364 ? -6.329 -10.557 -25.833 1.00 94.69 364 LYS A O 1
ATOM 2896 N N . VAL A 1 365 ? -4.521 -11.853 -26.223 1.00 95.19 365 VAL A N 1
ATOM 2897 C CA . VAL A 1 365 ? -3.851 -11.606 -24.951 1.00 95.19 365 VAL A CA 1
ATOM 2898 C C . VAL A 1 365 ? -2.577 -10.831 -25.234 1.00 95.19 365 VAL A C 1
ATOM 2900 O O . VAL A 1 365 ? -1.778 -11.227 -26.079 1.00 95.19 365 VAL A O 1
ATOM 2903 N N . TRP A 1 366 ? -2.402 -9.708 -24.550 1.00 94.19 366 TRP A N 1
ATOM 2904 C CA . TRP A 1 366 ? -1.349 -8.737 -24.812 1.00 94.19 366 TRP A CA 1
ATOM 2905 C C . TRP A 1 366 ? -0.497 -8.535 -23.581 1.00 94.19 366 TRP A C 1
ATOM 2907 O O . TRP A 1 366 ? -1.004 -8.458 -22.461 1.00 94.19 366 TRP A O 1
ATOM 2917 N N . ASN A 1 367 ? 0.791 -8.344 -23.812 1.00 87.62 367 ASN A N 1
ATOM 2918 C CA . ASN A 1 367 ? 1.688 -7.827 -22.806 1.00 87.62 367 ASN A CA 1
ATOM 2919 C C . ASN A 1 367 ? 1.631 -6.296 -22.852 1.00 87.62 367 ASN A C 1
ATOM 2921 O O . ASN A 1 367 ? 2.091 -5.676 -23.809 1.00 87.62 367 ASN A O 1
ATOM 2925 N N . LEU A 1 368 ? 1.077 -5.670 -21.814 1.00 88.12 368 LEU A N 1
ATOM 2926 C CA . LEU A 1 368 ? 0.937 -4.213 -21.747 1.00 88.12 368 LEU A CA 1
ATOM 2927 C C . LEU A 1 368 ? 2.269 -3.478 -21.580 1.00 88.12 368 LEU A C 1
ATOM 2929 O O . LEU A 1 368 ? 2.311 -2.267 -21.791 1.00 88.12 368 LEU A O 1
ATOM 2933 N N . ASN A 1 369 ? 3.342 -4.172 -21.196 1.00 85.50 369 ASN A N 1
ATOM 2934 C CA . ASN A 1 369 ? 4.666 -3.570 -21.078 1.00 85.50 369 ASN A CA 1
ATOM 2935 C C . ASN A 1 369 ? 5.415 -3.545 -22.416 1.00 85.50 369 ASN A C 1
ATOM 2937 O O . ASN A 1 369 ? 6.211 -2.634 -22.629 1.00 85.50 369 ASN A O 1
ATOM 2941 N N . THR A 1 370 ? 5.183 -4.521 -23.300 1.00 80.69 370 THR A N 1
ATOM 2942 C CA . THR A 1 370 ? 5.867 -4.607 -24.605 1.00 80.69 370 THR A CA 1
ATOM 2943 C C . THR A 1 370 ? 4.985 -4.222 -25.792 1.00 80.69 370 THR A C 1
ATOM 2945 O O . THR A 1 370 ? 5.504 -4.043 -26.890 1.00 80.69 370 THR A O 1
ATOM 2948 N N . ASP A 1 371 ? 3.673 -4.082 -25.584 1.00 83.31 371 ASP A N 1
ATOM 2949 C CA . ASP A 1 371 ? 2.642 -3.924 -26.622 1.00 83.31 371 ASP A CA 1
ATOM 2950 C C . ASP A 1 371 ? 2.580 -5.091 -27.620 1.00 83.31 371 ASP A C 1
ATOM 2952 O O . ASP A 1 371 ? 1.997 -4.982 -28.704 1.00 83.31 371 ASP A O 1
ATOM 2956 N N . GLU A 1 372 ? 3.179 -6.224 -27.256 1.00 82.62 372 GLU A N 1
ATOM 2957 C CA . GLU A 1 372 ? 3.185 -7.425 -28.075 1.00 82.62 372 GLU A CA 1
ATOM 2958 C C . GLU A 1 372 ? 1.995 -8.314 -27.721 1.00 82.62 372 GLU A C 1
ATOM 2960 O O . GLU A 1 372 ? 1.628 -8.494 -26.556 1.00 82.62 372 GLU A O 1
ATOM 2965 N N . GLU A 1 373 ? 1.396 -8.894 -28.755 1.00 88.81 373 GLU A N 1
ATOM 2966 C CA . GLU A 1 373 ? 0.453 -9.991 -28.591 1.00 88.81 373 GLU A CA 1
ATOM 2967 C C . GLU A 1 373 ? 1.219 -11.218 -28.077 1.00 88.81 373 GLU A C 1
ATOM 2969 O O . GLU A 1 373 ? 2.179 -11.664 -28.703 1.00 88.81 373 GLU A O 1
ATOM 2974 N N . ILE A 1 374 ? 0.793 -11.755 -26.935 1.00 88.62 374 ILE A N 1
ATOM 2975 C CA . ILE A 1 374 ? 1.339 -12.982 -26.352 1.00 88.62 374 ILE A CA 1
ATOM 2976 C C . ILE A 1 374 ? 0.809 -14.181 -27.143 1.00 88.62 374 ILE A C 1
ATOM 2978 O O . ILE A 1 374 ? 1.584 -15.027 -27.585 1.00 88.62 374 ILE A O 1
ATOM 2982 N N . TYR A 1 375 ? -0.511 -14.242 -27.337 1.00 89.06 375 TYR A N 1
ATOM 2983 C CA . TYR A 1 375 ? -1.174 -15.239 -28.173 1.00 89.06 375 TYR A CA 1
ATOM 2984 C C . TYR A 1 375 ? -2.594 -14.794 -28.569 1.00 89.06 375 TYR A C 1
ATOM 2986 O O . TYR A 1 375 ? -3.209 -13.930 -27.935 1.00 89.06 375 TYR A O 1
ATOM 2994 N N . THR A 1 376 ? -3.131 -15.435 -29.612 1.00 91.69 376 THR A N 1
ATOM 2995 C CA . THR A 1 376 ? -4.529 -15.324 -30.050 1.00 91.69 376 THR A CA 1
ATOM 2996 C C . THR A 1 376 ? -5.249 -16.645 -29.814 1.00 91.69 376 THR A C 1
ATOM 2998 O O . THR A 1 376 ? -4.782 -17.692 -30.262 1.00 91.69 376 THR A O 1
ATOM 3001 N N . LEU A 1 377 ? -6.425 -16.588 -29.196 1.00 91.25 377 LEU A N 1
ATOM 3002 C CA . LEU A 1 377 ? -7.367 -17.699 -29.106 1.00 91.25 377 LEU A CA 1
ATOM 3003 C C . LEU A 1 377 ? -8.521 -17.459 -30.078 1.00 91.25 377 LEU A C 1
ATOM 3005 O O . LEU A 1 377 ? -8.979 -16.331 -30.241 1.00 91.25 377 LEU A O 1
ATOM 3009 N N . SER A 1 378 ? -8.988 -18.512 -30.739 1.00 86.12 378 SER A N 1
ATOM 3010 C CA . SER A 1 378 ? -10.153 -18.447 -31.628 1.00 86.12 378 SER A CA 1
ATOM 3011 C C . SER A 1 378 ? -11.318 -19.188 -30.989 1.00 86.12 378 SER A C 1
ATOM 3013 O O . SER A 1 378 ? -11.165 -20.339 -30.580 1.00 86.12 378 SER A O 1
ATOM 3015 N N . GLU A 1 379 ? -12.476 -18.539 -30.918 1.00 77.00 379 GLU A N 1
ATOM 3016 C CA . GLU A 1 379 ? -13.732 -19.206 -30.590 1.00 77.00 379 GLU A CA 1
ATOM 3017 C C . GLU A 1 379 ? -14.454 -19.643 -31.872 1.00 77.00 379 GLU A C 1
ATOM 3019 O O . GLU A 1 379 ? -14.253 -19.078 -32.949 1.00 77.00 379 GLU A O 1
ATOM 3024 N N . ASP A 1 380 ? -15.263 -20.700 -31.769 1.00 64.75 380 ASP A N 1
ATOM 3025 C CA . ASP A 1 380 ? -15.939 -21.335 -32.903 1.00 64.75 380 ASP A CA 1
ATOM 3026 C C . ASP A 1 380 ? -16.904 -20.366 -33.610 1.00 64.75 380 ASP A C 1
ATOM 3028 O O . ASP A 1 380 ? -18.078 -20.288 -33.266 1.00 64.75 380 ASP A O 1
ATOM 3032 N N . SER A 1 381 ? -16.428 -19.665 -34.644 1.00 61.56 381 SER A N 1
ATOM 3033 C CA . SER A 1 381 ? -17.197 -18.914 -35.661 1.00 61.56 381 SER A CA 1
ATOM 3034 C C . SER A 1 381 ? -18.241 -17.886 -35.179 1.00 61.56 381 SER A C 1
ATOM 3036 O O . SER A 1 381 ? -18.978 -17.350 -36.006 1.00 61.56 381 SER A O 1
ATOM 3038 N N . ASP A 1 382 ? -18.265 -17.568 -33.889 1.00 76.31 382 ASP A N 1
ATOM 3039 C CA . ASP A 1 382 ? -19.161 -16.607 -33.253 1.00 76.31 382 ASP A CA 1
ATOM 3040 C C . ASP A 1 382 ? -18.346 -15.490 -32.585 1.00 76.31 382 ASP A C 1
ATOM 3042 O O . ASP A 1 382 ? -17.305 -15.743 -31.976 1.00 76.31 382 ASP A O 1
ATOM 3046 N N . GLY A 1 383 ? -18.826 -14.247 -32.692 1.00 86.06 383 GLY A N 1
ATOM 3047 C CA . GLY A 1 383 ? -18.158 -13.088 -32.100 1.00 86.06 383 GLY A CA 1
ATOM 3048 C C . GLY A 1 383 ? -18.080 -13.186 -30.575 1.00 86.06 383 GLY A C 1
ATOM 3049 O O . GLY A 1 383 ? -18.977 -13.746 -29.933 1.00 86.06 383 GLY A O 1
ATOM 3050 N N . VAL A 1 384 ? -17.027 -12.601 -30.002 1.00 93.44 384 VAL A N 1
ATOM 3051 C CA . VAL A 1 384 ? -16.809 -12.545 -28.551 1.00 93.44 384 VAL A CA 1
ATOM 3052 C C . VAL A 1 384 ? -17.086 -11.125 -28.061 1.00 93.44 384 VAL A C 1
ATOM 3054 O O . VAL A 1 384 ? -16.510 -10.163 -28.571 1.00 93.44 384 VAL A O 1
ATOM 3057 N N . TYR A 1 385 ? -17.987 -10.994 -27.088 1.00 96.25 385 TYR A N 1
ATOM 3058 C CA . TYR A 1 385 ? -18.583 -9.710 -26.691 1.00 96.25 385 TYR A CA 1
ATOM 3059 C C . TYR A 1 385 ? -18.183 -9.261 -25.289 1.00 96.25 385 TYR A C 1
ATOM 3061 O O . TYR A 1 385 ? -18.200 -8.068 -24.994 1.00 96.25 385 TYR A O 1
ATOM 3069 N N . ALA A 1 386 ? -17.809 -10.203 -24.427 1.00 96.88 386 ALA A N 1
ATOM 3070 C CA . ALA A 1 386 ? -17.432 -9.925 -23.052 1.00 96.88 386 ALA A CA 1
ATOM 3071 C C . ALA A 1 386 ? -16.188 -10.720 -22.671 1.00 96.88 386 ALA A C 1
ATOM 3073 O O . ALA A 1 386 ? -16.098 -11.905 -22.988 1.00 96.88 386 ALA A O 1
ATOM 3074 N N . VAL A 1 387 ? -15.268 -10.090 -21.942 1.00 97.94 387 VAL A N 1
ATOM 3075 C CA . VAL A 1 387 ? -14.168 -10.766 -21.248 1.00 97.94 387 VAL A CA 1
ATOM 3076 C C . VAL A 1 387 ? -14.025 -10.236 -19.827 1.00 97.94 387 VAL A C 1
ATOM 3078 O O . VAL A 1 387 ? -14.301 -9.067 -19.568 1.00 97.94 387 VAL A O 1
ATOM 3081 N N . ALA A 1 388 ? -13.586 -11.089 -18.905 1.00 98.06 388 ALA A N 1
ATOM 3082 C CA . ALA A 1 388 ? -13.224 -10.695 -17.545 1.00 98.06 388 ALA A CA 1
ATOM 3083 C C . ALA A 1 388 ? -12.081 -11.573 -17.026 1.00 98.06 388 ALA A C 1
ATOM 3085 O O . ALA A 1 388 ? -12.063 -12.774 -17.284 1.00 98.06 388 ALA A O 1
ATOM 3086 N N . ILE A 1 389 ? -11.140 -10.990 -16.287 1.00 98.06 389 ILE A N 1
ATOM 3087 C CA . ILE A 1 389 ? -10.025 -11.717 -15.660 1.00 98.06 389 ILE A CA 1
ATOM 3088 C C . ILE A 1 389 ? -10.371 -11.976 -14.192 1.00 98.06 389 ILE A C 1
ATOM 3090 O O . ILE A 1 389 ? -10.973 -11.122 -13.537 1.00 98.06 389 ILE A O 1
ATOM 3094 N N . SER A 1 390 ? -10.020 -13.155 -13.676 1.00 96.00 390 SER A N 1
ATOM 3095 C CA . SER A 1 390 ? -10.242 -13.494 -12.270 1.00 96.00 390 SER A CA 1
ATOM 3096 C C . SER A 1 390 ? -9.366 -12.637 -11.341 1.00 96.00 390 SER A C 1
ATOM 3098 O O . SER A 1 390 ? -8.239 -12.296 -11.706 1.00 96.00 390 SER A O 1
ATOM 3100 N N . PRO A 1 391 ? -9.809 -12.327 -10.106 1.00 93.56 391 PRO A N 1
ATOM 3101 C CA . PRO A 1 391 ? -9.047 -11.479 -9.176 1.00 93.56 391 PRO A CA 1
ATOM 3102 C C . PRO A 1 391 ? -7.667 -12.026 -8.790 1.00 93.56 391 PRO A C 1
ATOM 3104 O O . PRO A 1 391 ? -6.774 -11.269 -8.430 1.00 93.56 391 PRO A O 1
ATOM 3107 N N . ASN A 1 392 ? -7.470 -13.343 -8.883 1.00 89.94 392 ASN A N 1
ATOM 3108 C CA . ASN A 1 392 ? -6.171 -13.981 -8.657 1.00 89.94 392 ASN A CA 1
ATOM 3109 C C . ASN A 1 392 ? -5.230 -13.918 -9.880 1.00 89.94 392 ASN A C 1
ATOM 3111 O O . ASN A 1 392 ? -4.100 -14.390 -9.791 1.00 89.94 392 ASN A O 1
ATOM 3115 N N . GLY A 1 393 ? -5.698 -13.397 -11.022 1.00 92.69 393 GLY A N 1
ATOM 3116 C CA . GLY A 1 393 ? -4.931 -13.256 -12.260 1.00 92.69 393 GLY A CA 1
ATOM 3117 C C . GLY A 1 393 ? -4.550 -14.567 -12.955 1.00 92.69 393 GLY A C 1
ATOM 3118 O O . GLY A 1 393 ? -3.718 -14.537 -13.852 1.00 92.69 393 GLY A O 1
ATOM 3119 N N . GLN A 1 394 ? -5.106 -15.713 -12.553 1.00 92.44 394 GLN A N 1
ATOM 3120 C CA . GLN A 1 394 ? -4.738 -17.020 -13.120 1.00 92.44 394 GLN A CA 1
ATOM 3121 C C . GLN A 1 394 ? -5.639 -17.452 -14.278 1.00 92.44 394 GLN A C 1
ATOM 3123 O O . GLN A 1 394 ? -5.206 -18.202 -15.148 1.00 92.44 394 GLN A O 1
ATOM 3128 N N . THR A 1 395 ? -6.885 -16.981 -14.307 1.00 95.56 395 THR A N 1
ATOM 3129 C CA . THR A 1 395 ? -7.875 -17.381 -15.311 1.00 95.56 395 THR A CA 1
ATOM 3130 C C . THR A 1 395 ? -8.574 -16.171 -15.902 1.00 95.56 395 THR A C 1
ATOM 3132 O O . THR A 1 395 ? -8.595 -15.088 -15.313 1.00 95.56 395 THR A O 1
ATOM 3135 N N . PHE A 1 396 ? -9.188 -16.348 -17.062 1.00 97.31 396 PHE A N 1
ATOM 3136 C CA . PHE A 1 396 ? -10.120 -15.369 -17.597 1.00 97.31 396 PHE A CA 1
ATOM 3137 C C . PHE A 1 396 ? -11.314 -16.063 -18.239 1.00 97.31 396 PHE A C 1
ATOM 3139 O O . PHE A 1 396 ? -11.281 -17.258 -18.531 1.00 97.31 396 PHE A O 1
ATOM 3146 N N . VAL A 1 397 ? -12.387 -15.309 -18.434 1.00 97.50 397 VAL A N 1
ATOM 3147 C CA . VAL A 1 397 ? -13.616 -15.795 -19.055 1.00 97.50 397 VAL A CA 1
ATOM 3148 C C . VAL A 1 397 ? -13.959 -14.987 -20.285 1.00 97.50 397 VAL A C 1
ATOM 3150 O O . VAL A 1 397 ? -13.648 -13.798 -20.354 1.00 97.50 397 VAL A O 1
ATOM 3153 N N . SER A 1 398 ? -14.630 -15.631 -21.230 1.00 97.12 398 SER A N 1
ATOM 3154 C CA . SER A 1 398 ? -15.157 -15.015 -22.443 1.00 97.12 398 SER A CA 1
ATOM 3155 C C . SER A 1 398 ? -16.630 -15.350 -22.627 1.00 97.12 398 SER A C 1
ATOM 3157 O O . SER A 1 398 ? -17.080 -16.440 -22.278 1.00 97.12 398 SER A O 1
ATOM 3159 N N . GLY A 1 399 ? -17.389 -14.394 -23.157 1.00 96.31 399 GLY A N 1
ATOM 3160 C CA . GLY A 1 399 ? -18.808 -14.513 -23.466 1.00 96.31 399 GLY A CA 1
ATOM 3161 C C . GLY A 1 399 ? -19.042 -14.373 -24.964 1.00 96.31 399 GLY A C 1
ATOM 3162 O O . GLY A 1 399 ? -18.666 -13.363 -25.563 1.00 96.31 399 GLY A O 1
ATOM 3163 N N . SER A 1 400 ? -19.669 -15.384 -25.557 1.00 93.62 400 SER A N 1
ATOM 3164 C CA . SER A 1 400 ? -19.865 -15.490 -27.007 1.00 93.62 400 SER A CA 1
ATOM 3165 C C . SER A 1 400 ? -21.282 -15.112 -27.453 1.00 93.62 400 SER A C 1
ATOM 3167 O O . SER A 1 400 ? -22.218 -15.022 -26.649 1.00 93.62 400 SER A O 1
ATOM 3169 N N . ASN A 1 401 ? -21.459 -14.949 -28.768 1.00 93.00 401 ASN A N 1
ATOM 3170 C CA . ASN A 1 401 ? -22.760 -14.708 -29.400 1.00 93.00 401 ASN A CA 1
ATOM 3171 C C . ASN A 1 401 ? -23.802 -15.811 -29.133 1.00 93.00 401 ASN A C 1
ATOM 3173 O O . ASN A 1 401 ? -24.998 -15.543 -29.087 1.00 93.00 401 ASN A O 1
ATOM 3177 N N . ASN A 1 402 ? -23.362 -17.062 -28.974 1.00 89.75 402 ASN A N 1
ATOM 3178 C CA . ASN A 1 402 ? -24.253 -18.218 -28.843 1.00 89.75 402 ASN A CA 1
ATOM 3179 C C . ASN A 1 402 ? -24.637 -18.543 -27.387 1.00 89.75 402 ASN A C 1
ATOM 3181 O O . ASN A 1 402 ? -25.242 -19.584 -27.127 1.00 89.75 402 ASN A O 1
ATOM 3185 N N . GLY A 1 403 ? -24.292 -17.672 -26.435 1.00 92.56 403 GLY A N 1
ATOM 3186 C CA . GLY A 1 403 ? -24.624 -17.858 -25.022 1.00 92.56 403 GLY A CA 1
ATOM 3187 C C . GLY A 1 403 ? -23.655 -18.748 -24.245 1.00 92.56 403 GLY A C 1
ATOM 3188 O O . GLY A 1 403 ? -23.851 -18.955 -23.045 1.00 92.56 403 GLY A O 1
ATOM 3189 N N . LYS A 1 404 ? -22.599 -19.269 -24.880 1.00 94.12 404 LYS A N 1
ATOM 3190 C CA . LYS A 1 404 ? -21.531 -19.973 -24.164 1.00 94.12 404 LYS A CA 1
ATOM 3191 C C . LYS A 1 404 ? -20.623 -18.985 -23.452 1.00 94.12 404 LYS A C 1
ATOM 3193 O O . LYS A 1 404 ? -20.251 -17.955 -24.022 1.00 94.12 404 LYS A O 1
ATOM 3198 N N . ILE A 1 405 ? -20.235 -19.362 -22.238 1.00 96.56 405 ILE A N 1
ATOM 3199 C CA . ILE A 1 405 ? -19.165 -18.714 -21.488 1.00 96.56 405 ILE A CA 1
ATOM 3200 C C . ILE A 1 405 ? -18.025 -19.716 -21.371 1.00 96.56 405 ILE A C 1
ATOM 3202 O O . ILE A 1 405 ? -18.241 -20.820 -20.871 1.00 96.56 405 ILE A O 1
ATOM 3206 N N . LYS A 1 406 ? -16.826 -19.362 -21.823 1.00 95.38 406 LYS A N 1
ATOM 3207 C CA . LYS A 1 406 ? -15.640 -20.213 -21.675 1.00 95.38 406 LYS A CA 1
ATOM 3208 C C . LYS A 1 406 ? -14.747 -19.688 -20.567 1.00 95.38 406 LYS A C 1
ATOM 3210 O O . LYS A 1 406 ? -14.673 -18.480 -20.356 1.00 95.38 406 LYS A O 1
ATOM 3215 N N . VAL A 1 407 ? -14.093 -20.605 -19.863 1.00 95.69 407 VAL A N 1
ATOM 3216 C CA . VAL A 1 407 ? -13.096 -20.314 -18.833 1.00 95.69 407 VAL A CA 1
ATOM 3217 C C . VAL A 1 407 ? -11.748 -20.816 -19.318 1.00 95.69 407 VAL A C 1
ATOM 3219 O O . VAL A 1 407 ? -11.631 -21.962 -19.751 1.00 95.69 407 VAL A O 1
ATOM 3222 N N . TRP A 1 408 ? -10.744 -19.956 -19.233 1.00 96.44 408 TRP A N 1
ATOM 3223 C CA . TRP A 1 408 ? -9.422 -20.156 -19.806 1.00 96.44 408 TRP A CA 1
ATOM 3224 C C . TRP A 1 408 ? -8.349 -19.991 -18.742 1.00 96.44 408 TRP A C 1
ATOM 3226 O O . TRP A 1 408 ? -8.471 -19.140 -17.856 1.00 96.44 408 TRP A O 1
ATOM 3236 N N . ASP A 1 409 ? -7.274 -20.758 -18.867 1.00 94.19 409 ASP A N 1
ATOM 3237 C CA . ASP A 1 409 ? -6.035 -20.492 -18.147 1.00 94.19 409 ASP A CA 1
ATOM 3238 C C . ASP A 1 409 ? -5.321 -19.309 -18.818 1.00 94.19 409 ASP A C 1
ATOM 3240 O O . ASP A 1 409 ? -5.044 -19.330 -20.019 1.00 94.19 409 ASP A O 1
ATOM 3244 N N . LEU A 1 410 ? -5.044 -18.247 -18.057 1.00 93.44 410 LEU A N 1
ATOM 3245 C CA . LEU A 1 410 ? -4.446 -17.021 -18.595 1.00 93.44 410 LEU A CA 1
ATOM 3246 C C . LEU A 1 410 ? -2.964 -17.208 -18.962 1.00 93.44 410 LEU A C 1
ATOM 3248 O O . LEU A 1 410 ? -2.428 -16.474 -19.792 1.00 93.44 410 LEU A O 1
ATOM 3252 N N . THR A 1 411 ? -2.282 -18.182 -18.364 1.00 88.19 411 THR A N 1
ATOM 3253 C CA . THR A 1 411 ? -0.866 -18.446 -18.638 1.00 88.19 411 THR A CA 1
ATOM 3254 C C . THR A 1 411 ? -0.705 -19.298 -19.889 1.00 88.19 411 THR A C 1
ATOM 3256 O O . THR A 1 411 ? 0.138 -18.994 -20.733 1.00 88.19 411 THR A O 1
ATOM 3259 N N . THR A 1 412 ? -1.490 -20.369 -20.008 1.00 86.00 412 THR A N 1
ATOM 3260 C CA . THR A 1 412 ? -1.344 -21.349 -21.093 1.00 86.00 412 THR A CA 1
ATOM 3261 C C . THR A 1 412 ? -2.229 -21.046 -22.299 1.00 86.00 412 THR A C 1
ATOM 3263 O O . THR A 1 412 ? -1.918 -21.494 -23.401 1.00 86.00 412 THR A O 1
ATOM 3266 N N . GLY A 1 413 ? -3.316 -20.290 -22.113 1.00 90.56 413 GLY A N 1
ATOM 3267 C CA . GLY A 1 413 ? -4.340 -20.077 -23.136 1.00 90.56 413 GLY A CA 1
ATOM 3268 C C . GLY A 1 413 ? -5.227 -21.305 -23.374 1.00 90.56 413 GLY A C 1
ATOM 3269 O O . GLY A 1 413 ? -5.972 -21.342 -24.353 1.00 90.56 413 GLY A O 1
ATOM 3270 N N . GLU A 1 414 ? -5.147 -22.326 -22.516 1.00 89.75 414 GLU A N 1
ATOM 3271 C CA . GLU A 1 414 ? -5.960 -23.536 -22.634 1.00 89.75 414 GLU A CA 1
ATOM 3272 C C . GLU A 1 414 ? -7.373 -23.317 -22.074 1.00 89.75 414 GLU A C 1
ATOM 3274 O O . GLU A 1 414 ? -7.567 -22.671 -21.041 1.00 89.75 414 GLU A O 1
ATOM 3279 N N . GLU A 1 415 ? -8.378 -23.875 -22.753 1.00 94.06 415 GLU A N 1
ATOM 3280 C CA . GLU A 1 415 ? -9.751 -23.904 -22.244 1.00 94.06 415 GLU A CA 1
ATOM 3281 C C . GLU A 1 415 ? -9.840 -24.889 -21.069 1.00 94.06 415 GLU A C 1
ATOM 3283 O O . GLU A 1 415 ? -9.547 -26.075 -21.221 1.00 94.06 415 GLU A O 1
ATOM 3288 N N . ILE A 1 416 ? -10.285 -24.407 -19.908 1.00 93.81 416 ILE A N 1
ATOM 3289 C CA . ILE A 1 416 ? -10.480 -25.223 -18.706 1.00 93.81 416 ILE A CA 1
ATOM 3290 C C . ILE A 1 416 ? -11.868 -25.878 -18.744 1.00 93.81 416 ILE A C 1
ATOM 3292 O O . ILE A 1 416 ? -11.993 -27.091 -18.570 1.00 93.81 416 ILE A O 1
ATOM 3296 N N . TYR A 1 417 ? -12.923 -25.087 -18.977 1.00 92.00 417 TYR A N 1
ATOM 3297 C CA . TYR A 1 417 ? -14.293 -25.580 -19.167 1.00 92.00 417 TYR A CA 1
ATOM 3298 C C . TYR A 1 417 ? -15.212 -24.543 -19.834 1.00 92.00 417 TYR A C 1
ATOM 3300 O O . TYR A 1 417 ? -14.987 -23.335 -19.767 1.00 92.00 417 TYR A O 1
ATOM 3308 N N . THR A 1 418 ? -16.310 -25.029 -20.424 1.00 93.50 418 THR A N 1
ATOM 3309 C CA . THR A 1 418 ? -17.400 -24.213 -20.982 1.00 93.50 418 THR A CA 1
ATOM 3310 C C . THR A 1 418 ? -18.640 -24.275 -20.080 1.00 93.50 418 THR A C 1
ATOM 3312 O O . THR A 1 418 ? -19.184 -25.351 -19.817 1.00 93.50 418 THR A O 1
ATOM 3315 N N . LEU A 1 419 ? -19.152 -23.116 -19.669 1.00 93.69 419 LEU A N 1
ATOM 3316 C CA . LEU A 1 419 ? -20.431 -22.957 -18.983 1.00 93.69 419 LEU A CA 1
ATOM 3317 C C . LEU A 1 419 ? -21.554 -22.762 -20.010 1.00 93.69 419 LEU A C 1
ATOM 3319 O O . LEU A 1 419 ? -21.520 -21.860 -20.849 1.00 93.69 419 LEU A O 1
ATOM 3323 N N . ASN A 1 420 ? -22.577 -23.611 -19.920 1.00 92.69 420 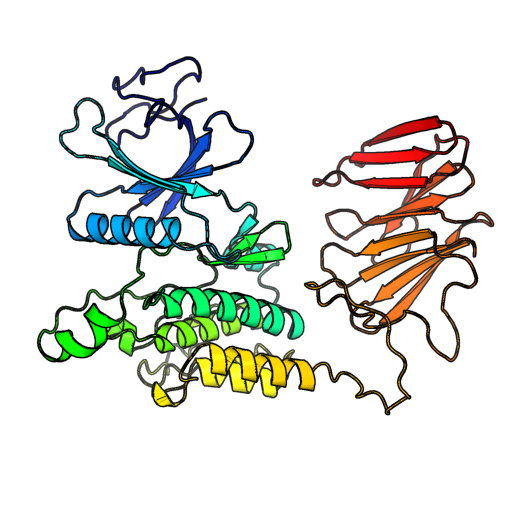ASN A N 1
ATOM 3324 C CA . ASN A 1 420 ? -23.766 -23.553 -20.767 1.00 92.69 420 ASN A CA 1
ATOM 3325 C C . ASN A 1 420 ? -24.970 -23.132 -19.921 1.00 92.69 420 ASN A C 1
ATOM 3327 O O . ASN A 1 420 ? -25.201 -23.690 -18.847 1.00 92.69 420 ASN A O 1
ATOM 3331 N N . GLY A 1 421 ? -25.770 -22.184 -20.410 1.00 84.38 421 GLY A N 1
ATOM 3332 C CA . GLY A 1 421 ? -27.029 -21.837 -19.746 1.00 84.38 421 GLY A CA 1
ATOM 3333 C C . GLY A 1 421 ? -27.698 -20.550 -20.208 1.00 84.38 421 GLY A C 1
ATOM 3334 O O . GLY A 1 421 ? -28.881 -20.381 -19.907 1.00 84.38 421 GLY A O 1
ATOM 3335 N N . HIS A 1 422 ? -26.988 -19.664 -20.910 1.00 95.00 422 HIS A N 1
ATOM 3336 C CA . HIS A 1 422 ? -27.614 -18.577 -21.664 1.00 95.00 422 HIS A CA 1
ATOM 3337 C C . HIS A 1 422 ? -28.083 -19.064 -23.035 1.00 95.00 422 HIS A C 1
ATOM 3339 O O . HIS A 1 422 ? -27.494 -19.977 -23.611 1.00 95.00 422 HIS A O 1
ATOM 3345 N N . PHE A 1 423 ? -29.160 -18.460 -23.536 1.00 93.56 423 PHE A N 1
ATOM 3346 C CA . PHE A 1 423 ? -29.770 -18.808 -24.829 1.00 93.56 423 PHE A CA 1
ATOM 3347 C C . PHE A 1 423 ? -29.512 -17.768 -25.928 1.00 93.56 423 PHE A C 1
ATOM 3349 O O . PHE A 1 423 ? -30.014 -17.920 -27.039 1.00 93.56 423 PHE A O 1
ATOM 3356 N N . SER A 1 424 ? -28.767 -16.707 -25.617 1.00 94.62 424 SER A N 1
ATOM 3357 C CA . SER A 1 424 ? -28.365 -15.657 -26.555 1.00 94.62 424 SER A CA 1
ATOM 3358 C C . SER A 1 424 ? -27.028 -15.046 -26.123 1.00 94.62 424 SER A C 1
ATOM 3360 O O . SER A 1 424 ? -26.474 -15.424 -25.089 1.00 94.62 424 SER A O 1
ATOM 3362 N N . GLN A 1 425 ? -26.537 -14.078 -26.891 1.00 95.00 425 GLN A N 1
ATOM 3363 C CA . GLN A 1 425 ? -25.282 -13.354 -26.693 1.00 95.00 425 GLN A CA 1
ATOM 3364 C C . GLN A 1 425 ? -25.044 -12.933 -25.239 1.00 95.00 425 GLN A C 1
ATOM 3366 O O . GLN A 1 425 ? -25.946 -12.410 -24.578 1.00 95.00 425 GLN A O 1
ATOM 3371 N N . VAL A 1 426 ? -23.827 -13.157 -24.738 1.00 97.19 426 VAL A N 1
ATOM 3372 C CA . VAL A 1 426 ? -23.392 -12.717 -23.404 1.00 97.19 426 VAL A CA 1
ATOM 3373 C C . VAL A 1 426 ? -22.689 -11.367 -23.519 1.00 97.19 426 VAL A C 1
ATOM 3375 O O . VAL A 1 426 ? -21.613 -11.278 -24.097 1.00 97.19 426 VAL A O 1
ATOM 3378 N N . ASN A 1 427 ? -23.283 -10.327 -22.934 1.00 96.62 427 ASN A N 1
ATOM 3379 C CA . ASN A 1 427 ? -22.848 -8.934 -23.089 1.00 96.62 427 ASN A CA 1
ATOM 3380 C C . ASN A 1 427 ? -21.986 -8.411 -21.943 1.00 96.62 427 ASN A C 1
ATOM 3382 O O . ASN A 1 427 ? -21.289 -7.413 -22.100 1.00 96.62 427 ASN A O 1
ATOM 3386 N N . ALA A 1 428 ? -22.047 -9.048 -20.776 1.00 97.19 428 ALA A N 1
ATOM 3387 C CA . ALA A 1 428 ? -21.239 -8.654 -19.633 1.00 97.19 428 ALA A CA 1
ATOM 3388 C C . ALA A 1 428 ? -20.867 -9.866 -18.785 1.00 97.19 428 ALA A C 1
ATOM 3390 O O . ALA A 1 428 ? -21.679 -10.775 -18.586 1.00 97.19 428 ALA A O 1
ATOM 3391 N N . LEU A 1 429 ? -19.642 -9.836 -18.267 1.00 98.25 429 LEU A N 1
ATOM 3392 C CA . LEU A 1 429 ? -19.078 -10.808 -17.341 1.00 98.25 429 LEU A CA 1
ATOM 3393 C C . LEU A 1 429 ? -18.353 -10.049 -16.231 1.00 98.25 429 LEU A C 1
ATOM 3395 O O . LEU A 1 429 ? -17.661 -9.072 -16.507 1.00 98.25 429 LEU A O 1
ATOM 3399 N N . THR A 1 430 ? -18.505 -10.487 -14.984 1.00 97.75 430 THR A N 1
ATOM 3400 C CA . THR A 1 430 ? -17.727 -9.960 -13.855 1.00 97.75 430 THR A CA 1
ATOM 3401 C C . THR A 1 430 ? -17.536 -11.019 -12.784 1.00 97.75 430 THR A C 1
ATOM 3403 O O . THR A 1 430 ? -18.446 -11.802 -12.508 1.00 97.75 430 THR A O 1
ATOM 3406 N N . PHE A 1 431 ? -16.370 -11.013 -12.150 1.00 96.50 431 PHE A N 1
ATOM 3407 C CA . PHE A 1 431 ? -16.108 -11.807 -10.956 1.00 96.50 431 PHE A CA 1
ATOM 3408 C C . PHE A 1 431 ? -16.477 -11.035 -9.683 1.00 96.50 431 PHE A C 1
ATOM 3410 O O . PHE A 1 431 ? -16.466 -9.801 -9.673 1.00 96.50 431 PHE A O 1
ATOM 3417 N N . SER A 1 432 ? -16.788 -11.757 -8.606 1.00 93.62 432 SER A N 1
ATOM 3418 C CA . SER A 1 432 ? -16.682 -11.242 -7.238 1.00 93.62 432 SER A CA 1
ATOM 3419 C C . SER A 1 432 ? -15.216 -11.015 -6.867 1.00 93.62 432 SER A C 1
ATOM 3421 O O . SER A 1 432 ? -14.319 -11.599 -7.469 1.00 93.62 432 SER A O 1
ATOM 3423 N N . THR A 1 433 ? -14.959 -10.184 -5.858 1.00 90.75 433 THR A N 1
ATOM 3424 C CA . THR A 1 433 ? -13.598 -9.845 -5.402 1.00 90.75 433 THR A CA 1
ATOM 3425 C C . THR A 1 433 ? -12.804 -11.048 -4.889 1.00 90.75 433 THR A C 1
ATOM 3427 O O . THR A 1 433 ? -11.588 -11.078 -5.039 1.00 90.75 433 THR A O 1
ATOM 3430 N N . ASP A 1 434 ? -13.478 -12.050 -4.324 1.00 88.19 434 ASP A N 1
ATOM 3431 C CA . ASP A 1 434 ? -12.883 -13.323 -3.891 1.00 88.19 434 ASP A CA 1
ATOM 3432 C C . ASP A 1 434 ? -12.683 -14.335 -5.039 1.00 88.19 434 ASP A C 1
ATOM 3434 O O . ASP A 1 434 ? -12.003 -15.342 -4.863 1.00 88.19 434 ASP A O 1
ATOM 3438 N N . GLY A 1 435 ? -13.247 -14.072 -6.224 1.00 90.44 435 GLY A N 1
ATOM 3439 C CA . GLY A 1 435 ? -13.196 -14.959 -7.386 1.00 90.44 435 GLY A CA 1
ATOM 3440 C C . GLY A 1 435 ? -14.101 -16.194 -7.302 1.00 90.44 435 GLY A C 1
ATOM 3441 O O . GLY A 1 435 ? -14.116 -16.979 -8.248 1.00 90.44 435 GLY A O 1
ATOM 3442 N N . GLU A 1 436 ? -14.876 -16.373 -6.226 1.00 92.38 436 GLU A N 1
ATOM 3443 C CA . GLU A 1 436 ? -15.744 -17.548 -6.044 1.00 92.38 436 GLU A CA 1
ATOM 3444 C C . GLU A 1 436 ? -17.038 -17.476 -6.869 1.00 92.38 436 GLU A C 1
ATOM 3446 O O . GLU A 1 436 ? -17.716 -18.488 -7.084 1.00 92.38 436 GLU A O 1
ATOM 3451 N N . ILE A 1 437 ? -17.414 -16.277 -7.316 1.00 96.12 437 ILE A N 1
ATOM 3452 C CA . ILE A 1 437 ? -18.651 -16.021 -8.043 1.00 96.12 437 ILE A CA 1
ATOM 3453 C C . ILE A 1 437 ? -18.336 -15.357 -9.380 1.00 96.12 437 ILE A C 1
ATOM 3455 O O . ILE A 1 437 ? -17.660 -14.334 -9.446 1.00 96.12 437 ILE A O 1
ATOM 3459 N N . LEU A 1 438 ? -18.913 -15.902 -10.447 1.00 97.25 438 LEU A N 1
ATOM 3460 C CA . LEU A 1 438 ? -19.005 -15.254 -11.751 1.00 97.25 438 LEU A CA 1
ATOM 3461 C C . LEU A 1 438 ? -20.452 -14.812 -11.983 1.00 97.25 438 LEU A C 1
ATOM 3463 O O . LEU A 1 438 ? -21.387 -15.580 -11.762 1.00 97.25 438 LEU A O 1
ATOM 3467 N N . VAL A 1 439 ? -20.651 -13.586 -12.457 1.00 98.06 439 VAL A N 1
ATOM 3468 C CA . VAL A 1 439 ? -21.958 -13.064 -12.870 1.00 98.06 439 VAL A CA 1
ATOM 3469 C C . VAL A 1 439 ? -21.930 -12.773 -14.364 1.00 98.06 439 VAL A C 1
ATOM 3471 O O . VAL A 1 439 ? -21.000 -12.137 -14.858 1.00 98.06 439 VAL A O 1
ATOM 3474 N N . SER A 1 440 ? -22.960 -13.223 -15.078 1.00 98.12 440 SER A N 1
ATOM 3475 C CA . SER A 1 440 ? -23.123 -13.007 -16.516 1.00 98.12 440 SER A CA 1
ATOM 3476 C C . SER A 1 440 ? -24.471 -12.371 -16.844 1.00 98.12 440 SER A C 1
ATOM 3478 O O . SER A 1 440 ? -25.482 -12.706 -16.227 1.00 98.12 440 SER A O 1
ATOM 3480 N N . ALA A 1 441 ? -24.494 -11.475 -17.833 1.00 97.94 441 ALA A N 1
ATOM 3481 C CA . ALA A 1 441 ? -25.714 -10.869 -18.371 1.00 97.94 441 ALA A CA 1
ATOM 3482 C C . ALA A 1 441 ? -25.807 -11.089 -19.888 1.00 97.94 441 ALA A C 1
ATOM 3484 O O . ALA A 1 441 ? -24.807 -10.961 -20.597 1.00 97.94 441 ALA A O 1
ATOM 3485 N N . SER A 1 442 ? -27.003 -11.410 -20.387 1.00 97.56 442 SER A N 1
ATOM 3486 C CA . SER A 1 442 ? -27.225 -11.826 -21.778 1.00 97.56 442 SER A CA 1
ATOM 3487 C C . SER A 1 442 ? -28.435 -11.148 -22.423 1.00 97.56 442 SER A C 1
ATOM 3489 O O . SER A 1 442 ? -29.369 -10.716 -21.744 1.00 97.56 442 SER A O 1
ATOM 3491 N N . GLU A 1 443 ? -28.442 -11.101 -23.758 1.00 96.81 443 GLU A N 1
ATOM 3492 C CA . GLU A 1 443 ? -29.611 -10.721 -24.562 1.00 96.81 443 GLU A CA 1
ATOM 3493 C C . GLU A 1 443 ? -30.830 -11.631 -24.353 1.00 96.81 443 GLU A C 1
ATOM 3495 O O . GLU A 1 443 ? -31.951 -11.239 -24.672 1.00 96.81 443 GLU A O 1
ATOM 3500 N N . ASP A 1 444 ? -30.663 -12.812 -23.747 1.00 96.56 444 ASP A N 1
ATOM 3501 C CA . ASP A 1 444 ? -31.788 -13.659 -23.329 1.00 96.56 444 ASP A CA 1
ATOM 3502 C C . ASP A 1 444 ? -32.621 -13.060 -22.176 1.00 96.56 444 ASP A C 1
ATOM 3504 O O . ASP A 1 444 ? -33.537 -13.702 -21.661 1.00 96.56 444 ASP A O 1
ATOM 3508 N N . SER A 1 445 ? -32.334 -11.807 -21.803 1.00 96.31 445 SER A N 1
ATOM 3509 C CA . SER A 1 445 ? -32.993 -11.035 -20.749 1.00 96.31 445 SER A CA 1
ATOM 3510 C C . SER A 1 445 ? -32.775 -11.605 -19.347 1.00 96.31 445 SER A C 1
ATOM 3512 O O . SER A 1 445 ? -33.561 -11.328 -18.439 1.00 96.31 445 SER A O 1
ATOM 3514 N N . THR A 1 446 ? -31.710 -12.388 -19.145 1.00 95.88 446 THR A N 1
ATOM 3515 C CA . THR A 1 446 ? -31.372 -12.960 -17.839 1.00 95.88 446 THR A CA 1
ATOM 3516 C C . THR A 1 446 ? -29.989 -12.548 -17.342 1.00 95.88 446 THR A C 1
ATOM 3518 O O . THR A 1 446 ? -29.063 -12.278 -18.109 1.00 95.88 446 THR A O 1
ATOM 3521 N N . ILE A 1 447 ? -29.862 -12.534 -16.013 1.00 97.88 447 ILE A N 1
ATOM 3522 C CA . ILE A 1 447 ? -28.592 -12.487 -15.288 1.00 97.88 447 ILE A CA 1
ATOM 3523 C C . ILE A 1 447 ? -28.415 -13.847 -14.618 1.00 97.88 447 ILE A C 1
ATOM 3525 O O . ILE A 1 447 ? -29.354 -14.354 -13.996 1.00 97.88 447 ILE A O 1
ATOM 3529 N N . LYS A 1 448 ? -27.231 -14.444 -14.738 1.00 97.12 448 LYS A N 1
ATOM 3530 C CA . LYS A 1 448 ? -26.901 -15.721 -14.095 1.00 97.12 448 LYS A CA 1
ATOM 3531 C C . LYS A 1 448 ? -25.708 -15.549 -13.173 1.00 97.12 448 LYS A C 1
ATOM 3533 O O . LYS A 1 448 ? -24.791 -14.788 -13.458 1.00 97.12 448 LYS A O 1
ATOM 3538 N N . VAL A 1 449 ? -25.764 -16.261 -12.054 1.00 97.25 449 VAL A N 1
ATOM 3539 C CA . VAL A 1 449 ? -24.727 -16.289 -11.025 1.00 97.25 449 VAL A CA 1
ATOM 3540 C C . VAL A 1 449 ? -24.190 -17.710 -10.967 1.00 97.25 449 VAL A C 1
ATOM 3542 O O . VAL A 1 449 ? -24.956 -18.658 -10.786 1.00 97.25 449 VAL A O 1
ATOM 3545 N N . TRP A 1 450 ? -22.885 -17.850 -11.134 1.00 96.31 450 TRP A N 1
ATOM 3546 C CA . TRP A 1 450 ? -22.180 -19.119 -11.210 1.00 96.31 450 TRP A CA 1
ATOM 3547 C C . TRP A 1 450 ? -21.225 -19.209 -10.032 1.00 96.31 450 TRP A C 1
ATOM 3549 O O . TRP A 1 450 ? -20.470 -18.272 -9.781 1.00 96.31 450 TRP A O 1
ATOM 3559 N N . LYS A 1 451 ? -21.246 -20.335 -9.319 1.00 93.12 451 LYS A N 1
ATOM 3560 C CA . LYS A 1 451 ? -20.215 -20.633 -8.329 1.00 93.12 451 LYS A CA 1
ATOM 3561 C C . LYS A 1 451 ? -19.039 -21.287 -9.044 1.00 93.12 451 LYS A C 1
ATOM 3563 O O . LYS A 1 451 ? -19.222 -22.329 -9.671 1.00 93.12 451 LYS A O 1
ATOM 3568 N N . ILE A 1 452 ? -17.873 -20.671 -8.938 1.00 82.44 452 ILE A N 1
ATOM 3569 C CA . ILE A 1 452 ? -16.618 -21.151 -9.505 1.00 82.44 452 ILE A CA 1
ATOM 3570 C C . ILE A 1 452 ? -15.880 -21.893 -8.381 1.00 82.44 452 ILE A C 1
ATOM 3572 O O . ILE A 1 452 ? -15.709 -21.341 -7.296 1.00 82.44 452 ILE A O 1
ATOM 3576 N N . GLN A 1 453 ? -15.564 -23.174 -8.595 1.00 61.59 453 GLN A N 1
ATOM 3577 C CA . GLN A 1 453 ? -14.878 -24.048 -7.630 1.00 61.59 453 GLN A CA 1
ATOM 3578 C C . GLN A 1 453 ? -13.553 -24.538 -8.185 1.00 61.59 453 GLN A C 1
ATOM 3580 O O . GLN A 1 453 ? -13.514 -24.815 -9.407 1.00 61.59 453 GLN A O 1
#

Solvent-accessible surface area (backbone atoms only — not comparable to full-atom values): 25301 Å² total; per-residue (Å²): 96,28,40,44,83,47,92,84,46,89,53,39,77,37,62,69,89,50,59,49,34,89,66,56,59,25,72,34,44,48,94,81,47,38,30,35,48,47,81,74,50,76,56,96,61,32,37,32,25,38,32,40,61,87,58,96,65,63,27,29,36,40,30,55,73,54,87,46,74,66,57,46,53,32,49,53,49,28,43,58,49,26,50,70,50,86,47,92,29,42,62,44,31,75,51,71,54,72,48,66,38,55,98,47,95,58,66,43,45,38,33,36,26,55,52,81,57,66,46,28,44,45,56,52,33,52,77,52,75,32,54,49,58,53,56,68,57,48,54,54,51,52,47,53,52,36,53,40,50,37,59,44,42,73,72,40,35,36,54,72,61,55,40,42,75,32,27,33,38,32,85,88,72,46,61,27,53,47,78,49,61,68,44,42,56,52,75,75,46,70,70,69,40,84,82,47,96,77,50,80,65,58,76,47,92,60,28,56,41,67,52,27,56,71,33,52,59,49,68,54,42,41,39,23,6,47,23,36,36,48,51,22,46,38,41,41,43,57,52,62,78,51,34,52,93,89,70,65,43,82,87,73,64,62,56,88,55,50,62,76,59,29,67,86,48,56,70,68,63,51,52,50,40,50,30,28,52,30,82,61,72,87,57,19,59,91,48,45,68,57,47,50,54,49,50,52,52,50,48,42,67,79,54,63,72,78,80,76,77,91,76,82,91,79,92,78,89,78,83,86,87,70,95,82,66,91,84,80,70,86,56,58,97,89,68,78,44,79,90,35,61,72,61,25,63,29,65,33,74,85,66,46,39,34,42,36,20,11,57,61,16,34,36,41,34,30,33,66,84,76,66,41,74,75,51,75,47,76,48,90,92,36,32,25,36,15,36,31,51,33,61,84,52,54,33,32,36,41,18,23,45,74,13,42,32,41,34,28,35,61,85,79,69,44,79,74,51,74,51,79,83,50,84,22,31,22,63,41,50,44,61,41,85,87,42,46,34,40,40,39,34,31,76,64,78,47,75,49,78,43,80,55,130

Foldseek 3Di:
DFAAPDPPFPDGDDDPPDQADPRQRWGQCPVVFKHFDAWPDDDDQWTKTWIGRPDPFIKIKIKGNDPDPLLVVLLVVVLVLQCPDDDPQEWRWDDWDWDATHPGPDIITITMTGDFAFAFQVVVCVVVVLDADAQVLLLVQLLLVLVVLQRQVVVQKAQQAQARRQWGQGLVRHIHGHDSSPMDGNVVAAPPPVPPQDADADDDPLQFAPCSNSNRDDNLRVLSSSLQRNLCRQQSDRNVRLADPVPCDSQCSDSPCSCVSNVNYDPLVVVLSCQSNDPPSVSHDPGSVSVNVSSVVVCCVVVPQPDDDDDDDDDDDDDDDDPDDDRDDLADPPDDDDPFDWAEKEAFSVRQWMWIWGQSQKIWIAGPVVSDTPDIDGDDNWGWHEKYAALVRQWIWIWTQQGKIWIAGNVPRDTPDIDDDDRGTWHYWDADNVRQWIWIDGPSRDIDIDGDD

pLDDT: mean 85.24, std 15.08, range [33.84, 98.25]

Sequence (453 aa):
MSLCINPHCQNPENSDSLLRCQSCGSELLLEGRYRVMCLLGEGGFAKTYEVSDRTSIPKVLKVLGKNQPKPVEQFQREAQVLIRLNHPGIPQGEEYFTFFPQNSQEAVHCLVMEKIEGENLQEWLKNRNNRPISEKLAVDWLTQLANTLHEVHQQQLIHRDIKPSNIMLNLDGQLVLIDFGIAREITETYEQKQAAGQGTRVVSDGYSPLEQVNGRAVPQSDFFALGRTFVHLLTGIHPLDLCDPYRHDIYTDELENWRDKASQISSLLADFIDQLMGRPINKRPPDTQTILQQLIEIDQTLHPRRLSRPKPSNPLTTLSGQNISLERTLSNWYSSGHSGTVWSVAISPDGQTLVSSSLDNTIKVWNLNTDEEIYTLSEDSDGVYAVAISPNGQTFVSGSNNGKIKVWDLTTGEEIYTLNGHFSQVNALTFSTDGEILVSASEDSTIKVWKIQ

Mean predicted aligned error: 15.56 Å